Protein AF-A0A2E8A0Y4-F1 (afdb_monomer_lite)

Sequence (460 aa):
MDPSLEYAAYSRVREAVLSLKATDRPASEIVEPSDYWQEELANFEYMLEASPLLISKLRHHCYHVTGLKAYEYQKISQSRLSTFHARARELTREADSSLLVPESPILGGFGYEIEGKLYNVDTLKYFEVLAGLDRARVLDRKFRGANCRRLVWEVGGGWGGLAYQFKTLFPDVTYVITDFPELFLFSAVYLLTAFPGAKVHIAGETAPEECLQNWREADFVFLPQSRPELIRKVRPDLLLNTVSFQEMTTAQVDTYLKTATSVQCPFVYSYNRDCSLYNEQLTNVRERLGEYYQTVELPRLGADYTAAVKGSPVGPRDRRYLKILENSGGYRHVVGYLASNAEGPGIRCELENLPVPKVAAGNRPQRPRVALGMTVYNGESFIKQAITSVLTQTYEDFILVIVDDGSTDGSANVVRHVAEMDSRVVFHQNKRRTGMVAAWRRAFKLAQVESHKAEYFAWV

Foldseek 3Di:
DPQDLLVVLLVVLLLLLVLCVVDPDFDPQPDDFFPVVVVLLVVLPVLSVDDSVQSQQLVCVLCSVVVDHQVLQVPDPVVLVVVVVVQVVLLVVLFPCVLQDFFDPGNNTHAHQDPNTHDHLVSSVLSQLVRLCVLVCLCVVDAVPDPAEAEEEEECCQLQSNVLSCCVSRVRYEYEYEEASSSCSRNSSVVCVSCVPFAEAECSVDPLLCQCVVSSRGNYYYHYLSCLLSCLVDQHLEYEYEAVVQSGALSSLLVNLVSNLNSPRFKYKYFYFQHDLPGPRHDGNVVSLVVRFDKDWADGRDDASVVSSPPRDDDDDDVVVVLSVLVRDTTIIMMGGGPVRCPDPVNVVVVVVSPPPPPVPPPLLLAQQEEEFEEDAQCLSPLLVVVCVVCPDPDHRYAYEYEYQQHPDCNLVSLVVVVVNDVSYHYDYDNHHPDDVVRRVVRVVVSCVSNVRHNYYDYD

Radius of gyration: 24.69 Å; chains: 1; bounding box: 57×55×77 Å

Structure (mmCIF, N/CA/C/O backbone):
data_AF-A0A2E8A0Y4-F1
#
_entry.id   AF-A0A2E8A0Y4-F1
#
loop_
_atom_site.group_PDB
_atom_site.id
_atom_site.type_symbol
_atom_site.label_atom_id
_atom_site.label_alt_id
_atom_site.label_comp_id
_atom_site.label_asym_id
_atom_site.label_entity_id
_atom_site.label_seq_id
_atom_site.pdbx_PDB_ins_code
_atom_site.Cartn_x
_atom_site.Cartn_y
_atom_site.Cartn_z
_atom_site.occupancy
_atom_site.B_iso_or_equiv
_atom_site.auth_seq_id
_atom_site.auth_comp_id
_atom_site.auth_asym_id
_atom_site.auth_atom_id
_atom_site.pdbx_PDB_model_num
ATOM 1 N N . MET A 1 1 ? -16.506 17.530 28.614 1.00 46.34 1 MET A N 1
ATOM 2 C CA . MET A 1 1 ? -17.081 17.054 27.341 1.00 46.34 1 MET A CA 1
ATOM 3 C C . MET A 1 1 ? -16.536 15.665 27.120 1.00 46.34 1 MET A C 1
ATOM 5 O O . MET A 1 1 ? -15.332 15.500 27.260 1.00 46.34 1 MET A O 1
ATOM 9 N N . ASP A 1 2 ? -17.411 14.697 26.878 1.00 55.56 2 ASP A N 1
ATOM 10 C CA . ASP A 1 2 ? -17.002 13.350 26.479 1.00 55.56 2 ASP A CA 1
ATOM 11 C C . ASP A 1 2 ? -16.261 13.460 25.131 1.00 55.56 2 ASP A C 1
ATOM 13 O O . ASP A 1 2 ? -16.783 14.136 24.234 1.00 55.56 2 ASP A O 1
ATOM 17 N N . PRO A 1 3 ? -15.021 12.958 24.989 1.00 67.25 3 PRO A N 1
ATOM 18 C CA . PRO A 1 3 ? -14.315 13.014 23.714 1.00 67.25 3 PRO A CA 1
ATOM 19 C C . PRO A 1 3 ? -15.121 12.309 22.615 1.00 67.25 3 PRO A C 1
ATOM 21 O O . PRO A 1 3 ? -15.722 11.262 22.843 1.00 67.25 3 PRO A O 1
ATOM 24 N N . SER A 1 4 ? -15.126 12.872 21.401 1.00 86.50 4 SER A N 1
ATOM 25 C CA . SER A 1 4 ? -15.707 12.187 20.242 1.00 86.50 4 SER A CA 1
ATOM 26 C C . SER A 1 4 ? -15.017 10.832 20.028 1.00 86.50 4 SER A C 1
ATOM 28 O O . SER A 1 4 ? -13.838 10.675 20.353 1.00 86.50 4 SER A O 1
ATOM 30 N N . LEU A 1 5 ? -15.733 9.849 19.468 1.00 88.62 5 LEU A N 1
ATOM 31 C CA . LEU A 1 5 ? -15.204 8.493 19.229 1.00 88.62 5 LEU A CA 1
ATOM 32 C C . LEU A 1 5 ? -13.865 8.503 18.466 1.00 88.62 5 LEU A C 1
ATOM 34 O O . LEU A 1 5 ? -12.936 7.781 18.815 1.00 88.62 5 LEU A O 1
ATOM 38 N N . GLU A 1 6 ? -13.747 9.382 17.473 1.00 93.75 6 GLU A N 1
ATOM 39 C CA . GLU A 1 6 ? -12.519 9.651 16.715 1.00 93.75 6 GLU A CA 1
ATOM 40 C C . GLU A 1 6 ? -11.359 10.157 17.589 1.00 93.75 6 GLU A C 1
ATOM 42 O O . GLU A 1 6 ? -10.223 9.704 17.446 1.00 93.75 6 GLU A O 1
ATOM 47 N N . TYR A 1 7 ? -11.623 11.061 18.538 1.00 96.31 7 TYR A N 1
ATOM 48 C CA . TYR A 1 7 ? -10.588 11.591 19.422 1.00 96.31 7 TYR A CA 1
ATOM 49 C C . TYR A 1 7 ? -10.186 10.586 20.508 1.00 96.31 7 TYR A C 1
ATOM 51 O O . TYR A 1 7 ? -9.030 10.560 20.934 1.00 96.31 7 TYR A O 1
ATOM 59 N N . ALA A 1 8 ? -11.114 9.723 20.928 1.00 95.31 8 ALA A N 1
ATOM 60 C CA . ALA A 1 8 ? -10.810 8.586 21.789 1.00 95.31 8 ALA A CA 1
ATOM 61 C C . ALA A 1 8 ? -9.900 7.572 21.070 1.00 95.31 8 ALA A C 1
ATOM 63 O O . ALA A 1 8 ? -8.895 7.147 21.643 1.00 95.31 8 ALA A O 1
ATOM 64 N N . ALA A 1 9 ? -10.188 7.254 19.800 1.00 96.44 9 ALA A N 1
ATOM 65 C CA . ALA A 1 9 ? -9.318 6.424 18.965 1.00 96.44 9 ALA A CA 1
ATOM 66 C C . ALA A 1 9 ? -7.922 7.048 18.812 1.00 96.44 9 ALA A C 1
ATOM 68 O O . ALA A 1 9 ? -6.920 6.368 19.026 1.00 96.44 9 ALA A O 1
ATOM 69 N N . TYR A 1 10 ? -7.848 8.351 18.528 1.00 97.88 10 TYR A N 1
ATOM 70 C CA . TYR A 1 10 ? -6.583 9.085 18.486 1.00 97.88 10 TYR A CA 1
ATOM 71 C C . TYR A 1 10 ? -5.811 9.015 19.807 1.00 97.88 10 TYR A C 1
ATOM 73 O O . TYR A 1 10 ? -4.632 8.679 19.799 1.00 97.88 10 TYR A O 1
ATOM 81 N N . SER A 1 11 ? -6.466 9.284 20.938 1.00 97.44 11 SER A N 1
ATOM 82 C CA . SER A 1 11 ? -5.812 9.279 22.253 1.00 97.44 11 SER A CA 1
ATOM 83 C C . SER A 1 11 ? -5.215 7.908 22.569 1.00 97.44 11 SER A C 1
ATOM 85 O O . SER A 1 11 ? -4.061 7.824 22.977 1.00 97.44 11 SER A O 1
ATOM 87 N N . ARG A 1 12 ? -5.966 6.832 22.296 1.00 96.56 12 ARG A N 1
ATOM 88 C CA . ARG A 1 12 ? -5.502 5.445 22.426 1.00 96.56 12 ARG A CA 1
ATOM 89 C C . ARG A 1 12 ? -4.246 5.185 21.585 1.00 96.56 12 ARG A C 1
ATOM 91 O O . ARG A 1 12 ? -3.230 4.735 22.108 1.00 96.56 12 ARG A O 1
ATOM 98 N N . VAL A 1 13 ? -4.302 5.506 20.291 1.00 97.69 13 VAL A N 1
ATOM 99 C CA . VAL A 1 13 ? -3.180 5.290 19.364 1.00 97.69 13 VAL A CA 1
ATOM 100 C C . VAL A 1 13 ? -1.964 6.127 19.762 1.00 97.69 13 VAL A C 1
ATOM 102 O O . VAL A 1 13 ? -0.847 5.623 19.741 1.00 97.69 13 VAL A O 1
ATOM 105 N N . ARG A 1 14 ? -2.162 7.385 20.160 1.00 97.69 14 ARG A N 1
ATOM 106 C CA . ARG A 1 14 ? -1.088 8.292 20.576 1.00 97.69 14 ARG A CA 1
ATOM 107 C C . ARG A 1 14 ? -0.295 7.740 21.756 1.00 97.69 14 ARG A C 1
ATOM 109 O O . ARG A 1 14 ? 0.930 7.751 21.700 1.00 97.69 14 ARG A O 1
ATOM 116 N N . GLU A 1 15 ? -0.965 7.236 22.791 1.00 97.50 15 GLU A N 1
ATOM 117 C CA . GLU A 1 15 ? -0.282 6.624 23.939 1.00 97.50 15 GLU A CA 1
ATOM 118 C C . GLU A 1 15 ? 0.534 5.392 23.516 1.00 97.50 15 GLU A C 1
ATOM 120 O O . GLU A 1 15 ? 1.684 5.238 23.929 1.00 97.50 15 GLU A O 1
ATOM 125 N N . ALA A 1 16 ? -0.001 4.564 22.612 1.00 96.44 16 ALA A N 1
ATOM 126 C CA . ALA A 1 16 ? 0.741 3.438 22.050 1.00 96.44 16 ALA A CA 1
ATOM 127 C C . ALA A 1 16 ? 1.979 3.895 21.252 1.00 96.44 16 ALA A C 1
ATOM 129 O O . ALA A 1 16 ? 3.057 3.322 21.390 1.00 96.44 16 ALA A O 1
ATOM 130 N N . VAL A 1 17 ? 1.860 4.953 20.446 1.00 95.44 17 VAL A N 1
ATOM 131 C CA . VAL A 1 17 ? 2.987 5.516 19.685 1.00 95.44 17 VAL A CA 1
ATOM 132 C C . VAL A 1 17 ? 4.058 6.083 20.616 1.00 95.44 17 VAL A C 1
ATOM 134 O O . VAL A 1 17 ? 5.236 5.799 20.420 1.00 95.44 17 VAL A O 1
ATOM 137 N N . LEU A 1 18 ? 3.674 6.826 21.658 1.00 94.88 18 LEU A N 1
ATOM 138 C CA . LEU A 1 18 ? 4.611 7.341 22.664 1.00 94.88 18 LEU A CA 1
ATOM 139 C C . LEU A 1 18 ? 5.335 6.203 23.398 1.00 94.88 18 LEU A C 1
ATOM 141 O O . LEU A 1 18 ? 6.551 6.263 23.578 1.00 94.88 18 LEU A O 1
ATOM 145 N N . SER A 1 19 ? 4.605 5.146 23.759 1.00 94.19 19 SER A N 1
ATOM 146 C CA . SER A 1 19 ? 5.158 3.929 24.362 1.00 94.19 19 SER A CA 1
ATOM 147 C C . SER A 1 19 ? 6.179 3.248 23.442 1.00 94.19 19 SER A C 1
ATOM 149 O O . SER A 1 19 ? 7.296 2.956 23.875 1.00 94.19 19 SER A O 1
ATOM 151 N N . LEU A 1 20 ? 5.858 3.073 22.152 1.00 90.88 20 LEU A N 1
ATOM 152 C CA . LEU A 1 20 ? 6.790 2.530 21.157 1.00 90.88 20 LEU A CA 1
ATOM 153 C C . LEU A 1 20 ? 8.041 3.397 21.030 1.00 90.88 20 LEU A C 1
ATOM 155 O O . LEU A 1 20 ? 9.145 2.884 21.160 1.00 90.88 20 LEU A O 1
ATOM 159 N N . LYS A 1 21 ? 7.894 4.716 20.870 1.00 87.44 21 LYS A N 1
ATOM 160 C CA . LYS A 1 21 ? 9.043 5.630 20.759 1.00 87.44 21 LYS A CA 1
ATOM 161 C C . LYS A 1 21 ? 9.957 5.594 21.991 1.00 87.44 21 LYS A C 1
ATOM 163 O O . LYS A 1 21 ? 11.151 5.842 21.864 1.00 87.44 21 LYS A O 1
ATOM 168 N N . ALA A 1 22 ? 9.418 5.282 23.171 1.00 87.50 22 ALA A N 1
ATOM 169 C CA . ALA A 1 22 ? 10.190 5.181 24.408 1.00 87.50 22 ALA A CA 1
ATOM 170 C C . ALA A 1 22 ? 10.861 3.811 24.623 1.00 87.50 22 ALA A C 1
ATOM 172 O O . ALA A 1 22 ? 11.870 3.729 25.327 1.00 87.50 22 ALA A O 1
ATOM 173 N N . THR A 1 23 ? 10.291 2.730 24.082 1.00 81.44 23 THR A N 1
ATOM 174 C CA . THR A 1 23 ? 10.668 1.350 24.443 1.00 81.44 23 THR A CA 1
ATOM 175 C C . THR A 1 23 ? 11.238 0.532 23.295 1.00 81.44 23 THR A C 1
ATOM 177 O O . THR A 1 23 ? 11.934 -0.458 23.545 1.00 81.44 23 THR A O 1
ATOM 180 N N . ASP A 1 24 ? 10.969 0.928 22.054 1.00 71.94 24 ASP A N 1
ATOM 181 C CA . ASP A 1 24 ? 11.345 0.161 20.883 1.00 71.94 24 ASP A CA 1
ATOM 182 C C . ASP A 1 24 ? 12.865 0.152 20.707 1.00 71.94 24 ASP A C 1
ATOM 184 O O . ASP A 1 24 ? 13.533 1.183 20.611 1.00 71.94 24 ASP A O 1
ATOM 188 N N . ARG A 1 25 ? 13.422 -1.059 20.709 1.00 69.25 25 ARG A N 1
ATOM 189 C CA . ARG A 1 25 ? 14.837 -1.303 20.443 1.00 69.25 25 ARG A CA 1
ATOM 190 C C . ARG A 1 25 ? 14.923 -2.015 19.097 1.00 69.25 25 ARG A C 1
ATOM 192 O O . ARG A 1 25 ? 14.474 -3.171 19.037 1.00 69.25 25 ARG A O 1
ATOM 199 N N . PRO A 1 26 ? 15.476 -1.367 18.057 1.00 65.31 26 PRO A N 1
ATOM 200 C CA . PRO A 1 26 ? 15.495 -1.921 16.711 1.00 65.31 26 PRO A CA 1
ATOM 201 C C . PRO A 1 26 ? 16.275 -3.234 16.653 1.00 65.31 26 PRO A C 1
ATOM 203 O O . PRO A 1 26 ? 17.273 -3.419 17.359 1.00 65.31 26 PRO A O 1
ATOM 206 N N . ALA A 1 27 ? 15.818 -4.156 15.804 1.00 59.12 27 ALA A N 1
ATOM 207 C CA . ALA A 1 27 ? 16.611 -5.322 15.442 1.00 59.12 27 ALA A CA 1
ATOM 208 C C . ALA A 1 27 ? 17.837 -4.863 14.629 1.00 59.12 27 ALA A C 1
ATOM 210 O O . ALA A 1 27 ? 17.752 -3.929 13.833 1.00 59.12 27 ALA A O 1
ATOM 211 N N . SER A 1 28 ? 18.988 -5.509 14.831 1.00 52.22 28 SER A N 1
ATOM 212 C CA . SER A 1 28 ? 20.335 -5.027 14.468 1.00 52.22 28 SER A CA 1
ATOM 213 C C . SER A 1 28 ? 20.656 -4.855 12.968 1.00 52.22 28 SER A C 1
ATOM 215 O O . SER A 1 28 ? 21.826 -4.784 12.612 1.00 52.22 28 SER A O 1
ATOM 217 N N . GLU A 1 29 ? 19.663 -4.785 12.080 1.00 54.78 29 GLU A N 1
ATOM 218 C CA . GLU A 1 29 ? 19.839 -4.626 10.625 1.00 54.78 29 GLU A CA 1
ATOM 219 C C . GLU A 1 29 ? 18.870 -3.600 9.987 1.00 54.78 29 GLU A C 1
ATOM 221 O O . GLU A 1 29 ? 19.097 -3.183 8.853 1.00 54.78 29 GLU A O 1
ATOM 226 N N . ILE A 1 30 ? 17.843 -3.120 10.706 1.00 59.53 30 ILE A N 1
ATOM 227 C CA . ILE A 1 30 ? 16.948 -2.030 10.271 1.00 59.53 30 ILE A CA 1
ATOM 228 C C . ILE A 1 30 ? 16.932 -0.985 11.376 1.00 59.53 30 ILE A C 1
ATOM 230 O O . ILE A 1 30 ? 16.118 -1.050 12.295 1.00 59.53 30 ILE A O 1
ATOM 234 N N . VAL A 1 31 ? 17.886 -0.062 11.336 1.00 58.50 31 VAL A N 1
ATOM 235 C CA . VAL A 1 31 ? 18.029 0.907 12.429 1.00 58.50 31 VAL A CA 1
ATOM 236 C C . VAL A 1 31 ? 17.571 2.291 11.998 1.00 58.50 31 VAL A C 1
ATOM 238 O O . VAL A 1 31 ? 16.808 2.914 12.725 1.00 58.50 31 VAL A O 1
ATOM 241 N N . GLU A 1 32 ? 17.921 2.729 10.789 1.00 68.94 32 GLU A N 1
ATOM 242 C CA . GLU A 1 32 ? 17.665 4.106 10.370 1.00 68.94 32 GLU A CA 1
ATOM 243 C C . GLU A 1 32 ? 16.649 4.186 9.221 1.00 68.94 32 GLU A C 1
ATOM 245 O O . GLU A 1 32 ? 16.724 3.392 8.272 1.00 68.94 32 GLU A O 1
ATOM 250 N N . PRO A 1 33 ? 15.687 5.129 9.282 1.00 76.94 33 PRO A N 1
ATOM 251 C CA . PRO A 1 33 ? 14.918 5.523 8.109 1.00 76.94 33 PRO A CA 1
ATOM 252 C C . PRO A 1 33 ? 15.874 5.893 6.965 1.00 76.94 33 PRO A C 1
ATOM 254 O O . PRO A 1 33 ? 17.005 6.313 7.211 1.00 76.94 33 PRO A O 1
ATOM 257 N N . SER A 1 34 ? 15.430 5.757 5.714 1.00 74.19 34 SER A N 1
ATOM 258 C CA . SER A 1 34 ? 16.187 6.329 4.598 1.00 74.19 34 SER A CA 1
ATOM 259 C C . SER A 1 34 ? 16.275 7.846 4.759 1.00 74.19 34 SER A C 1
ATOM 261 O O . SER A 1 34 ? 15.427 8.445 5.427 1.00 74.19 34 SER A O 1
ATOM 263 N N . ASP A 1 35 ? 17.253 8.477 4.110 1.00 71.44 35 ASP A N 1
ATOM 264 C CA . ASP A 1 35 ? 17.473 9.927 4.219 1.00 71.44 35 ASP A CA 1
ATOM 265 C C . ASP A 1 35 ? 16.189 10.716 3.888 1.00 71.44 35 ASP A C 1
ATOM 267 O O . ASP A 1 35 ? 15.865 11.710 4.532 1.00 71.44 35 ASP A O 1
ATOM 271 N N . TYR A 1 36 ? 15.395 10.199 2.941 1.00 68.69 36 TYR A N 1
ATOM 272 C CA . TYR A 1 36 ? 14.072 10.715 2.587 1.00 68.69 36 TYR A CA 1
ATOM 273 C C . TYR A 1 36 ? 13.086 10.720 3.770 1.00 68.69 36 TYR A C 1
ATOM 275 O O . TYR A 1 36 ? 12.422 11.723 4.025 1.00 68.69 36 TYR A O 1
ATOM 283 N N . TRP A 1 37 ? 12.983 9.613 4.509 1.00 77.38 37 TRP A N 1
ATOM 284 C CA . TRP A 1 37 ? 12.032 9.486 5.616 1.00 77.38 37 TRP A CA 1
ATOM 285 C C . TRP A 1 37 ? 12.512 10.150 6.908 1.00 77.38 37 TRP A C 1
ATOM 287 O O . TRP A 1 37 ? 11.673 10.547 7.713 1.00 77.38 37 TRP A O 1
ATOM 297 N N . GLN A 1 38 ? 13.823 10.320 7.115 1.00 75.25 38 GLN A N 1
ATOM 298 C CA . GLN A 1 38 ? 14.329 11.046 8.287 1.00 75.25 38 GLN A CA 1
ATOM 299 C C . GLN A 1 38 ? 13.788 12.484 8.344 1.00 75.25 38 GLN A C 1
ATOM 301 O O . GLN A 1 38 ? 13.361 12.934 9.407 1.00 75.25 38 GLN A O 1
ATOM 306 N N . GLU A 1 39 ? 13.743 13.185 7.207 1.00 70.75 39 GLU A N 1
ATOM 307 C CA . GLU A 1 39 ? 13.186 14.542 7.132 1.00 70.75 39 GLU A CA 1
ATOM 308 C C . GLU A 1 39 ? 11.656 14.553 7.280 1.00 70.75 39 GLU A C 1
ATOM 310 O O . GLU A 1 39 ? 11.103 15.390 7.997 1.00 70.75 39 GLU A O 1
ATOM 315 N N . GLU A 1 40 ? 10.953 13.609 6.646 1.00 75.31 40 GLU A N 1
ATOM 316 C CA . GLU A 1 40 ? 9.486 13.564 6.683 1.00 75.31 40 GLU A CA 1
ATOM 317 C C . GLU A 1 40 ? 8.927 13.192 8.061 1.00 75.31 40 GLU A C 1
ATOM 319 O O . GLU A 1 40 ? 7.878 13.701 8.453 1.00 75.31 40 GLU A O 1
ATOM 324 N N . LEU A 1 41 ? 9.623 12.359 8.844 1.00 80.25 41 LEU A N 1
ATOM 325 C CA . LEU A 1 41 ? 9.152 11.970 10.177 1.00 80.25 41 LEU A CA 1
ATOM 326 C C . LEU A 1 41 ? 9.046 13.163 11.140 1.00 80.25 41 LEU A C 1
ATOM 328 O O . LEU A 1 41 ? 8.105 13.224 11.936 1.00 80.25 41 LEU A O 1
ATOM 332 N N . ALA A 1 42 ? 9.936 14.154 11.019 1.00 76.56 42 ALA A N 1
ATOM 333 C CA . ALA A 1 42 ? 9.858 15.391 11.798 1.00 76.56 42 ALA A CA 1
ATOM 334 C C . ALA A 1 42 ? 8.587 16.202 11.478 1.00 76.56 42 ALA A C 1
ATOM 336 O O . ALA A 1 42 ? 8.025 16.868 12.351 1.00 76.56 42 ALA A O 1
ATOM 337 N N . ASN A 1 43 ? 8.064 16.094 10.250 1.00 79.12 43 ASN A N 1
ATOM 338 C CA . ASN A 1 43 ? 6.836 16.779 9.844 1.00 79.12 43 ASN A CA 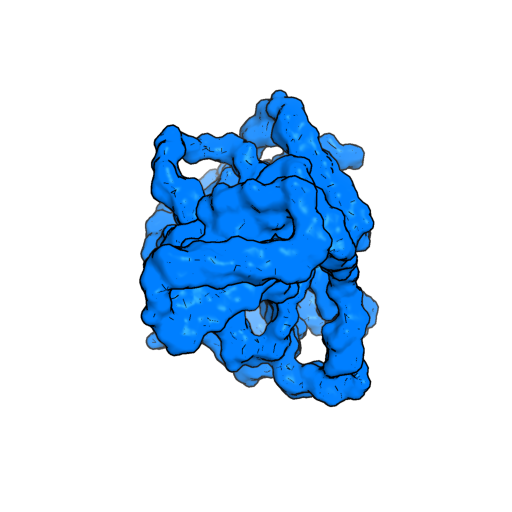1
ATOM 339 C C . ASN A 1 43 ? 5.580 16.215 10.528 1.00 79.12 43 ASN A C 1
ATOM 341 O O . ASN A 1 43 ? 4.526 16.842 10.440 1.00 79.12 43 ASN A O 1
ATOM 345 N N . PHE A 1 44 ? 5.657 15.068 11.214 1.00 85.44 44 PHE A N 1
ATOM 346 C CA . PHE A 1 44 ? 4.518 14.467 11.911 1.00 85.44 44 PHE A CA 1
ATOM 347 C C . PHE A 1 44 ? 4.464 14.775 13.406 1.00 85.44 44 PHE A C 1
ATOM 349 O O . PHE A 1 44 ? 3.469 14.433 14.039 1.00 85.44 44 PHE A O 1
ATOM 356 N N . GLU A 1 45 ? 5.465 15.438 13.993 1.00 84.75 45 GLU A N 1
ATOM 357 C CA . GLU A 1 45 ? 5.508 15.650 15.450 1.00 84.75 45 GLU A CA 1
ATOM 358 C C . GLU A 1 45 ? 4.283 16.396 15.989 1.00 84.75 45 GLU A C 1
ATOM 360 O O . GLU A 1 45 ? 3.769 16.050 17.052 1.00 84.75 45 GLU A O 1
ATOM 365 N N . TYR A 1 46 ? 3.734 17.344 15.220 1.00 89.50 46 TYR A N 1
ATOM 366 C CA . TYR A 1 46 ? 2.519 18.070 15.607 1.00 89.50 46 TYR A CA 1
ATOM 367 C C . TYR A 1 46 ? 1.308 17.147 15.829 1.00 89.50 46 TYR A C 1
ATOM 369 O O . TYR A 1 46 ? 0.375 17.511 16.547 1.00 89.50 46 TYR A O 1
ATOM 377 N N . MET A 1 47 ? 1.305 15.951 15.227 1.00 93.88 47 MET A N 1
ATOM 378 C CA . MET A 1 47 ? 0.246 14.964 15.414 1.00 93.88 47 MET A CA 1
ATOM 379 C C . MET A 1 47 ? 0.254 14.350 16.810 1.00 93.88 47 MET A C 1
ATOM 381 O O . MET A 1 47 ? -0.778 13.833 17.208 1.00 93.88 47 MET A O 1
ATOM 385 N N . LEU A 1 48 ? 1.356 14.412 17.567 1.00 93.44 48 LEU A N 1
ATOM 386 C CA . LEU A 1 48 ? 1.405 13.948 18.962 1.00 93.44 48 LEU A CA 1
ATOM 387 C C . LEU A 1 48 ? 0.663 14.888 19.923 1.00 93.44 48 LEU A C 1
ATOM 389 O O . LEU A 1 48 ? 0.346 14.501 21.045 1.00 93.44 48 LEU A O 1
ATOM 393 N N . GLU A 1 49 ? 0.354 16.106 19.482 1.00 93.56 49 GLU A N 1
ATOM 394 C CA . GLU A 1 49 ? -0.388 17.113 20.246 1.00 93.56 49 GLU A CA 1
ATOM 395 C C . GLU A 1 49 ? -1.655 17.568 19.501 1.00 93.56 49 GLU A C 1
ATOM 397 O O . GLU A 1 49 ? -2.207 18.641 19.756 1.00 93.56 49 GLU A O 1
ATOM 402 N N . ALA A 1 50 ? -2.148 16.749 18.566 1.00 95.06 50 ALA A N 1
ATOM 403 C CA . ALA A 1 50 ? -3.306 17.084 17.754 1.00 95.06 50 ALA A CA 1
ATOM 404 C C . ALA A 1 50 ? -4.565 17.332 18.603 1.00 95.06 50 ALA A C 1
ATOM 406 O O . ALA A 1 50 ? -4.924 16.550 19.483 1.00 95.06 50 ALA A O 1
ATOM 407 N N . SER A 1 51 ? -5.271 18.420 18.285 1.00 95.56 51 SER A N 1
ATOM 408 C CA . SER A 1 51 ? -6.554 18.775 18.902 1.00 95.56 51 SER A CA 1
ATOM 409 C C . SER A 1 51 ? -7.726 17.977 18.304 1.00 95.56 51 SER A C 1
ATOM 411 O O . SER A 1 51 ? -7.616 17.487 17.176 1.00 95.56 51 SER A O 1
ATOM 413 N N . PRO A 1 52 ? -8.898 17.913 18.970 1.00 95.62 52 PRO A N 1
ATOM 414 C CA . PRO A 1 52 ? -10.087 17.262 18.409 1.00 95.62 52 PRO A CA 1
ATOM 415 C C . PRO A 1 52 ? -10.485 17.777 17.022 1.00 95.62 52 PRO A C 1
ATOM 417 O O . PRO A 1 52 ? -10.858 16.994 16.153 1.00 95.62 52 PRO A O 1
ATOM 420 N N . LEU A 1 53 ? -10.342 19.084 16.774 1.00 93.00 53 LEU A N 1
ATOM 421 C CA . LEU A 1 53 ? -10.635 19.673 15.467 1.00 93.00 53 LEU A CA 1
ATOM 422 C C . LEU A 1 53 ? -9.684 19.156 14.380 1.00 93.00 53 LEU A C 1
ATOM 424 O O . LEU A 1 53 ? -10.118 18.907 13.256 1.00 93.00 53 LEU A O 1
ATOM 428 N N . LEU A 1 54 ? -8.404 18.986 14.713 1.00 94.69 54 LEU A N 1
ATOM 429 C CA . LEU A 1 54 ? -7.406 18.438 13.799 1.00 94.69 54 LEU A CA 1
ATOM 430 C C . LEU A 1 54 ? -7.755 16.988 13.444 1.00 94.69 54 LEU A C 1
ATOM 432 O O . LEU A 1 54 ? -7.836 16.649 12.265 1.00 94.69 54 LEU A O 1
ATOM 436 N N . ILE A 1 55 ? -8.072 16.169 14.452 1.00 96.88 55 ILE A N 1
ATOM 437 C CA . ILE A 1 55 ? -8.459 14.765 14.261 1.00 96.88 55 ILE A CA 1
ATOM 438 C C . ILE A 1 55 ? -9.744 14.633 13.440 1.00 96.88 55 ILE A C 1
ATOM 440 O O . ILE A 1 55 ? -9.776 13.837 12.506 1.00 96.88 55 ILE A O 1
ATOM 444 N N . SER A 1 56 ? -10.750 15.483 13.668 1.00 95.19 56 SER A N 1
ATOM 445 C CA . SER A 1 56 ? -11.974 15.500 12.846 1.00 95.19 56 SER A CA 1
ATOM 446 C C . SER A 1 56 ? -11.714 15.770 11.351 1.00 95.19 56 SER A C 1
ATOM 448 O O . SER A 1 56 ? -12.584 15.536 10.513 1.00 95.19 56 SER A O 1
ATOM 450 N N . LYS A 1 57 ? -10.512 16.253 10.998 1.00 95.19 57 LYS A N 1
ATOM 451 C CA . LYS A 1 57 ? -10.040 16.490 9.628 1.00 95.19 57 LYS A CA 1
ATOM 452 C C . LYS A 1 57 ? -8.749 15.731 9.304 1.00 95.19 57 LYS A C 1
ATOM 454 O O . LYS A 1 57 ? -8.012 16.163 8.419 1.00 95.19 57 LYS A O 1
ATOM 459 N N . LEU A 1 58 ? -8.461 14.612 9.977 1.00 96.19 58 LEU A N 1
ATOM 460 C CA . LEU A 1 58 ? -7.226 13.830 9.809 1.00 96.19 58 LEU A CA 1
ATOM 461 C C . LEU A 1 58 ? -6.862 13.569 8.338 1.00 96.19 58 LEU A C 1
ATOM 463 O O . LEU A 1 58 ? -5.696 13.668 7.956 1.00 96.19 58 LEU A O 1
ATOM 467 N N . ARG A 1 59 ? -7.848 13.299 7.473 1.00 95.88 59 ARG A N 1
ATOM 468 C CA . ARG A 1 59 ? -7.618 13.081 6.035 1.00 95.88 59 ARG A CA 1
ATOM 469 C C . ARG A 1 59 ? -7.004 14.289 5.337 1.00 95.88 59 ARG A C 1
ATOM 471 O O . ARG A 1 59 ? -6.160 14.113 4.464 1.00 95.88 59 ARG A O 1
ATOM 478 N N . HIS A 1 60 ? -7.335 15.509 5.756 1.00 92.88 60 HIS A N 1
ATOM 479 C CA . HIS A 1 60 ? -6.704 16.719 5.227 1.00 92.88 60 HIS A CA 1
ATOM 480 C C . HIS A 1 60 ? -5.227 16.820 5.614 1.00 92.88 60 HIS A C 1
ATOM 482 O O . HIS A 1 60 ? -4.479 17.469 4.893 1.00 92.88 60 HIS A O 1
ATOM 488 N N . HIS A 1 61 ? -4.814 16.188 6.716 1.00 91.12 61 HIS A N 1
ATOM 489 C CA . HIS A 1 61 ? -3.439 16.168 7.224 1.00 91.12 61 HIS A CA 1
ATOM 490 C C . HIS A 1 61 ? -2.586 15.046 6.613 1.00 91.12 61 HIS A C 1
ATOM 492 O O . HIS A 1 61 ? -1.361 15.093 6.673 1.00 91.12 61 HIS A O 1
ATOM 498 N N . CYS A 1 62 ? -3.208 14.089 5.920 1.00 90.00 62 CYS A N 1
ATOM 499 C CA . CYS A 1 62 ? -2.514 13.016 5.204 1.00 90.00 62 CYS A CA 1
ATOM 500 C C . CYS A 1 62 ? -1.810 13.487 3.915 1.00 90.00 62 CYS A C 1
ATOM 502 O O . CYS A 1 62 ? -1.270 12.661 3.176 1.00 90.00 62 CYS A O 1
ATOM 504 N N . TYR A 1 63 ? -1.815 14.787 3.593 1.00 81.69 63 TYR A N 1
ATOM 505 C CA . TYR A 1 63 ? -1.136 15.311 2.399 1.00 81.69 63 TYR A CA 1
ATOM 506 C C . TYR A 1 63 ? 0.380 15.104 2.449 1.00 81.69 63 TYR A C 1
ATOM 508 O O . TYR A 1 63 ? 1.001 14.997 1.399 1.00 81.69 63 TYR A O 1
ATOM 516 N N . HIS A 1 64 ? 0.968 15.032 3.643 1.00 74.81 64 HIS A N 1
ATOM 517 C CA . HIS A 1 64 ? 2.378 14.687 3.827 1.00 74.81 64 HIS A CA 1
ATOM 518 C C . HIS A 1 64 ? 2.682 13.257 3.358 1.00 74.81 64 HIS A C 1
ATOM 520 O O . HIS A 1 64 ? 3.746 12.994 2.824 1.00 74.81 64 HIS A O 1
ATOM 526 N N . VAL A 1 65 ? 1.708 12.350 3.490 1.00 81.00 65 VAL A N 1
ATOM 527 C CA . VAL A 1 65 ? 1.832 10.940 3.088 1.00 81.00 65 VAL A CA 1
ATOM 528 C C . VAL A 1 65 ? 1.450 10.732 1.616 1.00 81.00 65 VAL A C 1
ATOM 530 O O . VAL A 1 65 ? 2.008 9.886 0.928 1.00 81.00 65 VAL A O 1
ATOM 533 N N . THR A 1 66 ? 0.460 11.477 1.119 1.00 79.56 66 THR A N 1
ATOM 534 C CA . THR A 1 66 ? -0.186 11.208 -0.186 1.00 79.56 66 THR A CA 1
ATOM 535 C C . THR A 1 66 ? 0.126 12.244 -1.264 1.00 79.56 66 THR A C 1
ATOM 537 O O . THR A 1 66 ? -0.078 11.993 -2.451 1.00 79.56 66 THR A O 1
ATOM 540 N N . GLY A 1 67 ? 0.551 13.446 -0.871 1.00 79.12 67 GLY A N 1
ATOM 541 C CA . GLY A 1 67 ? 0.639 14.624 -1.737 1.00 79.12 67 GLY A CA 1
ATOM 542 C C . GLY A 1 67 ? -0.713 15.242 -2.129 1.00 79.12 67 GLY A C 1
ATOM 543 O O . GLY A 1 67 ? -0.732 16.279 -2.802 1.00 79.12 67 GLY A O 1
ATOM 544 N N . LEU A 1 68 ? -1.842 14.644 -1.725 1.00 81.56 68 LEU A N 1
ATOM 545 C CA . LEU A 1 68 ? -3.187 15.096 -2.083 1.00 81.56 68 LEU A CA 1
ATOM 546 C C . LEU A 1 68 ? -3.691 16.152 -1.102 1.00 81.56 68 LEU A C 1
ATOM 548 O O . LEU A 1 68 ? -3.691 15.944 0.110 1.00 81.56 68 LEU A O 1
ATOM 552 N N . LYS A 1 69 ? -4.177 17.282 -1.625 1.00 83.44 69 LYS A N 1
ATOM 553 C CA . LYS A 1 69 ? -4.698 18.378 -0.801 1.00 83.44 69 LYS A CA 1
ATOM 554 C C . LYS A 1 69 ? -6.204 18.511 -0.994 1.00 83.44 69 LYS A C 1
ATOM 556 O O . LYS A 1 69 ? -6.674 18.757 -2.102 1.00 83.44 69 LYS A O 1
ATOM 561 N N . ALA A 1 70 ? -6.967 18.422 0.096 1.00 86.75 70 ALA A N 1
ATOM 562 C CA . ALA A 1 70 ? -8.434 18.427 0.053 1.00 86.75 70 ALA A CA 1
ATOM 563 C C . ALA A 1 70 ? -9.033 19.632 -0.700 1.00 86.75 70 ALA A C 1
ATOM 565 O O . ALA A 1 70 ? -9.990 19.490 -1.460 1.00 86.75 70 ALA A O 1
ATOM 566 N N . TYR A 1 71 ? -8.433 20.821 -0.568 1.00 82.62 71 TYR A N 1
ATOM 567 C CA . TYR A 1 71 ? -8.913 22.027 -1.254 1.00 82.62 71 TYR A CA 1
ATOM 568 C C . TYR A 1 71 ? -8.793 21.958 -2.789 1.00 82.62 71 TYR A C 1
ATOM 570 O O . TYR A 1 71 ? -9.471 22.712 -3.489 1.00 82.62 71 TYR A O 1
ATOM 578 N N . GLU A 1 72 ? -7.953 21.077 -3.340 1.00 81.19 72 GLU A N 1
ATOM 579 C CA . GLU A 1 72 ? -7.829 20.887 -4.793 1.00 81.19 72 GLU A CA 1
ATOM 580 C C . GLU A 1 72 ? -9.048 20.197 -5.403 1.00 81.19 72 GLU A C 1
ATOM 582 O O . GLU A 1 72 ? -9.288 20.329 -6.602 1.00 81.19 72 GLU A O 1
ATOM 587 N N . TYR A 1 73 ? -9.835 19.511 -4.575 1.00 82.25 73 TYR A N 1
ATOM 588 C CA . TYR A 1 73 ? -11.107 18.903 -4.957 1.00 82.25 73 TYR A CA 1
ATOM 589 C C . TYR A 1 73 ? -12.282 19.877 -4.781 1.00 82.25 73 TYR A C 1
ATOM 591 O O . TYR A 1 73 ? -13.331 19.687 -5.386 1.00 82.25 73 TYR A O 1
ATOM 599 N N . GLN A 1 74 ? -12.091 20.963 -4.021 1.00 75.38 74 GLN A N 1
ATOM 600 C CA . GLN A 1 74 ? -13.087 22.027 -3.837 1.00 75.38 74 GLN A CA 1
ATOM 601 C C . GLN A 1 74 ? -13.044 23.073 -4.963 1.00 75.38 74 GLN A C 1
ATOM 603 O O . GLN A 1 74 ? -14.073 23.617 -5.359 1.00 75.38 74 GLN A O 1
ATOM 608 N N . LYS A 1 75 ? -11.852 23.373 -5.500 1.00 65.62 75 LYS A N 1
ATOM 609 C CA . LYS A 1 75 ? -11.687 24.280 -6.648 1.00 65.62 75 LYS A CA 1
ATOM 610 C C . LYS A 1 75 ? -11.853 23.492 -7.946 1.00 65.62 75 LYS A C 1
ATOM 612 O O . LYS A 1 75 ? -10.912 22.849 -8.405 1.00 65.62 75 LYS A O 1
ATOM 617 N N . ILE A 1 76 ? -13.041 23.552 -8.546 1.00 59.50 76 ILE A N 1
ATOM 618 C CA . ILE A 1 76 ? -13.363 22.820 -9.779 1.00 59.50 76 ILE A CA 1
ATOM 619 C C . ILE A 1 76 ? -12.514 23.351 -10.944 1.00 59.50 76 ILE A C 1
ATOM 621 O O . ILE A 1 76 ? -12.884 24.290 -11.644 1.00 59.50 76 ILE A O 1
ATOM 625 N N . SER A 1 77 ? -11.370 22.719 -11.192 1.00 64.94 77 SER A N 1
ATOM 626 C CA . SER A 1 77 ? -10.744 22.763 -12.509 1.00 64.94 77 SER A CA 1
ATOM 627 C C . SER A 1 77 ? -11.443 21.729 -13.384 1.00 64.94 77 SER A C 1
ATOM 629 O O . SER A 1 77 ? -11.255 20.528 -13.183 1.00 64.94 77 SER A O 1
ATOM 631 N N . GLN A 1 78 ? -12.238 22.185 -14.361 1.00 67.50 78 GLN A N 1
ATOM 632 C CA . GLN A 1 78 ? -12.935 21.300 -15.308 1.00 67.50 78 GLN A CA 1
ATOM 633 C C . GLN A 1 78 ? -11.979 20.291 -15.966 1.00 67.50 78 GLN A C 1
ATOM 635 O O . GLN A 1 78 ? -12.348 19.140 -16.165 1.00 67.50 78 GLN A O 1
ATOM 640 N N . SER A 1 79 ? -10.728 20.693 -16.221 1.00 67.75 79 SER A N 1
ATOM 641 C CA . SER A 1 79 ? -9.687 19.831 -16.792 1.00 67.75 79 SER A CA 1
ATOM 642 C C . SER A 1 79 ? -9.223 18.711 -15.846 1.00 67.75 79 SER A C 1
ATOM 644 O O . SER A 1 79 ? -8.982 17.585 -16.289 1.00 67.75 79 SER A O 1
ATOM 646 N N . ARG A 1 80 ? -9.110 18.974 -14.535 1.00 71.44 80 ARG A N 1
ATOM 647 C CA . ARG A 1 80 ? -8.744 17.929 -13.557 1.00 71.44 80 ARG A CA 1
ATOM 648 C C . ARG A 1 80 ? -9.881 16.934 -13.378 1.00 71.44 80 ARG A C 1
ATOM 650 O O . ARG A 1 80 ? -9.644 15.732 -13.425 1.00 71.44 80 ARG A O 1
ATOM 657 N N . LEU A 1 81 ? -11.110 17.438 -13.272 1.00 75.25 81 LEU A N 1
ATOM 658 C CA . LEU A 1 81 ? -12.308 16.610 -13.175 1.00 75.25 81 LEU A CA 1
ATOM 659 C C . LEU A 1 81 ? -12.481 15.723 -14.420 1.00 75.25 81 LEU A C 1
ATOM 661 O O . LEU A 1 81 ? -12.725 14.526 -14.296 1.00 75.25 81 LEU A O 1
ATOM 665 N N . SER A 1 82 ? -12.282 16.270 -15.626 1.00 76.06 82 SER A N 1
ATOM 666 C CA . SER A 1 82 ? -12.361 15.483 -16.863 1.00 76.06 82 SER A CA 1
ATOM 667 C C . SER A 1 82 ? -11.286 14.398 -16.931 1.00 76.06 82 SER A C 1
ATOM 669 O O . SER A 1 82 ? -11.575 13.279 -17.353 1.00 76.06 82 SER A O 1
ATOM 671 N N . THR A 1 83 ? -10.062 14.706 -16.488 1.00 76.94 83 THR A N 1
ATOM 672 C CA . THR A 1 83 ? -8.953 13.738 -16.425 1.00 76.94 83 THR A CA 1
ATOM 673 C C . THR A 1 83 ? -9.259 12.624 -15.426 1.00 76.94 83 THR A C 1
ATOM 675 O O . THR A 1 83 ? -9.087 11.446 -15.739 1.00 76.94 83 THR A O 1
ATOM 678 N N . PHE A 1 84 ? -9.782 12.983 -14.253 1.00 82.62 84 PHE A N 1
ATOM 679 C CA . PHE A 1 84 ? -10.207 12.030 -13.237 1.00 82.62 84 PHE A CA 1
ATOM 680 C C . PHE A 1 84 ? -11.301 11.089 -13.760 1.00 82.62 84 PHE A C 1
ATOM 682 O O . PHE A 1 84 ? -11.149 9.872 -13.687 1.00 82.62 84 PHE A O 1
ATOM 689 N N . HIS A 1 85 ? -12.366 11.627 -14.364 1.00 82.38 85 HIS A N 1
ATOM 690 C CA . HIS A 1 85 ? -13.437 10.814 -14.949 1.00 82.38 85 HIS A CA 1
ATOM 691 C C . HIS A 1 85 ? -12.968 9.941 -16.112 1.00 82.38 85 HIS A C 1
ATOM 693 O O . HIS A 1 85 ? -13.492 8.844 -16.299 1.00 82.38 85 HIS A O 1
ATOM 699 N N . ALA A 1 86 ? -12.025 10.413 -16.930 1.00 79.75 86 ALA A N 1
ATOM 700 C CA . ALA A 1 86 ? -11.437 9.592 -17.983 1.00 79.75 86 ALA A CA 1
ATOM 701 C C . ALA A 1 86 ? -10.732 8.369 -17.379 1.00 79.75 86 ALA A C 1
ATOM 703 O O . ALA A 1 86 ? -11.060 7.248 -17.760 1.00 79.75 86 ALA A O 1
ATOM 704 N N . ARG A 1 87 ? -9.880 8.576 -16.365 1.00 80.94 87 ARG A N 1
ATOM 705 C CA . ARG A 1 87 ? -9.192 7.488 -15.655 1.00 80.94 87 ARG A CA 1
ATOM 706 C C . ARG A 1 87 ? -10.170 6.537 -14.967 1.00 80.94 87 ARG A C 1
ATOM 708 O O . ARG A 1 87 ? -10.068 5.331 -15.144 1.00 80.94 87 ARG A O 1
ATOM 715 N N . ALA A 1 88 ? -11.133 7.061 -14.209 1.00 82.88 88 ALA A N 1
ATOM 716 C CA . ALA A 1 88 ? -12.117 6.238 -13.507 1.00 82.88 88 ALA A CA 1
ATOM 717 C C . ALA A 1 88 ? -12.897 5.333 -14.477 1.00 82.88 88 ALA A C 1
ATOM 719 O O . ALA A 1 88 ? -13.071 4.146 -14.207 1.00 82.88 88 ALA A O 1
ATOM 720 N N . ARG A 1 89 ? -13.312 5.867 -15.636 1.00 82.81 89 ARG A N 1
ATOM 721 C CA . ARG A 1 89 ? -13.997 5.090 -16.685 1.00 82.81 89 ARG A CA 1
ATOM 722 C C . ARG A 1 89 ? -13.100 4.037 -17.327 1.00 82.81 89 ARG A C 1
ATOM 724 O O . ARG A 1 89 ? -13.571 2.949 -17.629 1.00 82.81 89 ARG A O 1
ATOM 731 N N . GLU A 1 90 ? -11.830 4.351 -17.553 1.00 81.12 90 GLU A N 1
ATOM 732 C CA . GLU A 1 90 ? -10.874 3.401 -18.125 1.00 81.12 90 GLU A CA 1
ATOM 733 C C . GLU A 1 90 ? -10.624 2.227 -17.171 1.00 81.12 90 GLU A C 1
ATOM 735 O O . GLU A 1 90 ? -10.799 1.074 -17.563 1.00 81.12 90 GLU A O 1
ATOM 740 N N . LEU A 1 91 ? -10.335 2.515 -15.897 1.00 80.25 91 LEU A N 1
ATOM 741 C CA . LEU A 1 91 ? -10.108 1.493 -14.873 1.00 80.25 91 LEU A CA 1
ATOM 742 C C . LEU A 1 91 ? -11.337 0.597 -14.675 1.00 80.25 91 LEU A C 1
ATOM 744 O O . LEU A 1 91 ? -11.213 -0.622 -14.663 1.00 80.25 91 LEU A O 1
ATOM 748 N N . THR A 1 92 ? -12.532 1.182 -14.565 1.00 83.94 92 THR A N 1
ATOM 749 C CA . THR A 1 92 ? -13.779 0.416 -14.357 1.00 83.94 92 THR A CA 1
ATOM 750 C C . THR A 1 92 ? -14.221 -0.388 -15.581 1.00 83.94 92 THR A C 1
ATOM 752 O O . THR A 1 92 ? -15.006 -1.319 -15.440 1.00 83.94 92 THR A O 1
ATOM 755 N N . ARG A 1 93 ? -13.712 -0.075 -16.780 1.00 83.56 93 ARG A N 1
ATOM 756 C CA . ARG A 1 93 ? -13.912 -0.894 -17.988 1.00 83.56 93 ARG A CA 1
ATOM 757 C C . ARG A 1 93 ? -12.976 -2.105 -18.028 1.00 83.56 93 ARG A C 1
ATOM 759 O O . ARG A 1 93 ? -13.307 -3.112 -18.644 1.00 83.56 93 ARG A O 1
ATOM 766 N N . GLU A 1 94 ? -11.794 -1.985 -17.432 1.00 80.38 94 GLU A N 1
ATOM 767 C CA . GLU A 1 94 ? -10.713 -2.973 -17.531 1.00 80.38 94 GLU A CA 1
ATOM 768 C C . GLU A 1 94 ? -10.566 -3.882 -16.304 1.00 80.38 94 GLU A C 1
ATOM 770 O O . GLU A 1 94 ? -9.791 -4.846 -16.345 1.00 80.38 94 GLU A O 1
ATOM 775 N N . ALA A 1 95 ? -11.286 -3.577 -15.227 1.00 86.69 95 ALA A N 1
ATOM 776 C CA . ALA A 1 95 ? -11.274 -4.298 -13.965 1.00 86.69 95 ALA A CA 1
ATOM 777 C C . ALA A 1 95 ? -12.696 -4.497 -13.429 1.00 86.69 95 ALA A C 1
ATOM 779 O O . ALA A 1 95 ? -13.606 -3.739 -13.762 1.00 86.69 95 ALA A O 1
ATOM 780 N N . ASP A 1 96 ? -12.876 -5.502 -12.570 1.00 88.75 96 ASP A N 1
ATOM 781 C CA . ASP A 1 96 ? -14.146 -5.739 -11.886 1.00 88.75 96 ASP A CA 1
ATOM 782 C C . ASP A 1 96 ? -14.507 -4.541 -10.995 1.00 88.75 96 ASP A C 1
ATOM 784 O O . ASP A 1 96 ? -13.905 -4.317 -9.943 1.00 88.75 96 ASP A O 1
ATOM 788 N N . SER A 1 97 ? -15.521 -3.778 -11.409 1.00 90.00 97 SER A N 1
ATOM 789 C CA . SER A 1 97 ? -16.004 -2.600 -10.687 1.00 90.00 97 SER A CA 1
ATOM 790 C C . SER A 1 97 ? -16.497 -2.906 -9.270 1.00 90.00 97 SER A C 1
ATOM 792 O O . SER A 1 97 ? -16.615 -1.979 -8.474 1.00 90.00 97 SER A O 1
ATOM 794 N N . SER A 1 98 ? -16.767 -4.174 -8.927 1.00 92.81 98 SER A N 1
ATOM 795 C CA . SER A 1 98 ? -17.120 -4.569 -7.557 1.00 92.81 98 SER A CA 1
ATOM 796 C C . SER A 1 98 ? -15.980 -4.339 -6.554 1.00 92.81 98 SER A C 1
ATOM 798 O O . SER A 1 98 ? -16.239 -4.189 -5.362 1.00 92.81 98 SER A O 1
ATOM 800 N N . LEU A 1 99 ? -14.731 -4.241 -7.030 1.00 95.12 99 LEU A N 1
ATOM 801 C CA . LEU A 1 99 ? -13.554 -3.940 -6.209 1.00 95.12 99 LEU A CA 1
ATOM 802 C C . LEU A 1 99 ? -13.369 -2.434 -5.944 1.00 95.12 99 LEU A C 1
ATOM 804 O O . LEU A 1 99 ? -12.478 -2.054 -5.186 1.00 95.12 99 LEU A O 1
ATOM 808 N N . LEU A 1 100 ? -14.166 -1.558 -6.568 1.00 95.00 100 LEU A N 1
ATOM 809 C CA . LEU A 1 100 ? -14.055 -0.113 -6.377 1.00 95.00 100 LEU A CA 1
ATOM 810 C C . LEU A 1 100 ? -14.743 0.315 -5.074 1.00 95.00 100 LEU A C 1
ATOM 812 O O . LEU A 1 100 ? -15.971 0.400 -4.992 1.00 95.00 100 LEU A O 1
ATOM 816 N N . VAL A 1 101 ? -13.940 0.663 -4.070 1.00 97.00 101 VAL A N 1
ATOM 817 C CA . VAL A 1 101 ? -14.423 1.178 -2.783 1.00 97.00 101 VAL A CA 1
ATOM 818 C C . VAL A 1 101 ? -14.345 2.714 -2.768 1.00 97.00 101 VAL A C 1
ATOM 820 O O . VAL A 1 101 ? -13.283 3.270 -3.061 1.00 97.00 101 VAL A O 1
ATOM 823 N N . PRO A 1 102 ? -15.441 3.428 -2.443 1.00 96.94 102 PRO A N 1
ATOM 824 C CA . PRO A 1 102 ? -15.432 4.888 -2.349 1.00 96.94 102 PRO A CA 1
ATOM 825 C C . PRO A 1 102 ? -14.648 5.387 -1.126 1.00 96.94 102 PRO A C 1
ATOM 827 O O . PRO A 1 102 ? -14.495 4.676 -0.129 1.00 96.94 102 PRO A O 1
ATOM 830 N N . GLU A 1 103 ? -14.205 6.642 -1.177 1.00 96.75 103 GLU A N 1
ATOM 831 C CA . GLU A 1 103 ? -13.635 7.344 -0.024 1.00 96.75 103 GLU A CA 1
ATOM 832 C C . GLU A 1 103 ? -14.708 7.490 1.066 1.00 96.75 103 GLU A C 1
ATOM 834 O O . GLU A 1 103 ? -15.838 7.910 0.798 1.00 96.75 103 GLU A O 1
ATOM 839 N N . SER A 1 104 ? -14.348 7.174 2.310 1.00 96.12 104 SER A N 1
ATOM 840 C CA . SER A 1 104 ? -15.214 7.438 3.461 1.00 96.12 104 SER A CA 1
ATOM 841 C C . SER A 1 104 ? -15.188 8.926 3.826 1.00 96.12 104 SER A C 1
ATOM 843 O O . SER A 1 104 ? -14.095 9.478 3.932 1.00 96.12 104 SER A O 1
ATOM 845 N N . PRO A 1 105 ? -16.334 9.584 4.094 1.00 95.31 105 PRO A N 1
ATOM 846 C CA . PRO A 1 105 ? -16.370 10.995 4.494 1.00 95.31 105 PRO A CA 1
ATOM 847 C C . PRO A 1 105 ? -15.847 11.245 5.920 1.00 95.31 105 PRO A C 1
ATOM 849 O O . PRO A 1 105 ? -15.678 12.400 6.316 1.00 95.31 105 PRO A O 1
ATOM 852 N N . ILE A 1 106 ? -15.606 10.190 6.709 1.00 95.69 106 ILE A N 1
ATOM 853 C CA . ILE A 1 106 ? -15.109 10.307 8.085 1.00 95.69 106 ILE A CA 1
ATOM 854 C C . ILE A 1 106 ? -13.783 11.067 8.131 1.00 95.69 106 ILE A C 1
ATOM 856 O O . ILE A 1 106 ? -12.985 11.011 7.193 1.00 95.69 106 ILE A O 1
ATOM 860 N N . LEU A 1 107 ? -13.529 11.744 9.251 1.00 96.50 107 LEU A N 1
ATOM 861 C CA . LEU A 1 107 ? -12.259 12.424 9.512 1.00 96.50 107 LEU A CA 1
ATOM 862 C C . LEU A 1 107 ? -11.845 13.408 8.397 1.00 96.50 107 LEU A C 1
ATOM 864 O O . LEU A 1 107 ? -10.657 13.590 8.118 1.00 96.50 107 LEU A O 1
ATOM 868 N N . GLY A 1 108 ? -12.825 14.027 7.730 1.00 95.06 108 GLY A N 1
ATOM 869 C CA . GLY A 1 108 ? -12.602 14.970 6.634 1.00 95.06 108 GLY A CA 1
ATOM 870 C C . GLY A 1 108 ? -12.274 14.305 5.298 1.00 95.06 108 GLY A C 1
ATOM 871 O O . GLY A 1 108 ? -11.499 14.860 4.523 1.00 95.06 108 GLY A O 1
ATOM 872 N N . GLY A 1 109 ? -12.812 13.116 5.022 1.00 95.94 109 GLY A N 1
ATOM 873 C CA . GLY A 1 109 ? -12.694 12.494 3.704 1.00 95.94 109 GLY A CA 1
ATOM 874 C C . GLY A 1 109 ? -13.140 13.432 2.582 1.00 95.94 109 GLY A C 1
ATOM 875 O O . GLY A 1 109 ? -14.102 14.191 2.720 1.00 95.94 109 GLY A O 1
ATOM 876 N N . PHE A 1 110 ? -12.416 13.404 1.466 1.00 94.62 110 PHE A N 1
ATOM 877 C CA . PHE A 1 110 ? -12.604 14.341 0.363 1.00 94.62 110 PHE A CA 1
ATOM 878 C C . PHE A 1 110 ? -12.441 13.654 -0.990 1.00 94.62 110 PHE A C 1
ATOM 880 O O . PHE A 1 110 ? -11.725 12.662 -1.133 1.00 94.62 110 PHE A O 1
ATOM 887 N N . GLY A 1 111 ? -13.069 14.225 -2.011 1.00 92.81 111 GLY A N 1
ATOM 888 C CA . GLY A 1 111 ? -12.984 13.739 -3.378 1.00 92.81 111 GLY A CA 1
ATOM 889 C C . GLY A 1 111 ? -13.960 14.464 -4.291 1.00 92.81 111 GLY A C 1
ATOM 890 O O . GLY A 1 111 ? -14.654 15.390 -3.875 1.00 92.81 111 GLY A O 1
ATOM 891 N N . TYR A 1 112 ? -14.008 14.027 -5.541 1.00 90.31 112 TYR A N 1
ATOM 892 C CA . TYR A 1 112 ? -15.092 14.345 -6.453 1.00 90.31 112 TYR A CA 1
ATOM 893 C C . TYR A 1 112 ? -16.316 13.513 -6.084 1.00 90.31 112 TYR A C 1
ATOM 895 O O . TYR A 1 112 ? -16.212 12.301 -5.886 1.00 90.31 112 TYR A O 1
ATOM 903 N N . GLU A 1 113 ? -17.467 14.168 -5.996 1.00 88.62 113 GLU A N 1
ATOM 904 C CA . GLU A 1 113 ? -18.734 13.493 -5.756 1.00 88.62 113 GLU A CA 1
ATOM 905 C C . GLU A 1 113 ? -19.271 12.916 -7.068 1.00 88.62 113 GLU A C 1
ATOM 907 O O . GLU A 1 113 ? -19.476 13.637 -8.047 1.00 88.62 113 GLU A O 1
ATOM 912 N N . ILE A 1 114 ? -19.470 11.601 -7.096 1.00 85.31 114 ILE A N 1
ATOM 913 C CA . ILE A 1 114 ? -19.998 10.856 -8.237 1.00 85.31 114 ILE A CA 1
ATOM 914 C C . ILE A 1 114 ? -21.060 9.911 -7.688 1.00 85.31 114 ILE A C 1
ATOM 916 O O . ILE A 1 114 ? -20.758 9.070 -6.845 1.00 85.31 114 ILE A O 1
ATOM 920 N N . GLU A 1 115 ? -22.307 10.075 -8.134 1.00 86.75 115 GLU A N 1
ATOM 921 C CA . GLU A 1 115 ? -23.445 9.251 -7.687 1.00 86.75 115 GLU A CA 1
ATOM 922 C C . GLU A 1 115 ? -23.589 9.195 -6.148 1.00 86.75 115 GLU A C 1
ATOM 924 O O . GLU A 1 115 ? -23.864 8.149 -5.564 1.00 86.75 115 GLU A O 1
ATOM 929 N N . GLY A 1 116 ? -23.366 10.331 -5.473 1.00 88.44 116 GLY A N 1
ATOM 930 C CA . GLY A 1 116 ? -23.473 10.454 -4.012 1.00 88.44 116 GLY A CA 1
ATOM 931 C C . GLY A 1 116 ? -22.330 9.803 -3.223 1.00 88.44 116 GLY A C 1
ATOM 932 O O . GLY A 1 116 ? -22.419 9.682 -2.002 1.00 88.44 116 GLY A O 1
ATOM 933 N N . LYS A 1 117 ? -21.258 9.371 -3.896 1.00 93.75 117 LYS A N 1
ATOM 934 C CA . LYS A 1 117 ? -20.053 8.798 -3.285 1.00 93.75 117 LYS A CA 1
ATOM 935 C C . LYS A 1 117 ? -18.832 9.655 -3.598 1.00 93.75 117 LYS A C 1
ATOM 937 O O . LYS A 1 117 ? -18.748 10.273 -4.657 1.00 93.75 117 LYS A O 1
ATOM 942 N N . LEU A 1 118 ? -17.874 9.678 -2.675 1.00 94.19 118 LEU A N 1
ATOM 943 C CA . LEU A 1 118 ? -16.630 10.423 -2.838 1.00 94.19 118 LEU A CA 1
ATOM 944 C C . LEU A 1 118 ? -15.560 9.547 -3.486 1.00 94.19 118 LEU A C 1
ATOM 946 O O . LEU A 1 118 ? -15.329 8.415 -3.063 1.00 94.19 118 LEU A O 1
ATOM 950 N N . TYR A 1 119 ? -14.871 10.101 -4.479 1.00 93.31 119 TYR A N 1
ATOM 951 C CA . TYR A 1 119 ? -13.722 9.463 -5.111 1.00 93.31 119 TYR A CA 1
ATOM 952 C C . TYR A 1 119 ? -12.587 10.461 -5.298 1.00 93.31 119 TYR A C 1
ATOM 954 O O . TYR A 1 119 ? -12.775 11.572 -5.791 1.00 93.31 119 TYR A O 1
ATOM 962 N N . ASN A 1 120 ? -11.380 10.062 -4.930 1.00 91.62 120 ASN A N 1
ATOM 963 C CA . ASN A 1 120 ? -10.164 10.845 -5.120 1.00 91.62 120 ASN A CA 1
ATOM 964 C C . ASN A 1 120 ? -9.085 9.989 -5.802 1.00 91.62 120 ASN A C 1
ATOM 966 O O . ASN A 1 120 ? -9.302 8.823 -6.141 1.00 91.62 120 ASN A O 1
ATOM 970 N N . VAL A 1 121 ? -7.914 10.566 -6.046 1.00 87.88 121 VAL A N 1
ATOM 971 C CA . VAL A 1 121 ? -6.820 9.844 -6.711 1.00 87.88 121 VAL A CA 1
ATOM 972 C C . VAL A 1 121 ? -6.363 8.604 -5.922 1.00 87.88 121 VAL A C 1
ATOM 974 O O . VAL A 1 121 ? -6.091 7.581 -6.551 1.00 87.88 121 VAL A O 1
ATOM 977 N N . ASP A 1 122 ? -6.370 8.639 -4.584 1.00 91.06 122 ASP A N 1
ATOM 978 C CA . ASP A 1 122 ? -6.071 7.461 -3.754 1.00 91.06 122 ASP A CA 1
ATOM 979 C C . ASP A 1 122 ? -7.095 6.343 -3.994 1.00 91.06 122 ASP A C 1
ATOM 981 O O . ASP A 1 122 ? -6.707 5.190 -4.180 1.00 91.06 122 ASP A O 1
ATOM 985 N N . THR A 1 123 ? -8.394 6.666 -4.085 1.00 93.44 123 THR A N 1
ATOM 986 C CA . THR A 1 123 ? -9.425 5.641 -4.335 1.00 93.44 123 THR A CA 1
ATOM 987 C C . THR A 1 123 ? -9.190 4.878 -5.635 1.00 93.44 123 THR A C 1
ATOM 989 O O . THR A 1 123 ? -9.337 3.658 -5.659 1.00 93.44 123 THR A O 1
ATOM 992 N N . LEU A 1 124 ? -8.761 5.572 -6.696 1.00 90.31 124 LEU A N 1
ATOM 993 C CA . LEU A 1 124 ? -8.440 4.940 -7.975 1.00 90.31 124 LEU A CA 1
ATOM 994 C C . LEU A 1 124 ? -7.128 4.151 -7.915 1.00 90.31 124 LEU A C 1
ATOM 996 O O . LEU A 1 124 ? -7.051 3.081 -8.509 1.00 90.31 124 LEU A O 1
ATOM 1000 N N . LYS A 1 125 ? -6.118 4.642 -7.184 1.00 89.69 125 LYS A N 1
ATOM 1001 C CA . LYS A 1 125 ? -4.848 3.930 -6.964 1.00 89.69 125 LYS A CA 1
ATOM 1002 C C . LYS A 1 125 ? -5.070 2.597 -6.256 1.00 89.69 125 LYS A C 1
ATOM 1004 O O . LYS A 1 125 ? -4.531 1.577 -6.671 1.00 89.69 125 LYS A O 1
ATOM 1009 N N . TYR A 1 126 ? -5.852 2.591 -5.182 1.00 94.62 126 TYR A N 1
ATOM 1010 C CA . TYR A 1 126 ? -6.125 1.368 -4.430 1.00 94.62 126 TYR A CA 1
ATOM 1011 C C . TYR A 1 126 ? -7.017 0.405 -5.217 1.00 94.62 126 TYR A C 1
ATOM 1013 O O . TYR A 1 126 ? -6.744 -0.795 -5.227 1.00 94.62 126 TYR A O 1
ATOM 1021 N N . PHE A 1 127 ? -7.987 0.921 -5.977 1.00 93.88 127 PHE A N 1
ATOM 1022 C CA . PHE A 1 127 ? -8.743 0.112 -6.931 1.00 93.88 127 PHE A CA 1
ATOM 1023 C C . PHE A 1 127 ? -7.832 -0.553 -7.977 1.00 93.88 127 PHE A C 1
ATOM 1025 O O . PHE A 1 127 ? -7.962 -1.745 -8.234 1.00 93.88 127 PHE A O 1
ATOM 1032 N N . GLU A 1 128 ? -6.856 0.175 -8.525 1.00 91.25 128 GLU A N 1
ATOM 1033 C CA . GLU A 1 128 ? -5.852 -0.352 -9.461 1.00 91.25 128 GLU A CA 1
ATOM 1034 C C . GLU A 1 128 ? -4.993 -1.461 -8.827 1.00 91.25 128 GLU A C 1
ATOM 1036 O O . GLU A 1 128 ? -4.712 -2.484 -9.455 1.00 91.25 128 GLU A O 1
ATOM 1041 N N . VAL A 1 129 ? -4.620 -1.304 -7.553 1.00 94.62 129 VAL A N 1
ATOM 1042 C CA . VAL A 1 129 ? -3.902 -2.330 -6.782 1.00 94.62 129 VAL A CA 1
ATOM 1043 C C . VAL A 1 129 ? -4.747 -3.595 -6.617 1.00 94.62 129 VAL A C 1
ATOM 1045 O O . VAL A 1 129 ? -4.254 -4.689 -6.899 1.00 94.62 129 VAL A O 1
ATOM 1048 N N . LEU A 1 130 ? -6.014 -3.460 -6.217 1.00 96.06 130 LEU A N 1
ATOM 1049 C CA . LEU A 1 130 ? -6.946 -4.580 -6.048 1.00 96.06 130 LEU A CA 1
ATOM 1050 C C . LEU A 1 130 ? -7.241 -5.276 -7.382 1.00 96.06 130 LEU A C 1
ATOM 1052 O O . LEU A 1 130 ? -7.255 -6.502 -7.446 1.00 96.06 130 LEU A O 1
ATOM 1056 N N . ALA A 1 131 ? -7.385 -4.514 -8.463 1.00 92.56 131 ALA A N 1
ATOM 1057 C CA . ALA A 1 131 ? -7.545 -5.043 -9.809 1.00 92.56 131 ALA A CA 1
ATOM 1058 C C . ALA A 1 131 ? -6.305 -5.817 -10.289 1.00 92.56 131 ALA A C 1
ATOM 1060 O O . ALA A 1 131 ? -6.431 -6.847 -10.949 1.00 92.56 131 ALA A O 1
ATOM 1061 N N . GLY A 1 132 ? -5.095 -5.372 -9.942 1.00 91.69 132 GLY A N 1
ATOM 1062 C CA . GLY A 1 132 ? -3.882 -6.141 -10.225 1.00 91.69 132 GLY A CA 1
ATOM 1063 C C . GLY A 1 132 ? -3.808 -7.444 -9.417 1.00 91.69 132 GLY A C 1
ATOM 1064 O O . GLY A 1 132 ? -3.466 -8.487 -9.974 1.00 91.69 132 GLY A O 1
ATOM 1065 N N . LEU A 1 133 ? -4.204 -7.430 -8.140 1.00 93.94 133 LEU A N 1
ATOM 1066 C CA . LEU A 1 133 ? -4.332 -8.652 -7.329 1.00 93.94 133 LEU A CA 1
ATOM 1067 C C . LEU A 1 133 ? -5.367 -9.629 -7.911 1.00 93.94 133 LEU A C 1
ATOM 1069 O O . LEU A 1 133 ? -5.150 -10.845 -7.892 1.00 93.94 133 LEU A O 1
ATOM 1073 N N . ASP A 1 134 ? -6.472 -9.105 -8.439 1.00 91.38 134 ASP A N 1
ATOM 1074 C CA . ASP A 1 134 ? -7.517 -9.872 -9.116 1.00 91.38 134 ASP A CA 1
ATOM 1075 C C . ASP A 1 134 ? -7.003 -10.524 -10.405 1.00 91.38 134 ASP A C 1
ATOM 1077 O O . ASP A 1 134 ? -7.121 -11.736 -10.583 1.00 91.38 134 ASP A O 1
ATOM 1081 N N . ARG A 1 135 ? -6.316 -9.753 -11.258 1.00 87.50 135 ARG A N 1
ATOM 1082 C CA . ARG A 1 135 ? -5.683 -10.250 -12.494 1.00 87.50 135 ARG A CA 1
ATOM 1083 C C . ARG A 1 135 ? -4.626 -11.317 -12.232 1.00 87.50 135 ARG A C 1
ATOM 1085 O O . ARG A 1 135 ? -4.520 -12.274 -12.993 1.00 87.50 135 ARG A O 1
ATOM 1092 N N . ALA A 1 136 ? -3.879 -11.189 -11.138 1.00 86.62 136 ALA A N 1
ATOM 1093 C CA . ALA A 1 136 ? -2.943 -12.213 -10.676 1.00 86.62 136 ALA A CA 1
ATOM 1094 C C . ALA A 1 136 ? -3.633 -13.431 -10.028 1.00 86.62 136 ALA A C 1
ATOM 1096 O O . ALA A 1 136 ? -2.962 -14.362 -9.578 1.00 86.62 136 ALA A O 1
ATOM 1097 N N . ARG A 1 137 ? -4.970 -13.434 -9.946 1.00 85.06 137 ARG A N 1
ATOM 1098 C CA . ARG A 1 137 ? -5.807 -14.451 -9.293 1.00 85.06 137 ARG A CA 1
ATOM 1099 C C . ARG A 1 137 ? -5.486 -14.659 -7.813 1.00 85.06 137 ARG A C 1
ATOM 1101 O O . ARG A 1 137 ? -5.850 -15.683 -7.236 1.00 85.06 137 ARG A O 1
ATOM 1108 N N . VAL A 1 138 ? -4.819 -13.697 -7.174 1.00 90.69 138 VAL A N 1
ATOM 1109 C CA . VAL A 1 138 ? -4.490 -13.758 -5.743 1.00 90.69 138 VAL A CA 1
ATOM 1110 C C . VAL A 1 138 ? -5.774 -13.679 -4.919 1.00 90.69 138 VAL A C 1
ATOM 1112 O O . VAL A 1 138 ? -5.944 -14.456 -3.978 1.00 90.69 138 VAL A O 1
ATOM 1115 N N . LEU A 1 139 ? -6.707 -12.803 -5.316 1.00 91.94 139 LEU A N 1
ATOM 1116 C CA . LEU A 1 139 ? -8.003 -12.650 -4.646 1.00 91.94 139 LEU A CA 1
ATOM 1117 C C . LEU A 1 139 ? -8.822 -13.946 -4.690 1.00 91.94 139 LEU A C 1
ATOM 1119 O O . LEU A 1 139 ? -9.237 -14.423 -3.636 1.00 91.94 139 LEU A O 1
ATOM 1123 N N . ASP A 1 140 ? -8.973 -14.564 -5.864 1.00 83.56 140 ASP A N 1
ATOM 1124 C CA . ASP A 1 140 ? -9.669 -15.852 -6.030 1.00 83.56 140 ASP A CA 1
ATOM 1125 C C . ASP A 1 140 ? -9.021 -16.986 -5.229 1.00 83.56 140 ASP A C 1
ATOM 1127 O O . ASP A 1 140 ? -9.700 -17.777 -4.582 1.00 83.56 140 ASP A O 1
ATOM 1131 N N . ARG A 1 141 ? -7.688 -17.089 -5.273 1.00 83.19 141 ARG A N 1
ATOM 1132 C CA . ARG A 1 141 ? -6.964 -18.221 -4.674 1.00 83.19 141 ARG A CA 1
ATOM 1133 C C . ARG A 1 141 ? -6.927 -18.174 -3.150 1.00 83.19 141 ARG A C 1
ATOM 1135 O O . ARG A 1 141 ? -6.711 -19.214 -2.522 1.00 83.19 141 ARG A O 1
ATOM 1142 N N . LYS A 1 142 ? -7.045 -16.989 -2.547 1.00 86.88 142 LYS A N 1
ATOM 1143 C CA . LYS A 1 142 ? -6.847 -16.814 -1.101 1.00 86.88 142 LYS A CA 1
ATOM 1144 C C . LYS A 1 142 ? -8.026 -16.205 -0.370 1.00 86.88 142 LYS A C 1
ATOM 1146 O O . LYS A 1 142 ? -8.277 -16.641 0.751 1.00 86.88 142 LYS A O 1
ATOM 1151 N N . PHE A 1 143 ? -8.723 -15.242 -0.962 1.00 92.06 143 PHE A N 1
ATOM 1152 C CA . PHE A 1 143 ? -9.619 -14.352 -0.225 1.00 92.06 143 PHE A CA 1
ATOM 1153 C C . PHE A 1 143 ? -11.098 -14.564 -0.569 1.00 92.06 143 PHE A C 1
ATOM 1155 O O . PHE A 1 143 ? -11.913 -14.697 0.343 1.00 92.06 143 PHE A O 1
ATOM 1162 N N . ARG A 1 144 ? -11.470 -14.659 -1.852 1.00 90.50 144 ARG A N 1
ATOM 1163 C CA . ARG A 1 144 ? -12.863 -14.921 -2.250 1.00 90.50 144 ARG A CA 1
ATOM 1164 C C . ARG A 1 144 ? -13.274 -16.340 -1.845 1.00 90.50 144 ARG A C 1
ATOM 1166 O O . ARG A 1 144 ? -12.612 -17.310 -2.196 1.00 90.50 144 ARG A O 1
ATOM 1173 N N . GLY A 1 145 ? -14.372 -16.457 -1.095 1.00 85.06 145 GLY A N 1
ATOM 1174 C CA . GLY A 1 145 ? -14.893 -17.751 -0.633 1.00 85.06 145 GLY A CA 1
ATOM 1175 C C . GLY A 1 145 ? -13.986 -18.482 0.365 1.00 85.06 145 GLY A C 1
ATOM 1176 O O . GLY A 1 145 ? -14.069 -19.702 0.490 1.00 85.06 145 GLY A O 1
ATOM 1177 N N . ALA A 1 146 ? -13.085 -17.771 1.052 1.00 86.25 146 ALA A N 1
ATOM 1178 C CA . ALA A 1 146 ? -12.214 -18.379 2.047 1.00 86.25 146 ALA A CA 1
ATOM 1179 C C . ALA A 1 146 ? -13.014 -18.896 3.257 1.00 86.25 146 ALA A C 1
ATOM 1181 O O . ALA A 1 146 ? -13.718 -18.142 3.918 1.00 86.25 146 ALA A O 1
ATOM 1182 N N . ASN A 1 147 ? -12.832 -20.174 3.603 1.00 85.88 147 ASN A N 1
ATOM 1183 C CA . ASN A 1 147 ? -13.477 -20.798 4.770 1.00 85.88 147 ASN A CA 1
ATOM 1184 C C . ASN A 1 147 ? -12.710 -20.575 6.087 1.00 85.88 147 ASN A C 1
ATOM 1186 O O . ASN A 1 147 ? -13.046 -21.156 7.117 1.00 85.88 147 ASN A O 1
ATOM 1190 N N . CYS A 1 148 ? -11.625 -19.803 6.055 1.00 87.69 148 CYS A N 1
ATOM 1191 C CA . CYS A 1 148 ? -10.840 -19.467 7.233 1.00 87.69 148 CYS A CA 1
ATOM 1192 C C . CYS A 1 148 ? -10.253 -18.063 7.100 1.00 87.69 148 CYS A C 1
ATOM 1194 O O . CYS A 1 148 ? -9.948 -17.612 5.994 1.00 87.69 148 CYS A O 1
ATOM 1196 N N . ARG A 1 149 ? -10.057 -17.396 8.244 1.00 93.88 149 ARG A N 1
ATOM 1197 C CA . ARG A 1 149 ? -9.474 -16.054 8.282 1.00 93.88 149 ARG A CA 1
ATOM 1198 C C . ARG A 1 149 ? -8.066 -16.054 7.683 1.00 93.88 149 ARG A C 1
ATOM 1200 O O . ARG A 1 149 ? -7.226 -16.877 8.075 1.00 93.88 149 ARG A O 1
ATOM 1207 N N . ARG A 1 150 ? -7.841 -15.124 6.752 1.00 96.06 150 ARG A N 1
ATOM 1208 C CA . ARG A 1 150 ? -6.571 -14.901 6.042 1.00 96.06 150 ARG A CA 1
ATOM 1209 C C . ARG A 1 150 ? -5.775 -13.770 6.667 1.00 96.06 150 ARG A C 1
ATOM 1211 O O . ARG A 1 150 ? -6.361 -12.902 7.308 1.00 96.06 150 ARG A O 1
ATOM 1218 N N . LEU A 1 151 ? -4.461 -13.771 6.460 1.00 97.88 151 LEU A N 1
ATOM 1219 C CA . LEU A 1 151 ? -3.586 -12.694 6.926 1.00 97.88 151 LEU A CA 1
ATOM 1220 C C . LEU A 1 151 ? -2.969 -11.942 5.746 1.00 97.88 151 LEU A C 1
ATOM 1222 O O . LEU A 1 151 ? -2.266 -12.538 4.929 1.00 97.88 151 LEU A O 1
ATOM 1226 N N . VAL A 1 152 ? -3.202 -10.633 5.690 1.00 98.56 152 VAL A N 1
ATOM 1227 C CA . VAL A 1 152 ? -2.509 -9.712 4.781 1.00 98.56 152 VAL A CA 1
ATOM 1228 C C . VAL A 1 152 ? -1.457 -8.969 5.585 1.00 98.56 152 VAL A C 1
ATOM 1230 O O . VAL A 1 152 ? -1.747 -8.491 6.677 1.00 98.56 152 VAL A O 1
ATOM 1233 N N . TRP A 1 153 ? -0.244 -8.881 5.055 1.00 98.56 153 TRP A N 1
ATOM 1234 C CA . TRP A 1 153 ? 0.828 -8.084 5.628 1.00 98.56 153 TRP A CA 1
ATOM 1235 C C . TRP A 1 153 ? 1.180 -6.953 4.669 1.00 98.56 153 TRP A C 1
ATOM 1237 O O . TRP A 1 153 ? 1.748 -7.203 3.612 1.00 98.56 153 TRP A O 1
ATOM 1247 N N . GLU A 1 154 ? 0.825 -5.721 5.019 1.00 98.56 154 GLU A N 1
ATOM 1248 C CA . GLU A 1 154 ? 1.195 -4.518 4.282 1.00 98.56 154 GLU A CA 1
ATOM 1249 C C . GLU A 1 154 ? 2.417 -3.853 4.920 1.00 98.56 154 GLU A C 1
ATOM 1251 O O . GLU A 1 154 ? 2.431 -3.565 6.117 1.00 98.56 154 GLU A O 1
ATOM 1256 N N . VAL A 1 155 ? 3.439 -3.593 4.108 1.00 97.62 155 VAL A N 1
ATOM 1257 C CA . VAL A 1 155 ? 4.613 -2.805 4.501 1.00 97.62 155 VAL A CA 1
ATOM 1258 C C . VAL A 1 155 ? 4.444 -1.390 3.963 1.00 97.62 155 VAL A C 1
ATOM 1260 O O . VAL A 1 155 ? 4.319 -1.224 2.749 1.00 97.62 155 VAL A O 1
ATOM 1263 N N . GLY A 1 156 ? 4.476 -0.394 4.851 1.00 94.81 156 GLY A N 1
ATOM 1264 C CA . GLY A 1 156 ? 4.264 1.012 4.510 1.00 94.81 156 GLY A CA 1
ATOM 1265 C C . GLY A 1 156 ? 2.800 1.323 4.187 1.00 94.81 156 GLY A C 1
ATOM 1266 O O . GLY A 1 156 ? 2.470 1.725 3.074 1.00 94.81 156 GLY A O 1
ATOM 1267 N N . GLY A 1 157 ? 1.903 1.105 5.152 1.00 94.38 157 GLY A N 1
ATOM 1268 C CA . GLY A 1 157 ? 0.462 1.324 4.974 1.00 94.38 157 GLY A CA 1
ATOM 1269 C C . GLY A 1 157 ? 0.062 2.802 4.873 1.00 94.38 157 GLY A C 1
ATOM 1270 O O . GLY A 1 157 ? -1.081 3.117 4.517 1.00 94.38 157 GLY A O 1
ATOM 1271 N N . GLY A 1 158 ? 0.978 3.724 5.189 1.00 93.94 158 GLY A N 1
ATOM 1272 C CA . GLY A 1 158 ? 0.756 5.161 5.097 1.00 93.94 158 GLY A CA 1
ATOM 1273 C C . GLY A 1 158 ? -0.397 5.598 5.998 1.00 93.94 158 GLY A C 1
ATOM 1274 O O . GLY A 1 158 ? -0.355 5.428 7.213 1.00 93.94 158 GLY A O 1
ATOM 1275 N N . TRP A 1 159 ? -1.465 6.144 5.409 1.00 95.75 159 TRP A N 1
ATOM 1276 C CA . TRP A 1 159 ? -2.655 6.555 6.163 1.00 95.75 159 TRP A CA 1
ATOM 1277 C C . TRP A 1 159 ? -3.715 5.450 6.322 1.00 95.75 159 TRP A C 1
ATOM 1279 O O . TRP A 1 159 ? -4.763 5.705 6.903 1.00 95.75 159 TRP A O 1
ATOM 1289 N N . GLY A 1 160 ? -3.472 4.227 5.833 1.00 97.81 160 GLY A N 1
ATOM 1290 C CA . GLY A 1 160 ? -4.382 3.083 5.998 1.00 97.81 160 GLY A CA 1
ATOM 1291 C C . GLY A 1 160 ? -5.491 2.969 4.945 1.00 97.81 160 GLY A C 1
ATOM 1292 O O . GLY A 1 160 ? -6.405 2.160 5.100 1.00 97.81 160 GLY A O 1
ATOM 1293 N N . GLY A 1 161 ? -5.424 3.748 3.862 1.00 97.56 161 GLY A N 1
ATOM 1294 C CA . GLY A 1 161 ? -6.456 3.760 2.821 1.00 97.56 161 GLY A CA 1
ATOM 1295 C C . GLY A 1 161 ? -6.634 2.421 2.099 1.00 97.56 161 GLY A C 1
ATOM 1296 O O . GLY A 1 161 ? -7.767 1.985 1.894 1.00 97.56 161 GLY A O 1
ATOM 1297 N N . LEU A 1 162 ? -5.540 1.723 1.771 1.00 98.19 162 LEU A N 1
ATOM 1298 C CA . LEU A 1 162 ? -5.628 0.402 1.141 1.00 98.19 162 LEU A CA 1
ATOM 1299 C C . LEU A 1 162 ? -6.190 -0.647 2.103 1.00 98.19 162 LEU A C 1
ATOM 1301 O O . LEU A 1 162 ? -7.075 -1.409 1.720 1.00 98.19 162 LEU A O 1
ATOM 1305 N N . ALA A 1 163 ? -5.737 -0.640 3.357 1.00 98.56 163 ALA A N 1
ATOM 1306 C CA . ALA A 1 163 ? -6.264 -1.503 4.408 1.00 98.56 163 ALA A CA 1
ATOM 1307 C C . ALA A 1 163 ? -7.775 -1.316 4.610 1.00 98.56 163 ALA A C 1
ATOM 1309 O O . ALA A 1 163 ? -8.499 -2.302 4.745 1.00 98.56 163 ALA A O 1
ATOM 1310 N N . TYR A 1 164 ? -8.267 -0.073 4.561 1.00 98.56 164 TYR A N 1
ATOM 1311 C CA . TYR A 1 164 ? -9.699 0.223 4.588 1.00 98.56 164 TYR A CA 1
ATOM 1312 C C . TYR A 1 164 ? -10.428 -0.438 3.417 1.00 98.56 164 TYR A C 1
ATOM 1314 O O . TYR A 1 164 ? -11.345 -1.222 3.650 1.00 98.56 164 TYR A O 1
ATOM 1322 N N . GLN A 1 165 ? -9.983 -0.209 2.176 1.00 98.31 165 GLN A N 1
ATOM 1323 C CA . GLN A 1 165 ? -10.643 -0.801 1.007 1.00 98.31 165 GLN A CA 1
ATOM 1324 C C . GLN A 1 165 ? -10.603 -2.332 1.028 1.00 98.31 165 GLN A C 1
ATOM 1326 O O . GLN A 1 165 ? -11.617 -2.986 0.784 1.00 98.31 165 GLN A O 1
ATOM 1331 N N . PHE A 1 166 ? -9.449 -2.912 1.365 1.00 98.31 166 PHE A N 1
ATOM 1332 C CA . PHE A 1 166 ? -9.284 -4.358 1.433 1.00 98.31 166 PHE A CA 1
ATOM 1333 C C . PHE A 1 166 ? -10.207 -4.963 2.495 1.00 98.31 166 PHE A C 1
ATOM 1335 O O . PHE A 1 166 ? -10.900 -5.936 2.212 1.00 98.31 166 PHE A O 1
ATOM 1342 N N . LYS A 1 167 ? -10.272 -4.370 3.695 1.00 97.31 167 LYS A N 1
ATOM 1343 C CA . LYS A 1 167 ? -11.144 -4.839 4.781 1.00 97.31 167 LYS A CA 1
ATOM 1344 C C . LYS A 1 167 ? -12.629 -4.682 4.449 1.00 97.31 167 LYS A C 1
ATOM 1346 O O . LYS A 1 167 ? -13.416 -5.548 4.821 1.00 97.31 167 LYS A O 1
ATOM 1351 N N . THR A 1 168 ? -13.014 -3.623 3.733 1.00 97.44 168 THR A N 1
ATOM 1352 C CA . THR A 1 168 ? -14.392 -3.428 3.256 1.00 97.44 168 THR A CA 1
ATOM 1353 C C . THR A 1 168 ? -14.828 -4.542 2.302 1.00 97.44 168 THR A C 1
ATOM 1355 O O . THR A 1 168 ? -15.967 -4.996 2.386 1.00 97.44 168 THR A O 1
ATOM 1358 N N . LEU A 1 169 ? -13.939 -5.001 1.416 1.00 97.25 169 LEU A N 1
ATOM 1359 C CA . LEU A 1 169 ? -14.236 -6.071 0.455 1.00 97.25 169 LEU A CA 1
ATOM 1360 C C . LEU A 1 169 ? -14.099 -7.474 1.060 1.00 97.25 169 LEU A C 1
ATOM 1362 O O . LEU A 1 169 ? -14.858 -8.379 0.720 1.00 97.25 169 LEU A O 1
ATOM 1366 N N . PHE A 1 170 ? -13.128 -7.656 1.954 1.00 96.56 170 PHE A N 1
ATOM 1367 C CA . PHE A 1 170 ? -12.773 -8.935 2.561 1.00 96.56 170 PHE A CA 1
ATOM 1368 C C . PHE A 1 170 ? -12.800 -8.803 4.092 1.00 96.56 170 PHE A C 1
ATOM 1370 O O . PHE A 1 170 ? -11.749 -8.666 4.720 1.00 96.56 170 PHE A O 1
ATOM 1377 N N . PRO A 1 171 ? -13.985 -8.841 4.729 1.00 93.56 171 PRO A N 1
ATOM 1378 C CA . PRO A 1 171 ? -14.111 -8.611 6.168 1.00 93.56 171 PRO A CA 1
ATOM 1379 C C . PRO A 1 171 ? -13.438 -9.702 7.013 1.00 93.56 171 PRO A C 1
ATOM 1381 O O . PRO A 1 171 ? -12.953 -9.417 8.106 1.00 93.56 171 PRO A O 1
ATOM 1384 N N . ASP A 1 172 ? -13.312 -10.929 6.503 1.00 92.19 172 ASP A N 1
ATOM 1385 C CA . ASP A 1 172 ? -12.697 -12.060 7.212 1.00 92.19 172 ASP A CA 1
ATOM 1386 C C . ASP A 1 172 ? -11.176 -12.154 7.010 1.00 92.19 172 ASP A C 1
ATOM 1388 O O . ASP A 1 172 ? -10.611 -13.220 6.743 1.00 92.19 172 ASP A O 1
ATOM 1392 N N . VAL A 1 173 ? -10.489 -11.023 7.176 1.00 96.50 173 VAL A N 1
ATOM 1393 C CA . VAL A 1 173 ? -9.022 -10.940 7.166 1.00 96.50 173 VAL A CA 1
ATOM 1394 C C . VAL A 1 173 ? -8.480 -10.275 8.422 1.00 96.50 173 VAL A C 1
ATOM 1396 O O . VAL A 1 173 ? -9.096 -9.368 8.981 1.00 96.50 173 VAL A O 1
ATOM 1399 N N . THR A 1 174 ? -7.292 -10.703 8.824 1.00 98.38 174 THR A N 1
ATOM 1400 C CA . THR A 1 174 ? -6.419 -9.942 9.714 1.00 98.38 174 THR A CA 1
ATOM 1401 C C . THR A 1 174 ? -5.466 -9.142 8.850 1.00 98.38 174 THR A C 1
ATOM 1403 O O . THR A 1 174 ? -4.706 -9.716 8.067 1.00 98.38 174 THR A O 1
ATOM 1406 N N . TYR A 1 175 ? -5.518 -7.824 8.979 1.00 98.62 175 TYR A N 1
ATOM 1407 C CA . TYR A 1 175 ? -4.705 -6.918 8.188 1.00 98.62 175 TYR A CA 1
ATOM 1408 C C . TYR A 1 175 ? -3.583 -6.343 9.055 1.00 98.62 175 TYR A C 1
ATOM 1410 O O . TYR A 1 175 ? -3.821 -5.563 9.977 1.00 98.62 175 TYR A O 1
ATOM 1418 N N . VAL A 1 176 ? -2.354 -6.774 8.794 1.00 98.44 176 VAL A N 1
ATOM 1419 C CA . VAL A 1 176 ? -1.161 -6.341 9.521 1.00 98.44 176 VAL A CA 1
ATOM 1420 C C . VAL A 1 176 ? -0.517 -5.191 8.761 1.00 98.44 176 VAL A C 1
ATOM 1422 O O . VAL A 1 176 ? -0.166 -5.366 7.599 1.00 98.44 176 VAL A O 1
ATOM 1425 N N . ILE A 1 177 ? -0.331 -4.046 9.412 1.00 98.25 177 ILE A N 1
ATOM 1426 C CA . ILE A 1 177 ? 0.426 -2.911 8.879 1.00 98.25 177 ILE A CA 1
ATOM 1427 C C . ILE A 1 177 ? 1.758 -2.839 9.618 1.00 98.25 177 I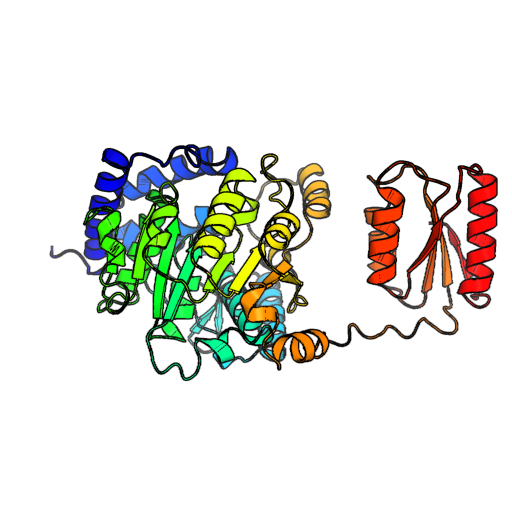LE A C 1
ATOM 1429 O O . ILE A 1 177 ? 1.798 -2.772 10.849 1.00 98.25 177 ILE A O 1
ATOM 1433 N N . THR A 1 178 ? 2.846 -2.835 8.854 1.00 96.25 178 THR A N 1
ATOM 1434 C CA . THR A 1 178 ? 4.180 -2.521 9.357 1.00 96.25 178 THR A CA 1
ATOM 1435 C C . THR A 1 178 ? 4.620 -1.165 8.837 1.00 96.25 178 THR A C 1
ATOM 1437 O O . THR A 1 178 ? 4.724 -0.976 7.627 1.00 96.25 178 THR A O 1
ATOM 1440 N N . ASP A 1 179 ? 4.854 -0.223 9.748 1.00 94.81 179 ASP A N 1
ATOM 1441 C CA . ASP A 1 179 ? 5.200 1.160 9.410 1.00 94.81 179 ASP A CA 1
ATOM 1442 C C . ASP A 1 179 ? 5.983 1.832 10.551 1.00 94.81 179 ASP A C 1
ATOM 1444 O O . ASP A 1 179 ? 6.200 1.236 11.614 1.00 94.81 179 ASP A O 1
ATOM 1448 N N . PHE A 1 180 ? 6.421 3.070 10.335 1.00 92.75 180 PHE A N 1
ATOM 1449 C CA . PHE A 1 180 ? 6.951 3.905 11.409 1.00 92.75 180 PHE A CA 1
ATOM 1450 C C . PHE A 1 180 ? 5.848 4.204 12.443 1.00 92.75 180 PHE A C 1
ATOM 1452 O O . PHE A 1 180 ? 4.704 4.454 12.050 1.00 92.75 180 PHE A O 1
ATOM 1459 N N . PRO A 1 181 ? 6.153 4.218 13.756 1.00 93.19 181 PRO A N 1
ATOM 1460 C CA . PRO A 1 181 ? 5.155 4.484 14.794 1.00 93.19 181 PRO A CA 1
ATOM 1461 C C . PRO A 1 181 ? 4.353 5.773 14.569 1.00 93.19 181 PRO A C 1
ATOM 1463 O O . PRO A 1 181 ? 3.143 5.794 14.777 1.00 93.19 181 PRO A O 1
ATOM 1466 N N . GLU A 1 182 ? 4.991 6.837 14.084 1.00 93.44 182 GLU A N 1
ATOM 1467 C CA . GLU A 1 182 ? 4.356 8.116 13.753 1.00 93.44 182 GLU A CA 1
ATOM 1468 C C . GLU A 1 182 ? 3.213 7.958 12.742 1.00 93.44 182 GLU A C 1
ATOM 1470 O O . GLU A 1 182 ? 2.180 8.620 12.857 1.00 93.44 182 GLU A O 1
ATOM 1475 N N . LEU A 1 183 ? 3.349 7.040 11.781 1.00 95.38 183 LEU A N 1
ATOM 1476 C CA . LEU A 1 183 ? 2.354 6.810 10.735 1.00 95.38 183 LEU A CA 1
ATOM 1477 C C . LEU A 1 183 ? 1.110 6.083 11.273 1.00 95.38 183 LEU A C 1
ATOM 1479 O O . LEU A 1 183 ? 0.036 6.152 10.663 1.00 95.38 183 LEU A O 1
ATOM 1483 N N . PHE A 1 184 ? 1.184 5.465 12.458 1.00 97.31 184 PHE A N 1
ATOM 1484 C CA . PHE A 1 184 ? 0.006 4.906 13.128 1.00 97.31 184 PHE A CA 1
ATOM 1485 C C . PHE A 1 184 ? -0.972 5.994 13.579 1.00 97.31 184 PHE A C 1
ATOM 1487 O O . PHE A 1 184 ? -2.179 5.746 13.576 1.00 97.31 184 PHE A O 1
ATOM 1494 N N . LEU A 1 185 ? -0.500 7.218 13.859 1.00 97.50 185 LEU A N 1
ATOM 1495 C CA . LEU A 1 185 ? -1.367 8.370 14.164 1.00 97.50 185 LEU A CA 1
ATOM 1496 C C . LEU A 1 185 ? -2.310 8.719 13.001 1.00 97.50 185 LEU A C 1
ATOM 1498 O O . LEU A 1 185 ? -3.335 9.364 13.212 1.00 97.50 185 LEU A O 1
ATOM 1502 N N . PHE A 1 186 ? -1.987 8.268 11.786 1.00 97.81 186 PHE A N 1
ATOM 1503 C CA . PHE A 1 186 ? -2.864 8.357 10.625 1.00 97.81 186 PHE A CA 1
ATOM 1504 C C . PHE A 1 186 ? -3.629 7.049 10.417 1.00 97.81 186 PHE A C 1
ATOM 1506 O O . PHE A 1 186 ? -4.857 7.034 10.499 1.00 97.81 186 PHE A O 1
ATOM 1513 N N . SER A 1 187 ? -2.912 5.947 10.180 1.00 98.31 187 SER A N 1
ATOM 1514 C CA . SER A 1 187 ? -3.516 4.671 9.775 1.00 98.31 187 SER A CA 1
ATOM 1515 C C . SER A 1 187 ? -4.379 4.024 10.849 1.00 98.31 187 SER A C 1
ATOM 1517 O O . SER A 1 187 ? -5.531 3.683 10.577 1.00 98.31 187 SER A O 1
ATOM 1519 N N . ALA A 1 188 ? -3.879 3.887 12.077 1.00 98.19 188 ALA A N 1
ATOM 1520 C CA . ALA A 1 188 ? -4.647 3.268 13.150 1.00 98.19 188 ALA A CA 1
ATOM 1521 C C . ALA A 1 188 ? -5.846 4.137 13.536 1.00 98.19 188 ALA A C 1
ATOM 1523 O O . ALA A 1 188 ? -6.960 3.628 13.613 1.00 98.19 188 ALA A O 1
ATOM 1524 N N . VAL A 1 189 ? -5.667 5.454 13.682 1.00 98.25 189 VAL A N 1
ATOM 1525 C CA . VAL A 1 189 ? -6.777 6.371 14.006 1.00 98.25 189 VAL A CA 1
ATOM 1526 C C . VAL A 1 189 ? -7.873 6.314 12.943 1.00 98.25 189 VAL A C 1
ATOM 1528 O O . VAL A 1 189 ? -9.056 6.204 13.283 1.00 98.25 189 VAL A O 1
ATOM 1531 N N . TYR A 1 190 ? -7.489 6.326 11.662 1.00 98.44 190 TYR A N 1
ATOM 1532 C CA . TYR A 1 190 ? -8.435 6.201 10.559 1.00 98.44 190 TYR A CA 1
ATOM 1533 C C . TYR A 1 190 ? -9.197 4.874 10.612 1.00 98.44 190 TYR A C 1
ATOM 1535 O O . TYR A 1 190 ? -10.426 4.876 10.576 1.00 98.44 190 TYR A O 1
ATOM 1543 N N . LEU A 1 191 ? -8.494 3.748 10.758 1.00 98.50 191 LEU A N 1
ATOM 1544 C CA . LEU A 1 191 ? -9.101 2.415 10.732 1.00 98.50 191 LEU A CA 1
ATOM 1545 C C . LEU A 1 191 ? -9.963 2.123 11.969 1.00 98.50 191 LEU A C 1
ATOM 1547 O O . LEU A 1 191 ? -11.047 1.563 11.818 1.00 98.50 191 LEU A O 1
ATOM 1551 N N . LEU A 1 192 ? -9.557 2.553 13.169 1.00 97.50 192 LEU A N 1
ATOM 1552 C CA . LEU A 1 192 ? -10.394 2.454 14.375 1.00 97.50 192 LEU A CA 1
ATOM 1553 C C . LEU A 1 192 ? -11.682 3.278 14.238 1.00 97.50 192 LEU A C 1
ATOM 1555 O O . LEU A 1 192 ? -12.735 2.856 14.710 1.00 97.50 192 LEU A O 1
ATOM 1559 N N . THR A 1 193 ? -11.612 4.442 13.586 1.00 97.06 193 THR A N 1
ATOM 1560 C CA . THR A 1 193 ? -12.796 5.284 13.358 1.00 97.06 193 THR A CA 1
ATOM 1561 C C . THR A 1 193 ? -13.690 4.706 12.258 1.00 97.06 193 THR A C 1
ATOM 1563 O O . THR A 1 193 ? -14.912 4.717 12.387 1.00 97.06 193 THR A O 1
ATOM 1566 N N . ALA A 1 194 ? -13.096 4.174 11.184 1.00 96.94 194 ALA A N 1
ATOM 1567 C CA . ALA A 1 194 ? -13.817 3.546 10.078 1.00 96.94 194 ALA A CA 1
ATOM 1568 C C . ALA A 1 194 ? -14.510 2.240 10.491 1.00 96.94 194 ALA A C 1
ATOM 1570 O O . ALA A 1 194 ? -15.573 1.913 9.963 1.00 96.94 194 ALA A O 1
ATOM 1571 N N . PHE A 1 195 ? -13.927 1.513 11.449 1.00 97.31 195 PHE A N 1
ATOM 1572 C CA . PHE A 1 195 ? -14.436 0.240 11.950 1.00 97.31 195 PHE A CA 1
ATOM 1573 C C . PHE A 1 195 ? -14.524 0.243 13.490 1.00 97.31 195 PHE A C 1
ATOM 1575 O O . PHE A 1 195 ? -13.723 -0.423 14.147 1.00 97.31 195 PHE A O 1
ATOM 1582 N N . PRO A 1 196 ? -15.520 0.919 14.100 1.00 93.50 196 PRO A N 1
ATOM 1583 C CA . PRO A 1 196 ? -15.602 1.084 15.560 1.00 93.50 196 PRO A CA 1
ATOM 1584 C C . PRO A 1 196 ? -15.689 -0.221 16.371 1.00 93.50 196 PRO A C 1
ATOM 1586 O O . PRO A 1 196 ? -15.413 -0.223 17.566 1.00 93.50 196 PRO A O 1
ATOM 1589 N N . GLY A 1 197 ? -16.093 -1.328 15.737 1.00 94.00 197 GLY A N 1
ATOM 1590 C CA . GLY A 1 197 ? -16.163 -2.659 16.352 1.00 94.00 197 GLY A CA 1
ATOM 1591 C C . GLY A 1 197 ? -14.960 -3.563 16.068 1.00 94.00 197 GLY A C 1
ATOM 1592 O O . GLY A 1 197 ? -14.977 -4.721 16.482 1.00 94.00 197 GLY A O 1
ATOM 1593 N N . ALA A 1 198 ? -13.948 -3.082 15.340 1.00 96.44 198 ALA A N 1
ATOM 1594 C CA . ALA A 1 198 ? -12.795 -3.891 14.971 1.00 96.44 198 ALA A CA 1
ATOM 1595 C C . ALA A 1 198 ? -11.923 -4.226 16.190 1.00 96.44 198 ALA A C 1
ATOM 1597 O O . ALA A 1 198 ? -11.592 -3.366 17.009 1.00 96.44 198 ALA A O 1
ATOM 1598 N N . LYS A 1 199 ? -11.479 -5.481 16.275 1.00 96.81 199 LYS A N 1
ATOM 1599 C CA . LYS A 1 199 ? -10.439 -5.911 17.211 1.00 96.81 199 LYS A CA 1
ATOM 1600 C C . LYS A 1 199 ? -9.081 -5.463 16.675 1.00 96.81 199 LYS A C 1
ATOM 1602 O O . LYS A 1 199 ? -8.622 -5.960 15.647 1.00 96.81 199 LYS A O 1
ATOM 1607 N N . VAL A 1 200 ? -8.436 -4.527 17.370 1.00 96.44 200 VAL A N 1
ATOM 1608 C CA . VAL A 1 200 ? -7.158 -3.938 16.943 1.00 96.44 200 VAL A CA 1
ATOM 1609 C C . VAL A 1 200 ? -6.076 -4.159 17.986 1.00 96.44 200 VAL A C 1
ATOM 1611 O O . VAL A 1 200 ? -6.291 -3.830 19.154 1.00 96.44 200 VAL A O 1
ATOM 1614 N N . HIS A 1 201 ? -4.917 -4.656 17.550 1.00 96.19 201 HIS A N 1
ATOM 1615 C CA . HIS A 1 201 ? -3.708 -4.767 18.367 1.00 96.19 201 HIS A CA 1
ATOM 1616 C C . HIS A 1 201 ? -2.646 -3.773 17.885 1.00 96.19 201 HIS A C 1
ATOM 1618 O O . HIS A 1 201 ? -2.337 -3.724 16.694 1.00 96.19 201 HIS A O 1
ATOM 1624 N N . ILE A 1 202 ? -2.062 -3.007 18.806 1.00 95.62 202 ILE A N 1
ATOM 1625 C CA . ILE A 1 202 ? -0.994 -2.044 18.518 1.00 95.62 202 ILE A CA 1
ATOM 1626 C C . ILE A 1 202 ? 0.181 -2.363 19.441 1.00 95.62 202 ILE A C 1
ATOM 1628 O O . ILE A 1 202 ? 0.012 -2.412 20.657 1.00 95.62 202 ILE A O 1
ATOM 1632 N N . ALA A 1 203 ? 1.376 -2.545 18.880 1.00 91.88 203 ALA A N 1
ATOM 1633 C CA . ALA A 1 203 ? 2.586 -2.950 19.609 1.00 91.88 203 ALA A CA 1
ATOM 1634 C C . ALA A 1 203 ? 3.056 -2.005 20.736 1.00 91.88 203 ALA A C 1
ATOM 1636 O O . ALA A 1 203 ? 3.991 -2.335 21.454 1.00 91.88 203 ALA A O 1
ATOM 1637 N N . GLY A 1 204 ? 2.435 -0.836 20.900 1.00 88.81 204 GLY A N 1
ATOM 1638 C CA . GLY A 1 204 ? 2.683 0.059 22.033 1.00 88.81 204 GLY A CA 1
ATOM 1639 C C . GLY A 1 204 ? 1.750 -0.134 23.228 1.00 88.81 204 GLY A C 1
ATOM 1640 O O . GLY A 1 204 ? 2.047 0.367 24.309 1.00 88.81 204 GLY A O 1
ATOM 1641 N N . GLU A 1 205 ? 0.630 -0.839 23.041 1.00 91.94 205 GLU A N 1
ATOM 1642 C CA . GLU A 1 205 ? -0.345 -1.152 24.100 1.00 91.94 205 GLU A CA 1
ATOM 1643 C C . GLU A 1 205 ? -0.004 -2.452 24.830 1.00 91.94 205 GLU A C 1
ATOM 1645 O O . GLU A 1 205 ? -0.284 -2.611 26.016 1.00 91.94 205 GLU A O 1
ATOM 1650 N N . THR A 1 206 ? 0.600 -3.386 24.102 1.00 83.88 206 THR A N 1
ATOM 1651 C CA . THR A 1 206 ? 1.068 -4.697 24.562 1.00 83.88 206 THR A CA 1
ATOM 1652 C C . THR A 1 206 ? 2.464 -4.925 24.011 1.00 83.88 206 THR A C 1
ATOM 1654 O O . THR A 1 206 ? 2.797 -4.330 22.990 1.00 83.88 206 THR A O 1
ATOM 1657 N N . ALA A 1 207 ? 3.253 -5.826 24.599 1.00 83.25 207 ALA A N 1
ATOM 1658 C CA . ALA A 1 207 ? 4.567 -6.147 24.044 1.00 83.25 207 ALA A CA 1
ATOM 1659 C C . ALA A 1 207 ? 4.451 -6.531 22.545 1.00 83.25 207 ALA A C 1
ATOM 1661 O O . ALA A 1 207 ? 3.550 -7.303 22.193 1.00 83.25 207 ALA A O 1
ATOM 1662 N N . PRO A 1 208 ? 5.326 -6.031 21.647 1.00 83.00 208 PRO A N 1
ATOM 1663 C CA . PRO A 1 208 ? 5.243 -6.313 20.208 1.00 83.00 208 PRO A CA 1
ATOM 1664 C C . PRO A 1 208 ? 5.175 -7.815 19.876 1.00 83.00 208 PRO A C 1
ATOM 1666 O O . PRO A 1 208 ? 4.516 -8.246 18.929 1.00 83.00 208 PRO A O 1
ATOM 1669 N N . GLU A 1 209 ? 5.821 -8.638 20.701 1.00 84.50 209 GLU A N 1
ATOM 1670 C CA . GLU A 1 209 ? 5.839 -10.094 20.636 1.00 84.50 209 GLU A CA 1
ATOM 1671 C C . GLU A 1 209 ? 4.462 -10.747 20.852 1.00 84.50 209 GLU A C 1
ATOM 1673 O O . GLU A 1 209 ? 4.275 -11.904 20.454 1.00 84.50 209 GLU A O 1
ATOM 1678 N N . GLU A 1 210 ? 3.523 -10.047 21.479 1.00 88.38 210 GLU A N 1
ATOM 1679 C CA . GLU A 1 210 ? 2.193 -10.539 21.841 1.00 88.38 210 GLU A CA 1
ATOM 1680 C C . GLU A 1 210 ? 1.128 -10.187 20.795 1.00 88.38 210 GLU A C 1
ATOM 1682 O O . GLU A 1 210 ? 0.163 -10.935 20.636 1.00 88.38 210 GLU A O 1
ATOM 1687 N N . CYS A 1 211 ? 1.330 -9.128 19.998 1.00 89.19 211 CYS A N 1
ATOM 1688 C CA . CYS A 1 211 ? 0.328 -8.613 19.054 1.00 89.19 211 CYS A CA 1
ATOM 1689 C C . CYS A 1 211 ? -0.181 -9.644 18.035 1.00 89.19 211 CYS A C 1
ATOM 1691 O O . CYS A 1 211 ? -1.322 -9.556 17.575 1.00 89.19 211 CYS A O 1
ATOM 1693 N N . LEU A 1 212 ? 0.649 -10.634 17.694 1.00 91.94 212 LEU A N 1
ATOM 1694 C CA . LEU A 1 212 ? 0.319 -11.689 16.733 1.00 91.94 212 LEU A CA 1
ATOM 1695 C C . LEU A 1 212 ? -0.115 -13.021 17.368 1.00 91.94 212 LEU A C 1
ATOM 1697 O O . LEU A 1 212 ? -0.497 -13.923 16.625 1.00 91.94 212 LEU A O 1
ATOM 1701 N N . GLN A 1 213 ? -0.099 -13.177 18.698 1.00 88.12 213 GLN A N 1
ATOM 1702 C CA . GLN A 1 213 ? -0.445 -14.456 19.345 1.00 88.12 213 GLN A CA 1
ATOM 1703 C C . GLN A 1 213 ? -1.869 -14.918 18.998 1.00 88.12 213 GLN A C 1
ATOM 1705 O O . GLN A 1 213 ? -2.071 -16.075 18.639 1.00 88.12 213 GLN A O 1
ATOM 1710 N N . ASN A 1 214 ? -2.831 -13.991 19.000 1.00 87.62 214 ASN A N 1
ATOM 1711 C CA . ASN A 1 214 ? -4.234 -14.241 18.649 1.00 87.62 214 ASN A CA 1
ATOM 1712 C C . ASN A 1 214 ? -4.633 -13.524 17.356 1.00 87.62 214 ASN A C 1
ATOM 1714 O O . ASN A 1 214 ? -5.736 -12.988 17.243 1.00 87.62 214 ASN A O 1
ATOM 1718 N N . TRP A 1 215 ? -3.737 -13.497 16.363 1.00 93.88 215 TRP A N 1
ATOM 1719 C CA . TRP A 1 215 ? -3.973 -12.771 15.111 1.00 93.88 215 TRP A CA 1
ATOM 1720 C C . TRP A 1 215 ? -5.305 -13.156 14.453 1.00 93.88 215 TRP A C 1
ATOM 1722 O O . TRP A 1 215 ? -5.994 -12.287 13.942 1.00 93.88 215 TRP A O 1
ATOM 1732 N N . ARG A 1 216 ? -5.733 -14.425 14.553 1.00 94.50 216 ARG A N 1
ATOM 1733 C CA . ARG A 1 216 ? -7.008 -14.917 14.001 1.00 94.50 216 ARG A CA 1
ATOM 1734 C C . ARG A 1 216 ? -8.249 -14.271 14.606 1.00 94.50 216 ARG A C 1
ATOM 1736 O O . ARG A 1 216 ? -9.325 -14.426 14.044 1.00 94.50 216 ARG A O 1
ATOM 1743 N N . GLU A 1 217 ? -8.138 -13.556 15.712 1.00 94.31 217 GLU A N 1
ATOM 1744 C CA . GLU A 1 217 ? -9.241 -12.776 16.267 1.00 94.31 217 GLU A CA 1
ATOM 1745 C C . GLU A 1 217 ? -9.155 -11.297 15.902 1.00 94.31 217 GLU A C 1
ATOM 1747 O O . GLU A 1 217 ? -10.189 -10.639 15.858 1.00 94.31 217 GLU A O 1
ATOM 1752 N N . ALA A 1 218 ? -7.965 -10.800 15.572 1.00 96.38 218 ALA A N 1
ATOM 1753 C CA . ALA A 1 218 ? -7.742 -9.410 15.216 1.00 96.38 218 ALA A CA 1
ATOM 1754 C C . ALA A 1 218 ? -8.213 -9.094 13.791 1.00 96.38 218 ALA A C 1
ATOM 1756 O O . ALA A 1 218 ? -8.051 -9.889 12.860 1.00 96.38 218 ALA A O 1
ATOM 1757 N N . ASP A 1 219 ? -8.749 -7.891 13.630 1.00 98.19 219 ASP A N 1
ATOM 1758 C CA . ASP A 1 219 ? -9.063 -7.274 12.348 1.00 98.19 219 ASP A CA 1
ATOM 1759 C C . ASP A 1 219 ? -7.866 -6.481 11.823 1.00 98.19 219 ASP A C 1
ATOM 1761 O O . ASP A 1 219 ? -7.527 -6.604 10.646 1.00 98.19 219 ASP A O 1
ATOM 1765 N N . PHE A 1 220 ? -7.192 -5.739 12.710 1.00 98.44 220 PHE A N 1
ATOM 1766 C CA . PHE A 1 220 ? -5.991 -4.967 12.394 1.00 98.44 220 PHE A CA 1
ATOM 1767 C C . PHE A 1 220 ? -4.882 -5.207 13.417 1.00 98.44 220 PHE A C 1
ATOM 1769 O O . PHE A 1 220 ? -5.137 -5.298 14.620 1.00 98.44 220 PHE A O 1
ATOM 1776 N N . VAL A 1 221 ? -3.641 -5.274 12.941 1.00 98.00 221 VAL A N 1
ATOM 1777 C CA . VAL A 1 221 ? -2.448 -5.357 13.792 1.00 98.00 221 VAL A CA 1
ATOM 1778 C C . VAL A 1 221 ? -1.414 -4.349 13.304 1.00 98.00 221 VAL A C 1
ATOM 1780 O O . VAL A 1 221 ? -1.100 -4.328 12.119 1.00 98.00 221 VAL A O 1
ATOM 1783 N N . PHE A 1 222 ? -0.866 -3.543 14.208 1.00 97.50 222 PHE A N 1
ATOM 1784 C CA . PHE A 1 222 ? 0.146 -2.531 13.897 1.00 97.50 222 PHE A CA 1
ATOM 1785 C C . PHE A 1 222 ? 1.477 -2.905 14.545 1.00 97.50 222 PHE A C 1
ATOM 1787 O O . PHE A 1 222 ? 1.566 -3.014 15.772 1.00 97.50 222 PHE A O 1
ATOM 1794 N N . LEU A 1 223 ? 2.500 -3.114 13.715 1.00 95.19 223 LEU A N 1
ATOM 1795 C CA . LEU A 1 223 ? 3.845 -3.519 14.132 1.00 95.19 223 LEU A CA 1
ATOM 1796 C C . LEU A 1 223 ? 4.875 -2.477 13.683 1.00 95.19 223 LEU A C 1
ATOM 1798 O O . LEU A 1 223 ? 4.808 -2.045 12.533 1.00 95.19 223 LEU A O 1
ATOM 1802 N N . PRO A 1 224 ? 5.841 -2.082 14.527 1.00 93.25 224 PRO A N 1
ATOM 1803 C CA . PRO A 1 224 ? 6.832 -1.089 14.139 1.00 93.25 224 PRO A CA 1
ATOM 1804 C C . PRO A 1 224 ? 7.781 -1.650 13.068 1.00 93.25 224 PRO A C 1
ATOM 1806 O O . PRO A 1 224 ? 8.157 -2.825 13.096 1.00 93.25 224 PRO A O 1
ATOM 1809 N N . GLN A 1 225 ? 8.192 -0.800 12.125 1.00 90.69 225 GLN A N 1
ATOM 1810 C CA . GLN A 1 225 ? 9.083 -1.171 11.013 1.00 90.69 225 GLN A CA 1
ATOM 1811 C C . GLN A 1 225 ? 10.471 -1.661 11.448 1.00 90.69 225 GLN A C 1
ATOM 1813 O O . GLN A 1 225 ? 11.129 -2.393 10.719 1.00 90.69 225 GLN A O 1
ATOM 1818 N N . SER A 1 226 ? 10.892 -1.288 12.652 1.00 88.25 226 SER A N 1
ATOM 1819 C CA . SER A 1 226 ? 12.137 -1.694 13.313 1.00 88.25 226 SER A CA 1
ATOM 1820 C C . SER A 1 226 ? 12.181 -3.178 13.703 1.00 88.25 226 SER A C 1
ATOM 1822 O O . SER A 1 226 ? 13.250 -3.685 14.057 1.00 88.25 226 SER A O 1
ATOM 1824 N N . ARG A 1 227 ? 11.025 -3.865 13.678 1.00 88.38 227 ARG A N 1
ATOM 1825 C CA . ARG A 1 227 ? 10.858 -5.251 14.138 1.00 88.38 227 ARG A CA 1
ATOM 1826 C C . ARG A 1 227 ? 10.069 -6.139 13.167 1.00 88.38 227 ARG A C 1
ATOM 1828 O O . ARG A 1 227 ? 9.075 -6.769 13.554 1.00 88.38 227 ARG A O 1
ATOM 1835 N N . PRO A 1 228 ? 10.468 -6.243 11.886 1.00 85.88 228 PRO A N 1
ATOM 1836 C CA . PRO A 1 228 ? 9.750 -7.083 10.931 1.00 85.88 228 PRO A CA 1
ATOM 1837 C C . PRO A 1 228 ? 9.826 -8.574 11.282 1.00 85.88 228 PRO A C 1
ATOM 1839 O O . PRO A 1 228 ? 8.971 -9.345 10.854 1.00 85.88 228 PRO A O 1
ATOM 1842 N N . GLU A 1 229 ? 10.804 -9.011 12.082 1.00 88.00 229 GLU A N 1
ATOM 1843 C CA . GLU A 1 229 ? 10.934 -10.395 12.538 1.00 88.00 229 GLU A CA 1
ATOM 1844 C C . GLU A 1 229 ? 9.746 -10.878 13.373 1.00 88.00 229 GLU A C 1
ATOM 1846 O O . GLU A 1 229 ? 9.534 -12.088 13.463 1.00 88.00 229 GLU A O 1
ATOM 1851 N N . LEU A 1 230 ? 8.938 -9.974 13.938 1.00 91.06 230 LEU A N 1
ATOM 1852 C CA . LEU A 1 230 ? 7.727 -10.331 14.680 1.00 91.06 230 LEU A CA 1
ATOM 1853 C C . LEU A 1 230 ? 6.739 -11.120 13.818 1.00 91.06 230 LEU A C 1
ATOM 1855 O O . LEU A 1 230 ? 6.086 -12.040 14.318 1.00 91.06 230 LEU A O 1
ATOM 1859 N N . ILE A 1 231 ? 6.695 -10.843 12.509 1.00 93.00 231 ILE A N 1
ATOM 1860 C CA . ILE A 1 231 ? 5.848 -11.581 11.569 1.00 93.00 231 ILE A CA 1
ATOM 1861 C C . ILE A 1 231 ? 6.219 -13.070 11.502 1.00 93.00 231 ILE A C 1
ATOM 1863 O O . ILE A 1 231 ? 5.380 -13.874 11.114 1.00 93.00 231 ILE A O 1
ATOM 1867 N N . ARG A 1 232 ? 7.429 -13.477 11.934 1.00 90.62 232 ARG A N 1
ATOM 1868 C CA . ARG A 1 232 ? 7.885 -14.884 11.921 1.00 90.62 232 ARG A CA 1
ATOM 1869 C C . ARG A 1 232 ? 7.036 -15.826 12.763 1.00 90.62 232 ARG A C 1
ATOM 1871 O O . ARG A 1 232 ? 7.113 -17.038 12.589 1.00 90.62 232 ARG A O 1
ATOM 1878 N N . LYS A 1 233 ? 6.207 -15.279 13.651 1.00 88.81 233 LYS A N 1
ATOM 1879 C CA . LYS A 1 233 ? 5.254 -16.041 14.467 1.00 88.81 233 LYS A CA 1
ATOM 1880 C C . LYS A 1 233 ? 4.023 -16.500 13.689 1.00 88.81 233 LYS A C 1
ATOM 1882 O O . LYS A 1 233 ? 3.271 -17.339 14.178 1.00 88.81 233 LYS A O 1
ATOM 1887 N N . VAL A 1 234 ? 3.796 -15.945 12.502 1.00 93.38 234 VAL A N 1
ATOM 1888 C CA . VAL A 1 234 ? 2.637 -16.231 11.660 1.00 93.38 234 VAL A CA 1
ATOM 1889 C C . VAL A 1 234 ? 3.079 -16.457 10.220 1.00 93.38 234 VAL A C 1
ATOM 1891 O O . VAL A 1 234 ? 4.210 -16.178 9.833 1.00 93.38 234 VAL A O 1
ATOM 1894 N N . ARG A 1 235 ? 2.166 -16.973 9.401 1.00 94.12 235 ARG A N 1
ATOM 1895 C CA . ARG A 1 235 ? 2.369 -17.104 7.961 1.00 94.12 235 ARG A CA 1
ATOM 1896 C C . ARG A 1 235 ? 1.378 -16.193 7.240 1.00 94.12 235 ARG A C 1
ATOM 1898 O O . ARG A 1 235 ? 0.206 -16.565 7.162 1.00 94.12 235 ARG A O 1
ATOM 1905 N N . PRO A 1 236 ? 1.813 -15.033 6.723 1.00 96.75 236 PRO A N 1
ATOM 1906 C CA . PRO A 1 236 ? 0.982 -14.214 5.852 1.00 96.75 236 PRO A CA 1
ATOM 1907 C C . PRO A 1 236 ? 0.546 -14.990 4.607 1.00 96.75 236 PRO A C 1
ATOM 1909 O O . PRO A 1 236 ? 1.309 -15.785 4.055 1.00 96.75 236 PRO A O 1
ATOM 1912 N N . ASP A 1 237 ? -0.687 -14.753 4.162 1.00 96.50 237 ASP A N 1
ATOM 1913 C CA . ASP A 1 237 ? -1.197 -15.244 2.881 1.00 96.50 237 ASP A CA 1
ATOM 1914 C C . ASP A 1 237 ? -0.815 -14.305 1.725 1.00 96.50 237 ASP A C 1
ATOM 1916 O O . ASP A 1 237 ? -0.821 -14.734 0.573 1.00 96.50 237 ASP A O 1
ATOM 1920 N N . LEU A 1 238 ? -0.487 -13.045 2.023 1.00 98.19 238 LEU A N 1
ATOM 1921 C CA . LEU A 1 238 ? -0.061 -12.031 1.062 1.00 98.19 238 LEU A CA 1
ATOM 1922 C C . LEU A 1 238 ? 0.844 -11.005 1.754 1.00 98.19 238 LEU A C 1
ATOM 1924 O O . LEU A 1 238 ? 0.429 -10.405 2.744 1.00 98.19 2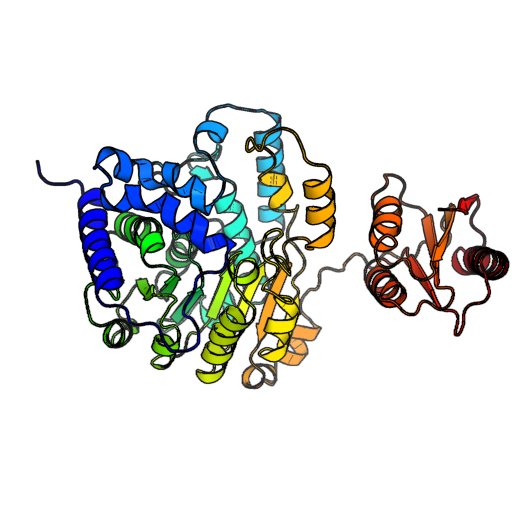38 LEU A O 1
ATOM 1928 N N . LEU A 1 239 ? 2.042 -10.781 1.210 1.00 98.56 239 LEU A N 1
ATOM 1929 C CA . LEU A 1 239 ? 2.824 -9.568 1.458 1.00 98.56 239 LEU A CA 1
ATOM 1930 C C . LEU A 1 239 ? 2.431 -8.516 0.417 1.00 98.56 239 LEU A C 1
ATOM 1932 O O . LEU A 1 239 ? 2.470 -8.784 -0.783 1.00 98.56 239 LEU A O 1
ATOM 1936 N N . LEU A 1 240 ? 2.084 -7.321 0.865 1.00 98.12 240 LEU A N 1
ATOM 1937 C CA . LEU A 1 240 ? 1.662 -6.211 0.029 1.00 98.12 240 LEU A CA 1
ATOM 1938 C C . LEU A 1 240 ? 2.584 -5.016 0.276 1.00 98.12 240 LEU A C 1
ATOM 1940 O O . LEU A 1 240 ? 2.859 -4.653 1.417 1.00 98.12 240 LEU A O 1
ATOM 1944 N N . ASN A 1 241 ? 3.055 -4.386 -0.795 1.00 97.25 241 ASN A N 1
ATOM 1945 C CA . ASN A 1 241 ? 3.699 -3.085 -0.709 1.00 97.25 241 ASN A CA 1
ATOM 1946 C C . ASN A 1 241 ? 3.232 -2.168 -1.845 1.00 97.25 241 ASN A C 1
ATOM 1948 O O . ASN A 1 241 ? 3.198 -2.565 -3.013 1.00 97.25 241 ASN A O 1
ATOM 1952 N N . THR A 1 242 ? 2.900 -0.922 -1.507 1.00 92.81 242 THR A N 1
ATOM 1953 C CA . THR A 1 242 ? 2.636 0.124 -2.499 1.00 92.81 242 THR A CA 1
ATOM 1954 C C . THR A 1 242 ? 3.484 1.340 -2.183 1.00 92.81 242 THR A C 1
ATOM 1956 O O . THR A 1 242 ? 3.406 1.868 -1.083 1.00 92.81 242 THR A O 1
ATOM 1959 N N . VAL A 1 243 ? 4.260 1.809 -3.158 1.00 87.50 243 VAL A N 1
ATOM 1960 C CA . VAL A 1 243 ? 5.128 2.997 -3.076 1.00 87.50 243 VAL A CA 1
ATOM 1961 C C . VAL A 1 243 ? 6.308 2.878 -2.096 1.00 87.50 243 VAL A C 1
ATOM 1963 O O . VAL A 1 243 ? 7.405 3.278 -2.461 1.00 87.50 243 VAL A O 1
ATOM 1966 N N . SER A 1 244 ? 6.157 2.306 -0.900 1.00 90.31 244 SER A N 1
ATOM 1967 C CA . SER A 1 244 ? 7.189 2.432 0.138 1.00 90.31 244 SER A CA 1
ATOM 1968 C C . SER A 1 244 ? 8.484 1.674 -0.156 1.00 90.31 244 SER A C 1
ATOM 1970 O O . SER A 1 244 ? 9.544 2.152 0.234 1.00 90.31 244 SER A O 1
ATOM 1972 N N . PHE A 1 245 ? 8.469 0.541 -0.875 1.00 94.06 245 PHE A N 1
ATOM 1973 C CA . PHE A 1 245 ? 9.726 -0.147 -1.217 1.00 94.06 245 PHE A CA 1
ATOM 1974 C C . PHE A 1 245 ? 10.649 0.732 -2.054 1.00 94.06 245 PHE A C 1
ATOM 1976 O O . PHE A 1 245 ? 11.859 0.659 -1.879 1.00 94.06 245 PHE A O 1
ATOM 1983 N N . GLN A 1 246 ? 10.103 1.595 -2.914 1.00 88.56 246 GLN A N 1
ATOM 1984 C CA . GLN A 1 246 ? 10.915 2.484 -3.745 1.00 88.56 246 GLN A CA 1
ATOM 1985 C C . GLN A 1 246 ? 11.621 3.588 -2.914 1.00 88.56 246 GLN A C 1
ATOM 1987 O O . GLN A 1 246 ? 12.576 4.207 -3.384 1.00 88.56 246 GLN A O 1
ATOM 1992 N N . GLU A 1 247 ? 11.162 3.838 -1.683 1.00 85.50 247 GLU A N 1
ATOM 1993 C CA . GLU A 1 247 ? 11.660 4.854 -0.738 1.00 85.50 247 GLU A CA 1
ATOM 1994 C C . GLU A 1 247 ? 12.553 4.267 0.367 1.00 85.50 247 GLU A C 1
ATOM 1996 O O . GLU A 1 247 ? 13.103 5.013 1.176 1.00 85.50 247 GLU A O 1
ATOM 2001 N N . MET A 1 248 ? 12.709 2.943 0.399 1.00 89.94 248 MET A N 1
ATOM 2002 C CA . MET A 1 248 ? 13.513 2.213 1.378 1.00 89.94 248 MET A CA 1
ATOM 2003 C C . MET A 1 248 ? 14.907 1.893 0.841 1.00 89.94 248 MET A C 1
ATOM 2005 O O . MET A 1 248 ? 15.121 1.817 -0.364 1.00 89.94 248 MET A O 1
ATOM 2009 N N . THR A 1 249 ? 15.862 1.643 1.729 1.00 89.81 249 THR A N 1
ATOM 2010 C CA . THR A 1 249 ? 17.178 1.112 1.353 1.00 89.81 249 THR A CA 1
ATOM 2011 C C . THR A 1 249 ? 17.077 -0.332 0.842 1.00 89.81 249 THR A C 1
ATOM 2013 O O . THR A 1 249 ? 16.135 -1.063 1.164 1.00 89.81 249 THR A O 1
ATOM 2016 N N . THR A 1 250 ? 18.089 -0.796 0.101 1.00 89.88 250 THR A N 1
ATOM 2017 C CA . THR A 1 250 ? 18.161 -2.205 -0.343 1.00 89.88 250 THR A CA 1
ATOM 2018 C C . THR A 1 250 ? 18.080 -3.184 0.837 1.00 89.88 250 THR A C 1
ATOM 2020 O O . THR A 1 250 ? 17.345 -4.166 0.770 1.00 89.88 250 THR A O 1
ATOM 2023 N N . ALA A 1 251 ? 18.766 -2.887 1.946 1.00 89.38 251 ALA A N 1
ATOM 2024 C CA . ALA A 1 251 ? 18.775 -3.735 3.140 1.00 89.38 251 ALA A CA 1
ATOM 2025 C C . ALA A 1 251 ? 17.389 -3.848 3.802 1.00 89.38 251 ALA A C 1
ATOM 2027 O O . ALA A 1 251 ? 16.998 -4.928 4.251 1.00 89.38 251 ALA A O 1
ATOM 2028 N N . GLN A 1 252 ? 16.618 -2.756 3.827 1.00 91.19 252 GLN A N 1
ATOM 2029 C CA . GLN A 1 252 ? 15.244 -2.767 4.335 1.00 91.19 252 GLN A CA 1
ATOM 2030 C C . GLN A 1 252 ? 14.342 -3.646 3.465 1.00 91.19 252 GLN A C 1
ATOM 2032 O O . GLN A 1 252 ? 13.695 -4.556 3.987 1.00 91.19 252 GLN A O 1
ATOM 2037 N N . VAL A 1 253 ? 14.343 -3.427 2.144 1.00 93.56 253 VAL A N 1
ATOM 2038 C CA . VAL A 1 253 ? 13.547 -4.231 1.198 1.00 93.56 253 VAL A CA 1
ATOM 2039 C C . VAL A 1 253 ? 13.899 -5.717 1.325 1.00 93.56 253 VAL A C 1
ATOM 2041 O O . VAL A 1 253 ? 13.009 -6.559 1.466 1.00 93.56 253 VAL A O 1
ATOM 2044 N N . ASP A 1 254 ? 15.190 -6.042 1.380 1.00 93.44 254 ASP A N 1
ATOM 2045 C CA . ASP A 1 254 ? 15.675 -7.412 1.556 1.00 93.44 254 ASP A CA 1
ATOM 2046 C C . ASP A 1 254 ? 15.221 -8.042 2.858 1.00 93.44 254 ASP A C 1
ATOM 2048 O O . ASP A 1 254 ? 14.851 -9.214 2.882 1.00 93.44 254 ASP A O 1
ATOM 2052 N N . THR A 1 255 ? 15.212 -7.283 3.949 1.00 92.94 255 THR A N 1
ATOM 2053 C CA . THR A 1 255 ? 14.792 -7.813 5.244 1.00 92.94 255 THR A CA 1
ATOM 2054 C C . THR A 1 255 ? 13.319 -8.214 5.225 1.00 92.94 255 THR A C 1
ATOM 2056 O O . THR A 1 255 ? 12.976 -9.297 5.716 1.00 92.94 255 THR A O 1
ATOM 2059 N N . TYR A 1 256 ? 12.451 -7.408 4.606 1.00 96.00 256 TYR A N 1
ATOM 2060 C CA . TYR A 1 256 ? 11.040 -7.751 4.427 1.00 96.00 256 TYR A CA 1
ATOM 2061 C C . TYR A 1 256 ? 10.864 -8.991 3.545 1.00 96.00 256 TYR A C 1
ATOM 2063 O O . TYR A 1 256 ? 10.174 -9.935 3.941 1.00 96.00 256 TYR A O 1
ATOM 2071 N N . LEU A 1 257 ? 11.530 -9.041 2.388 1.00 95.75 257 LEU A N 1
ATOM 2072 C CA . LEU A 1 257 ? 11.410 -10.158 1.444 1.00 95.75 257 LEU A CA 1
ATOM 2073 C C . LEU A 1 257 ? 12.002 -11.463 1.997 1.00 95.75 257 LEU A C 1
ATOM 2075 O O . LEU A 1 257 ? 11.363 -12.517 1.921 1.00 95.75 257 LEU A O 1
ATOM 2079 N N . LYS A 1 258 ? 13.172 -11.401 2.639 1.00 93.38 258 LYS A N 1
ATOM 2080 C CA . LYS A 1 258 ? 13.804 -12.525 3.347 1.00 93.38 258 LYS A CA 1
ATOM 2081 C C . LYS A 1 258 ? 12.928 -13.029 4.487 1.00 93.38 258 LYS A C 1
ATOM 2083 O O . LYS A 1 258 ? 12.796 -14.232 4.695 1.00 93.38 258 LYS A O 1
ATOM 2088 N N . THR A 1 259 ? 12.295 -12.124 5.228 1.00 93.81 259 THR A N 1
ATOM 2089 C CA . THR A 1 259 ? 11.398 -12.516 6.314 1.00 93.81 259 THR A CA 1
ATOM 2090 C C . THR A 1 259 ? 10.137 -13.180 5.762 1.00 93.81 259 THR A C 1
ATOM 2092 O O . THR A 1 259 ? 9.800 -14.278 6.202 1.00 93.81 259 THR A O 1
ATOM 2095 N N . ALA A 1 260 ? 9.503 -12.604 4.739 1.00 95.50 260 ALA A N 1
ATOM 2096 C CA . ALA A 1 260 ? 8.335 -13.186 4.080 1.00 95.50 260 ALA A CA 1
ATOM 2097 C C . ALA A 1 260 ? 8.614 -14.586 3.501 1.00 95.50 260 ALA A C 1
ATOM 2099 O O . ALA A 1 260 ? 7.822 -15.510 3.690 1.00 95.50 260 ALA A O 1
ATOM 2100 N N . THR A 1 261 ? 9.761 -14.774 2.846 1.00 93.00 261 THR A N 1
ATOM 2101 C CA . THR A 1 261 ? 10.164 -16.088 2.318 1.00 93.00 261 THR A CA 1
ATOM 2102 C C . THR A 1 261 ? 10.475 -17.091 3.429 1.00 93.00 261 THR A C 1
ATOM 2104 O O . THR A 1 261 ? 10.051 -18.243 3.330 1.00 93.00 261 THR A O 1
ATOM 2107 N N . SER A 1 262 ? 11.114 -16.665 4.528 1.00 91.94 262 SER A N 1
ATOM 2108 C CA . SER A 1 262 ? 11.412 -17.533 5.682 1.00 91.94 262 SER A CA 1
ATOM 2109 C C . SER A 1 262 ? 10.165 -18.131 6.345 1.00 91.94 262 SER A C 1
ATOM 2111 O O . SER A 1 262 ? 10.220 -19.246 6.860 1.00 91.94 262 SER A O 1
ATOM 2113 N N . VAL A 1 263 ? 9.027 -17.431 6.279 1.00 92.12 263 VAL A N 1
ATOM 2114 C CA . VAL A 1 263 ? 7.727 -17.898 6.800 1.00 92.12 263 VAL A CA 1
ATOM 2115 C C . VAL A 1 263 ? 6.853 -18.553 5.733 1.00 92.12 263 VAL A C 1
ATOM 2117 O O . VAL A 1 263 ? 5.684 -18.851 5.974 1.00 92.12 263 VAL A O 1
ATOM 2120 N N . GLN A 1 264 ? 7.401 -18.776 4.537 1.00 91.06 264 GLN A N 1
ATOM 2121 C CA . GLN A 1 264 ? 6.696 -19.331 3.385 1.00 91.06 264 GLN A CA 1
ATOM 2122 C C . GLN A 1 264 ? 5.457 -18.518 2.967 1.00 91.06 264 GLN A C 1
ATOM 2124 O O . GLN A 1 264 ? 4.426 -19.099 2.587 1.00 91.06 264 GLN A O 1
ATOM 2129 N N . CYS A 1 265 ? 5.536 -17.184 3.035 1.00 94.56 265 CYS A N 1
ATOM 2130 C CA . CYS A 1 265 ? 4.518 -16.306 2.461 1.00 94.56 265 CYS A CA 1
ATOM 2131 C C . CYS A 1 265 ? 4.372 -16.635 0.963 1.00 94.56 265 CYS A C 1
ATOM 2133 O O . CYS A 1 265 ? 5.365 -16.623 0.235 1.00 94.56 265 CYS A O 1
ATOM 2135 N N . PRO A 1 266 ? 3.176 -17.017 0.487 1.00 91.00 266 PRO A N 1
ATOM 2136 C CA . PRO A 1 266 ? 3.026 -17.586 -0.846 1.00 91.00 266 PRO A CA 1
ATOM 2137 C C . PRO A 1 266 ? 3.091 -16.537 -1.960 1.00 91.00 266 PRO A C 1
ATOM 2139 O O . PRO A 1 266 ? 3.498 -16.878 -3.072 1.00 91.00 266 PRO A O 1
ATOM 2142 N N . PHE A 1 267 ? 2.687 -15.300 -1.662 1.00 95.81 267 PHE A N 1
ATOM 2143 C CA . PHE A 1 267 ? 2.569 -14.215 -2.627 1.00 95.81 267 PHE A CA 1
ATOM 2144 C C . PHE A 1 267 ? 3.171 -12.927 -2.074 1.00 95.81 267 PHE A C 1
ATOM 2146 O O . PHE A 1 267 ? 2.931 -12.568 -0.919 1.00 95.81 267 PHE A O 1
ATOM 2153 N N . VAL A 1 268 ? 3.874 -12.200 -2.936 1.00 97.50 268 VAL A N 1
ATOM 2154 C CA . VAL A 1 268 ? 4.192 -10.784 -2.742 1.00 97.50 268 VAL A CA 1
ATOM 2155 C C . VAL A 1 268 ? 3.554 -9.978 -3.865 1.00 97.50 268 VAL A C 1
ATOM 2157 O O . VAL A 1 268 ? 3.571 -10.400 -5.018 1.00 97.50 268 VAL A O 1
ATOM 2160 N N . TYR A 1 269 ? 2.990 -8.822 -3.546 1.00 97.50 269 TYR A N 1
ATOM 2161 C CA . TYR A 1 269 ? 2.494 -7.873 -4.528 1.00 97.50 269 TYR A CA 1
ATOM 2162 C C . TYR A 1 269 ? 3.129 -6.507 -4.300 1.00 97.50 269 TYR A C 1
ATOM 2164 O O . TYR A 1 269 ? 3.113 -5.984 -3.187 1.00 97.50 269 TYR A O 1
ATOM 2172 N N . SER A 1 270 ? 3.670 -5.934 -5.368 1.00 96.44 270 SER A N 1
ATOM 2173 C CA . SER A 1 270 ? 4.372 -4.658 -5.367 1.00 96.44 270 SER A CA 1
ATOM 2174 C C . SER A 1 270 ? 3.753 -3.720 -6.400 1.00 96.44 270 SER A C 1
ATOM 2176 O O . SER A 1 270 ? 3.643 -4.074 -7.575 1.00 96.44 270 SER A O 1
ATOM 2178 N N . TYR A 1 271 ? 3.367 -2.521 -5.961 1.00 93.38 271 TYR A N 1
ATOM 2179 C CA . TYR A 1 271 ? 3.024 -1.398 -6.835 1.00 93.38 271 TYR A CA 1
ATOM 2180 C C . TYR A 1 271 ? 3.988 -0.238 -6.590 1.00 93.38 271 TYR A C 1
ATOM 2182 O O . TYR A 1 271 ? 3.755 0.621 -5.737 1.00 93.38 271 TYR A O 1
ATOM 2190 N N . ASN A 1 272 ? 5.105 -0.250 -7.312 1.00 90.69 272 ASN A N 1
ATOM 2191 C CA . ASN A 1 272 ? 6.248 0.631 -7.081 1.00 90.69 272 ASN A CA 1
ATOM 2192 C C . ASN A 1 272 ? 6.890 1.052 -8.405 1.00 90.69 272 ASN A C 1
ATOM 2194 O O . ASN A 1 272 ? 6.712 0.404 -9.438 1.00 90.69 272 ASN A O 1
ATOM 2198 N N . ARG A 1 273 ? 7.662 2.134 -8.368 1.00 85.50 273 ARG A N 1
ATOM 2199 C CA . ARG A 1 273 ? 8.756 2.360 -9.316 1.00 85.50 273 ARG A CA 1
ATOM 2200 C C . ARG A 1 273 ? 9.948 1.499 -8.910 1.00 85.50 273 ARG A C 1
ATOM 2202 O O . ARG A 1 273 ? 10.014 1.011 -7.785 1.00 85.50 273 ARG A O 1
ATOM 2209 N N . ASP A 1 274 ? 10.908 1.344 -9.811 1.00 84.38 274 ASP A N 1
ATOM 2210 C CA . ASP A 1 274 ? 12.111 0.573 -9.495 1.00 84.38 274 ASP A CA 1
ATOM 2211 C C . ASP A 1 274 ? 12.959 1.264 -8.420 1.00 84.38 274 ASP A C 1
ATOM 2213 O O . ASP A 1 274 ? 13.485 0.575 -7.553 1.00 84.38 274 ASP A O 1
ATOM 2217 N N . CYS A 1 275 ? 13.017 2.600 -8.437 1.00 77.88 275 CYS A N 1
ATOM 2218 C CA . CYS A 1 275 ? 13.590 3.434 -7.377 1.00 77.88 275 CYS A CA 1
ATOM 2219 C C . CYS A 1 275 ? 12.818 4.758 -7.250 1.00 77.88 275 CYS A C 1
ATOM 2221 O O . CYS A 1 275 ? 12.297 5.282 -8.245 1.00 77.88 275 CYS A O 1
ATOM 2223 N N . SER A 1 276 ? 12.764 5.332 -6.041 1.00 70.00 276 SER A N 1
ATOM 2224 C CA . SER A 1 276 ? 12.350 6.729 -5.849 1.00 70.00 276 SER A CA 1
ATOM 2225 C C . SER A 1 276 ? 13.378 7.685 -6.456 1.00 70.00 276 SER A C 1
ATOM 2227 O O . SER A 1 276 ? 14.566 7.390 -6.535 1.00 70.00 276 SER A O 1
ATOM 2229 N N . LEU A 1 277 ? 12.917 8.876 -6.837 1.00 59.53 277 LEU A N 1
ATOM 2230 C CA . LEU A 1 277 ? 13.765 9.963 -7.340 1.00 59.53 277 LEU A CA 1
ATOM 2231 C C . LEU A 1 277 ? 14.730 10.513 -6.283 1.00 59.53 277 LEU A C 1
ATOM 2233 O O . LEU A 1 277 ? 15.721 11.142 -6.638 1.00 59.53 277 LEU A O 1
ATOM 2237 N N . TYR A 1 278 ? 14.385 10.324 -5.012 1.00 61.06 278 TYR A N 1
ATOM 2238 C CA . TYR A 1 278 ? 15.065 10.901 -3.852 1.00 61.06 278 TYR A CA 1
ATOM 2239 C C . TYR A 1 278 ? 15.786 9.841 -3.017 1.00 61.06 278 TYR A C 1
ATOM 2241 O O . TYR A 1 278 ? 16.179 10.110 -1.890 1.00 61.06 278 TYR A O 1
ATOM 2249 N N . ASN A 1 279 ? 15.914 8.624 -3.549 1.00 67.38 279 ASN A N 1
ATOM 2250 C CA . ASN A 1 279 ? 16.490 7.496 -2.838 1.00 67.38 279 ASN A CA 1
ATOM 2251 C C . ASN A 1 279 ? 17.596 6.858 -3.680 1.00 67.38 279 ASN A C 1
ATOM 2253 O O . ASN A 1 279 ? 17.327 6.074 -4.589 1.00 67.38 279 ASN A O 1
ATOM 2257 N N . GLU A 1 280 ? 18.841 7.188 -3.351 1.00 71.81 280 GLU A N 1
ATOM 2258 C CA . GLU A 1 280 ? 20.033 6.579 -3.954 1.00 71.81 280 GLU A CA 1
ATOM 2259 C C . GLU A 1 280 ? 20.482 5.310 -3.200 1.00 71.81 280 GLU A C 1
ATOM 2261 O O . GLU A 1 280 ? 21.415 4.628 -3.616 1.00 71.81 280 GLU A O 1
ATOM 2266 N N . GLN A 1 281 ? 19.809 4.967 -2.094 1.00 80.25 281 GLN A N 1
ATOM 2267 C CA . GLN A 1 281 ? 20.154 3.849 -1.206 1.00 80.25 281 GLN A CA 1
ATOM 2268 C C . GLN A 1 281 ? 19.470 2.526 -1.626 1.00 80.25 281 GLN A C 1
ATOM 2270 O O . GLN A 1 281 ? 19.670 1.473 -1.002 1.00 80.25 281 GLN A O 1
ATOM 2275 N N . LEU A 1 282 ? 18.667 2.560 -2.696 1.00 82.25 282 LEU A N 1
ATOM 2276 C CA . LEU A 1 282 ? 18.008 1.407 -3.305 1.00 82.25 282 LEU A CA 1
ATOM 2277 C C . LEU A 1 282 ? 18.595 1.089 -4.675 1.00 82.25 282 LEU A C 1
ATOM 2279 O O . LEU A 1 282 ? 18.733 1.961 -5.526 1.00 82.25 282 LEU A O 1
ATOM 2283 N N . THR A 1 283 ? 18.868 -0.191 -4.898 1.00 82.31 283 THR A N 1
ATOM 2284 C CA . THR A 1 283 ? 19.325 -0.704 -6.193 1.00 82.31 283 THR A CA 1
ATOM 2285 C C . THR A 1 283 ? 18.190 -0.758 -7.214 1.00 82.31 283 THR A C 1
ATOM 2287 O O . THR A 1 283 ? 18.223 -0.018 -8.193 1.00 82.31 283 THR A O 1
ATOM 2290 N N . ASN A 1 284 ? 17.197 -1.630 -6.999 1.00 87.69 284 ASN A N 1
ATOM 2291 C CA . ASN A 1 284 ? 16.024 -1.780 -7.863 1.00 87.69 284 ASN A CA 1
ATOM 2292 C C . ASN A 1 284 ? 14.960 -2.686 -7.207 1.00 87.69 284 ASN A C 1
ATOM 2294 O O . ASN A 1 284 ? 15.241 -3.849 -6.916 1.00 87.69 284 ASN A O 1
ATOM 2298 N N . VAL A 1 285 ? 13.719 -2.214 -7.030 1.00 89.69 285 VAL A N 1
ATOM 2299 C CA . VAL A 1 285 ? 12.631 -3.008 -6.414 1.00 89.69 285 VAL A CA 1
ATOM 2300 C C . VAL A 1 285 ? 12.387 -4.340 -7.138 1.00 89.69 285 VAL A C 1
ATOM 2302 O O . VAL A 1 285 ? 12.215 -5.366 -6.480 1.00 89.69 285 VAL A O 1
ATOM 2305 N N . ARG A 1 286 ? 12.354 -4.361 -8.477 1.00 88.81 286 ARG A N 1
ATOM 2306 C CA . ARG A 1 286 ? 12.066 -5.582 -9.254 1.00 88.81 286 ARG A CA 1
ATOM 2307 C C . ARG A 1 286 ? 13.170 -6.615 -9.147 1.00 88.81 286 ARG A C 1
ATOM 2309 O O . ARG A 1 286 ? 12.861 -7.794 -8.991 1.00 88.81 286 ARG A O 1
ATOM 2316 N N . GLU A 1 287 ? 14.424 -6.179 -9.209 1.00 87.50 287 GLU A N 1
ATOM 2317 C CA . GLU A 1 287 ? 15.564 -7.076 -9.021 1.00 87.50 287 GLU A CA 1
ATOM 2318 C C . GLU A 1 287 ? 15.511 -7.694 -7.627 1.00 87.50 287 GLU A C 1
ATOM 2320 O O . GLU A 1 287 ? 15.550 -8.916 -7.513 1.00 87.50 287 GLU A O 1
ATOM 2325 N N . ARG A 1 288 ? 15.284 -6.881 -6.579 1.00 92.69 288 ARG A N 1
ATOM 2326 C CA . ARG A 1 288 ? 15.139 -7.407 -5.213 1.00 92.69 288 ARG A CA 1
ATOM 2327 C C . ARG A 1 288 ? 13.996 -8.414 -5.118 1.00 92.69 288 ARG A C 1
ATOM 2329 O O . ARG A 1 288 ? 14.196 -9.488 -4.575 1.00 92.69 288 ARG A O 1
ATOM 2336 N N . LEU A 1 289 ? 12.821 -8.136 -5.689 1.00 91.50 289 LEU A N 1
ATOM 2337 C CA . LEU A 1 289 ? 11.710 -9.101 -5.705 1.00 91.50 289 LEU A CA 1
ATOM 2338 C C . LEU A 1 289 ? 12.091 -10.429 -6.381 1.00 91.50 289 LEU A C 1
ATOM 2340 O O . LEU A 1 289 ? 11.727 -11.487 -5.866 1.00 91.50 289 LEU A O 1
ATOM 2344 N N . GLY A 1 290 ? 12.820 -10.373 -7.501 1.00 88.50 290 GLY A N 1
ATOM 2345 C CA . GLY A 1 290 ? 13.256 -11.541 -8.274 1.00 88.50 290 GLY A CA 1
ATOM 2346 C C . GLY A 1 290 ? 14.264 -12.445 -7.556 1.00 88.50 290 GLY A C 1
ATOM 2347 O O . GLY A 1 290 ? 14.286 -13.644 -7.816 1.00 88.50 290 GLY A O 1
ATOM 2348 N N . GLU A 1 291 ? 15.043 -11.905 -6.614 1.00 90.38 291 GLU A N 1
ATOM 2349 C CA . GLU A 1 291 ? 15.961 -12.694 -5.773 1.00 90.38 291 GLU A CA 1
ATOM 2350 C C . GLU A 1 291 ? 15.219 -13.631 -4.801 1.00 90.38 291 GLU A C 1
ATOM 2352 O O . GLU A 1 291 ? 15.750 -14.662 -4.389 1.00 90.38 291 GLU A O 1
ATOM 2357 N N . TYR A 1 292 ? 13.981 -13.289 -4.424 1.00 90.56 292 TYR A N 1
ATOM 2358 C CA . TYR A 1 292 ? 13.218 -14.003 -3.391 1.00 90.56 292 TYR A CA 1
ATOM 2359 C C . TYR A 1 292 ? 11.975 -14.728 -3.926 1.00 90.56 292 TYR A C 1
ATOM 2361 O O . TYR A 1 292 ? 11.522 -15.705 -3.325 1.00 90.56 292 TYR A O 1
ATOM 2369 N N . TYR A 1 293 ? 11.404 -14.260 -5.036 1.00 89.19 293 TYR A N 1
ATOM 2370 C CA . TYR A 1 293 ? 10.170 -14.780 -5.620 1.00 89.19 293 TYR A CA 1
ATOM 2371 C C . TYR A 1 293 ? 10.304 -14.942 -7.134 1.00 89.19 293 TYR A C 1
ATOM 2373 O O . TYR A 1 293 ? 10.974 -14.161 -7.801 1.00 89.19 293 TYR A O 1
ATOM 2381 N N . GLN A 1 294 ? 9.572 -15.899 -7.706 1.00 86.75 294 GLN A N 1
ATOM 2382 C CA . GLN A 1 294 ? 9.350 -15.918 -9.148 1.00 86.75 294 GLN A CA 1
ATOM 2383 C C . GLN A 1 294 ? 8.367 -14.799 -9.500 1.00 86.75 294 GLN A C 1
ATOM 2385 O O . GLN A 1 294 ? 7.201 -14.860 -9.109 1.00 86.75 294 GLN A O 1
ATOM 2390 N N . THR A 1 295 ? 8.824 -13.772 -10.210 1.00 86.81 295 THR A N 1
ATOM 2391 C CA . THR A 1 295 ? 8.034 -12.564 -10.462 1.00 86.81 295 THR A CA 1
ATOM 2392 C C . THR A 1 295 ? 7.361 -12.555 -11.831 1.00 86.81 295 THR A C 1
ATOM 2394 O O . THR A 1 295 ? 7.867 -13.099 -12.811 1.00 86.81 295 THR A O 1
ATOM 2397 N N . VAL A 1 296 ? 6.201 -11.904 -11.891 1.00 85.25 296 VAL A N 1
ATOM 2398 C CA . VAL A 1 296 ? 5.475 -11.554 -13.112 1.00 85.25 296 VAL A CA 1
ATOM 2399 C C . VAL A 1 296 ? 5.101 -10.079 -13.026 1.00 85.25 296 VAL A C 1
ATOM 2401 O O . VAL A 1 296 ? 4.490 -9.640 -12.050 1.00 85.25 296 VAL A O 1
ATOM 2404 N N . GLU A 1 297 ? 5.465 -9.307 -14.047 1.00 86.31 297 GLU A N 1
ATOM 2405 C CA . GLU A 1 297 ? 4.998 -7.930 -14.197 1.00 86.31 297 GLU A CA 1
ATOM 2406 C C . GLU A 1 297 ? 3.616 -7.943 -14.858 1.00 86.31 297 GLU A C 1
ATOM 2408 O O . GLU A 1 297 ? 3.435 -8.509 -15.937 1.00 86.31 297 GLU A O 1
ATOM 2413 N N . LEU A 1 298 ? 2.626 -7.341 -14.200 1.00 81.12 298 LEU A N 1
ATOM 2414 C CA . LEU A 1 298 ? 1.284 -7.217 -14.748 1.00 81.12 298 LEU A CA 1
ATOM 2415 C C . LEU A 1 298 ? 1.200 -5.956 -15.620 1.00 81.12 298 LEU A C 1
ATOM 2417 O O . LEU A 1 298 ? 1.759 -4.913 -15.262 1.00 81.12 298 LEU A O 1
ATOM 2421 N N . PRO A 1 299 ? 0.460 -6.010 -16.738 1.00 74.31 299 PRO A N 1
ATOM 2422 C CA . PRO A 1 299 ? 0.210 -4.836 -17.555 1.00 74.31 299 PRO A CA 1
ATOM 2423 C C . PRO A 1 299 ? -0.471 -3.746 -16.735 1.00 74.31 299 PRO A C 1
ATOM 2425 O O . PRO A 1 299 ? -1.395 -4.019 -15.962 1.00 74.31 299 PRO A O 1
ATOM 2428 N N . ARG A 1 300 ? -0.043 -2.502 -16.959 1.00 67.38 300 ARG A N 1
ATOM 2429 C CA . ARG A 1 300 ? -0.686 -1.343 -16.344 1.00 67.38 300 ARG A CA 1
ATOM 2430 C C . ARG A 1 300 ? -2.134 -1.259 -16.801 1.00 67.38 300 ARG A C 1
ATOM 2432 O O . ARG A 1 300 ? -2.433 -1.381 -17.987 1.00 67.38 300 ARG A O 1
ATOM 2439 N N . LEU A 1 301 ? -3.005 -1.042 -15.832 1.00 64.69 301 LEU A N 1
ATOM 2440 C CA . LEU A 1 301 ? -4.345 -0.532 -16.060 1.00 64.69 301 LEU A CA 1
ATOM 2441 C C . LEU A 1 301 ? -4.233 0.960 -16.421 1.00 64.69 301 LEU A C 1
ATOM 2443 O O . LEU A 1 301 ? -3.293 1.622 -15.987 1.00 64.69 301 LEU A O 1
ATOM 2447 N N . GLY A 1 302 ? -5.142 1.462 -17.255 1.00 54.00 302 GLY A N 1
ATOM 2448 C CA . GLY A 1 302 ? -5.148 2.817 -17.827 1.00 54.00 302 GLY A CA 1
ATOM 2449 C C . GLY A 1 302 ? -4.460 3.976 -17.072 1.00 54.00 302 GLY A C 1
ATOM 2450 O O . GLY A 1 302 ? -4.704 4.203 -15.888 1.00 54.00 302 GLY A O 1
ATOM 2451 N N . ALA A 1 303 ? -3.678 4.765 -17.828 1.00 51.44 303 ALA A N 1
ATOM 2452 C CA . ALA A 1 303 ? -2.929 5.992 -17.485 1.00 51.44 303 ALA A CA 1
ATOM 2453 C C . ALA A 1 303 ? -1.996 5.961 -16.245 1.00 51.44 303 ALA A C 1
ATOM 2455 O O . ALA A 1 303 ? -2.278 5.408 -15.190 1.00 51.44 303 ALA A O 1
ATOM 2456 N N . ASP A 1 304 ? -0.868 6.677 -16.304 1.00 55.16 304 ASP A N 1
ATOM 2457 C CA . ASP A 1 304 ? 0.090 6.777 -15.185 1.00 55.16 304 ASP A CA 1
ATOM 2458 C C . ASP A 1 304 ? -0.532 7.486 -13.963 1.00 55.16 304 ASP A C 1
ATOM 2460 O O . ASP A 1 304 ? -1.070 8.588 -14.104 1.00 55.16 304 ASP A O 1
ATOM 2464 N N . TYR A 1 305 ? -0.445 6.887 -12.767 1.00 54.41 305 TYR A N 1
ATOM 2465 C CA . TYR A 1 305 ? -0.836 7.503 -11.486 1.00 54.41 305 TYR A CA 1
ATOM 2466 C C . TYR A 1 305 ? -0.271 8.928 -11.341 1.00 54.41 305 TYR A C 1
ATOM 2468 O O . TYR A 1 305 ? -0.971 9.869 -10.961 1.00 54.41 305 TYR A O 1
ATOM 2476 N N . THR A 1 306 ? 0.975 9.124 -11.775 1.00 53.16 306 THR A N 1
ATOM 2477 C CA . THR A 1 306 ? 1.678 10.413 -11.751 1.00 53.16 306 THR A CA 1
ATOM 2478 C C . THR A 1 306 ? 0.998 11.463 -12.636 1.00 53.16 306 THR A C 1
ATOM 2480 O O . THR A 1 306 ? 1.060 12.656 -12.344 1.00 53.16 306 THR A O 1
ATOM 2483 N N . ALA A 1 307 ? 0.328 11.055 -13.719 1.00 51.22 307 ALA A N 1
ATOM 2484 C CA . ALA A 1 307 ? -0.400 11.966 -14.599 1.00 51.22 307 ALA A CA 1
ATOM 2485 C C . ALA A 1 307 ? -1.703 12.480 -13.963 1.00 51.22 307 ALA A C 1
ATOM 2487 O O . ALA A 1 307 ? -2.095 13.610 -14.245 1.00 51.22 307 ALA A O 1
ATOM 2488 N N . ALA A 1 308 ? -2.330 11.703 -13.071 1.00 45.84 308 ALA A N 1
ATOM 2489 C CA . ALA A 1 308 ? -3.544 12.098 -12.350 1.00 45.84 308 ALA A CA 1
ATOM 2490 C C . ALA A 1 308 ? -3.266 13.048 -11.166 1.00 45.84 308 ALA A C 1
ATOM 2492 O O . ALA A 1 308 ? -4.115 13.866 -10.822 1.00 45.84 308 ALA A O 1
ATOM 2493 N N . VAL A 1 309 ? -2.059 12.992 -10.585 1.00 48.50 309 VAL A N 1
ATOM 2494 C CA . VAL A 1 309 ? -1.597 13.889 -9.502 1.00 48.50 309 VAL A CA 1
ATOM 2495 C C . VAL A 1 309 ? -1.083 15.242 -10.034 1.00 48.50 309 VAL A C 1
ATOM 2497 O O . VAL A 1 309 ? -0.853 16.167 -9.251 1.00 48.50 309 VAL A O 1
ATOM 2500 N N . LYS A 1 310 ? -0.925 15.416 -11.363 1.00 47.59 310 LYS A N 1
ATOM 2501 C CA . LYS A 1 310 ? -0.484 16.683 -11.988 1.00 47.59 310 LYS A CA 1
ATOM 2502 C C . LYS A 1 310 ? -1.500 17.805 -11.743 1.00 47.59 310 LYS A C 1
ATOM 2504 O O . LYS A 1 310 ? -2.382 18.098 -12.544 1.00 47.59 310 LYS A O 1
ATOM 2509 N N . GLY A 1 311 ? -1.315 18.454 -10.603 1.00 39.25 311 GLY A N 1
ATOM 2510 C CA . GLY A 1 311 ? -2.138 19.523 -10.073 1.00 39.25 311 GLY A CA 1
ATOM 2511 C C . GLY A 1 311 ? -1.600 20.118 -8.767 1.00 39.25 311 GLY A C 1
ATOM 2512 O O . GLY A 1 311 ? -1.812 21.308 -8.532 1.00 39.25 311 GLY A O 1
ATOM 2513 N N . SER A 1 312 ? -0.839 19.352 -7.982 1.00 29.14 312 SER A N 1
ATOM 2514 C CA . SER A 1 312 ? -0.254 19.853 -6.733 1.00 29.14 312 SER A CA 1
ATOM 2515 C C . SER A 1 312 ? 0.823 20.927 -7.005 1.00 29.14 312 SER A C 1
ATOM 2517 O O . SER A 1 312 ? 1.616 20.777 -7.944 1.00 29.14 312 SER A O 1
ATOM 2519 N N . PRO A 1 313 ? 0.869 22.037 -6.237 1.00 29.38 313 PRO A N 1
ATOM 2520 C CA . PRO A 1 313 ? 1.786 23.143 -6.474 1.00 29.38 313 PRO A CA 1
ATOM 2521 C C . PRO A 1 313 ? 3.182 22.757 -5.984 1.00 29.38 313 PRO A C 1
ATOM 2523 O O . PRO A 1 313 ? 3.544 23.022 -4.841 1.00 29.38 313 PRO A O 1
ATOM 2526 N N . VAL A 1 314 ? 3.974 22.137 -6.850 1.00 31.62 314 VAL A N 1
ATOM 2527 C CA . VAL A 1 314 ? 5.431 22.225 -6.743 1.00 31.62 314 VAL A CA 1
ATOM 2528 C C . VAL A 1 314 ? 5.833 23.437 -7.579 1.00 31.62 314 VAL A C 1
ATOM 2530 O O . VAL A 1 314 ? 5.402 23.567 -8.728 1.00 31.62 314 VAL A O 1
ATOM 2533 N N . GLY A 1 315 ? 6.564 24.368 -6.963 1.00 27.39 315 GLY A N 1
ATOM 2534 C CA . GLY A 1 315 ? 7.024 25.623 -7.565 1.00 27.39 315 GLY A CA 1
ATOM 2535 C C . GLY A 1 315 ? 7.828 25.436 -8.864 1.00 27.39 315 GLY A C 1
ATOM 2536 O O . GLY A 1 315 ? 7.995 24.316 -9.346 1.00 27.39 315 GLY A O 1
ATOM 2537 N N . PRO A 1 316 ? 8.299 26.532 -9.486 1.00 29.48 316 PRO A N 1
ATOM 2538 C CA . PRO A 1 316 ? 8.759 26.554 -10.874 1.00 29.48 316 PRO A CA 1
ATOM 2539 C C . PRO A 1 316 ? 9.874 25.534 -11.171 1.00 29.48 316 PRO A C 1
ATOM 2541 O O . PRO A 1 316 ? 11.051 25.780 -10.953 1.00 29.48 316 PRO A O 1
ATOM 2544 N N . ARG A 1 317 ? 9.434 24.387 -11.704 1.00 41.09 317 ARG A N 1
ATOM 2545 C CA . ARG A 1 317 ? 10.061 23.450 -12.652 1.00 41.09 317 ARG A CA 1
ATOM 2546 C C . ARG A 1 317 ? 11.588 23.532 -12.769 1.00 41.09 317 ARG A C 1
ATOM 2548 O O . ARG A 1 317 ? 12.112 24.162 -13.688 1.00 41.09 317 ARG A O 1
ATOM 2555 N N . ASP A 1 318 ? 12.283 22.755 -11.944 1.00 36.88 318 ASP A N 1
ATOM 2556 C CA . ASP A 1 318 ? 13.657 22.357 -12.240 1.00 36.88 318 ASP A CA 1
ATOM 2557 C C . ASP A 1 318 ? 13.653 21.347 -13.407 1.00 36.88 318 ASP A C 1
ATOM 2559 O O . ASP A 1 318 ? 12.998 20.302 -13.354 1.00 36.88 318 ASP A O 1
ATOM 2563 N N . ARG A 1 319 ? 14.386 21.643 -14.489 1.00 36.28 319 ARG A N 1
ATOM 2564 C CA . ARG A 1 319 ? 14.579 20.729 -15.633 1.00 36.28 319 ARG A CA 1
ATOM 2565 C C . ARG A 1 319 ? 15.217 19.397 -15.210 1.00 36.28 319 ARG A C 1
ATOM 2567 O O . ARG A 1 319 ? 15.056 18.412 -15.928 1.00 36.28 319 ARG A O 1
ATOM 2574 N N . ARG A 1 320 ? 15.882 19.334 -14.047 1.00 34.72 320 ARG A N 1
ATOM 2575 C CA . ARG A 1 320 ? 16.347 18.074 -13.439 1.00 34.72 320 ARG A CA 1
ATOM 2576 C C . ARG A 1 320 ? 15.189 17.158 -13.046 1.00 34.72 320 ARG A C 1
ATOM 2578 O O . ARG A 1 320 ? 15.253 15.972 -13.332 1.00 34.72 320 ARG A O 1
ATOM 2585 N N . TYR A 1 321 ? 14.103 17.694 -12.491 1.00 34.09 321 TYR A N 1
ATOM 2586 C CA . TYR A 1 321 ? 12.953 16.915 -12.013 1.00 34.09 321 TYR A CA 1
ATOM 2587 C C . TYR A 1 321 ? 12.232 16.156 -13.144 1.00 34.09 321 TYR A C 1
ATOM 2589 O O . TYR A 1 321 ? 11.851 14.999 -12.982 1.00 34.09 321 TYR A O 1
ATOM 2597 N N . LEU A 1 322 ? 12.113 16.771 -14.329 1.00 38.66 322 LEU A N 1
ATOM 2598 C CA . LEU A 1 322 ? 11.557 16.116 -15.524 1.00 38.66 322 LEU A CA 1
ATOM 2599 C C . LEU A 1 322 ? 12.492 15.025 -16.076 1.00 38.66 322 LEU A C 1
ATOM 2601 O O . LEU A 1 322 ? 12.029 13.939 -16.406 1.00 38.66 322 LEU A O 1
ATOM 2605 N N . LYS A 1 323 ? 13.807 15.281 -16.090 1.00 37.66 323 LYS A N 1
ATOM 2606 C CA . LYS A 1 323 ? 14.848 14.327 -16.512 1.00 37.66 323 LYS A CA 1
ATOM 2607 C C . LYS A 1 323 ? 14.946 13.102 -15.586 1.00 37.66 323 LYS A C 1
ATOM 2609 O O . LYS A 1 323 ? 15.286 12.013 -16.029 1.00 37.66 323 LYS A O 1
ATOM 2614 N N . ILE A 1 324 ? 14.645 13.277 -14.299 1.00 35.38 324 ILE A N 1
ATOM 2615 C CA . ILE A 1 324 ? 14.713 12.227 -13.274 1.00 35.38 324 ILE A CA 1
ATOM 2616 C C . ILE A 1 324 ? 13.419 11.381 -13.266 1.00 35.38 324 ILE A C 1
ATOM 2618 O O . ILE A 1 324 ? 13.499 10.155 -13.170 1.00 35.38 324 ILE A O 1
ATOM 2622 N N . LEU A 1 325 ? 12.238 11.982 -13.495 1.00 37.88 325 LEU A N 1
ATOM 2623 C CA . LEU A 1 325 ? 10.981 11.242 -13.729 1.00 37.88 325 LEU A CA 1
ATOM 2624 C C . LEU A 1 325 ? 11.077 10.281 -14.931 1.00 37.88 325 LEU A C 1
ATOM 2626 O O . LEU A 1 325 ? 10.549 9.173 -14.870 1.00 37.88 325 LEU A O 1
ATOM 2630 N N . GLU A 1 326 ? 11.794 10.670 -15.990 1.00 43.34 326 GLU A N 1
ATOM 2631 C CA . GLU A 1 326 ? 12.069 9.826 -17.167 1.00 43.34 326 GLU A CA 1
ATOM 2632 C C . GLU A 1 326 ? 12.985 8.616 -16.850 1.00 43.34 326 GLU A C 1
ATOM 2634 O O . GLU A 1 326 ? 12.886 7.569 -17.505 1.00 43.34 326 GLU A O 1
ATOM 2639 N N . ASN A 1 327 ? 13.821 8.716 -15.805 1.00 38.38 327 ASN A N 1
ATOM 2640 C CA . ASN A 1 327 ? 14.803 7.695 -15.417 1.00 38.38 327 ASN A CA 1
ATOM 2641 C C . ASN A 1 327 ? 14.274 6.654 -14.411 1.00 38.38 327 ASN A C 1
ATOM 2643 O O . ASN A 1 327 ? 14.638 5.489 -14.531 1.00 38.38 327 ASN A O 1
ATOM 2647 N N . SER A 1 328 ? 13.381 7.021 -13.479 1.00 41.31 328 SER A N 1
ATOM 2648 C CA . SER A 1 328 ? 12.871 6.108 -12.421 1.00 41.31 328 SER A CA 1
ATOM 2649 C C . SER A 1 328 ? 12.018 4.919 -12.896 1.00 41.31 328 SER A C 1
ATOM 2651 O O . SER A 1 328 ? 11.733 4.003 -12.124 1.00 41.31 328 SER A O 1
ATOM 2653 N N . GLY A 1 329 ? 11.587 4.927 -14.163 1.00 58.25 329 GLY A N 1
ATOM 2654 C CA . GLY A 1 329 ? 10.523 4.044 -14.636 1.00 58.25 329 GLY A CA 1
ATOM 2655 C C . GLY A 1 329 ? 9.158 4.452 -14.065 1.00 58.25 329 GLY A C 1
ATOM 2656 O O . GLY A 1 329 ? 9.051 5.028 -12.986 1.00 58.25 329 GLY A O 1
ATOM 2657 N N . GLY A 1 330 ? 8.084 4.205 -14.818 1.00 70.94 330 GLY A N 1
ATOM 2658 C CA . GLY A 1 330 ? 6.730 4.404 -14.288 1.00 70.94 330 GLY A CA 1
ATOM 2659 C C . GLY A 1 330 ? 6.425 3.414 -13.162 1.00 70.94 330 GLY A C 1
ATOM 2660 O O 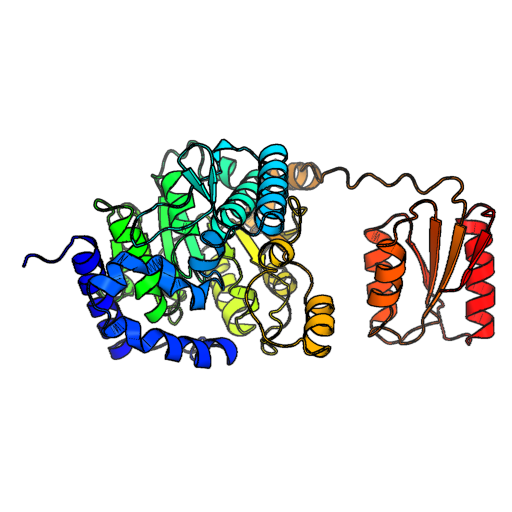. GLY A 1 330 ? 7.163 2.448 -12.974 1.00 70.94 330 GLY A O 1
ATOM 2661 N N . TYR A 1 331 ? 5.318 3.623 -12.451 1.00 79.88 331 TYR A N 1
ATOM 2662 C CA . TYR A 1 331 ? 4.806 2.612 -11.526 1.00 79.88 331 TYR A CA 1
ATOM 2663 C C . TYR A 1 331 ? 4.531 1.296 -12.263 1.00 79.88 331 TYR A C 1
ATOM 2665 O O . TYR A 1 331 ? 4.029 1.296 -13.395 1.00 79.88 331 TYR A O 1
ATOM 2673 N N . ARG A 1 332 ? 4.881 0.183 -11.621 1.00 85.56 332 ARG A N 1
ATOM 2674 C CA . ARG A 1 332 ? 4.729 -1.174 -12.143 1.00 85.56 332 ARG A CA 1
ATOM 2675 C C . ARG A 1 332 ? 3.998 -2.033 -11.132 1.00 85.56 332 ARG A C 1
ATOM 2677 O O . ARG A 1 332 ? 4.219 -1.912 -9.931 1.00 85.56 332 ARG A O 1
ATOM 2684 N N . HIS A 1 333 ? 3.169 -2.925 -11.651 1.00 89.81 333 HIS A N 1
ATOM 2685 C CA . HIS A 1 333 ? 2.542 -3.984 -10.881 1.00 89.81 333 HIS A CA 1
ATOM 2686 C C . HIS A 1 333 ? 3.402 -5.230 -10.998 1.00 89.81 333 HIS A C 1
ATOM 2688 O O . HIS A 1 333 ? 3.592 -5.742 -12.098 1.00 89.81 333 HIS A O 1
ATOM 2694 N N . VAL A 1 334 ? 3.920 -5.725 -9.885 1.00 91.69 334 VAL A N 1
ATOM 2695 C CA . VAL A 1 334 ? 4.763 -6.919 -9.868 1.00 91.69 334 VAL A CA 1
ATOM 2696 C C . VAL A 1 334 ? 4.206 -7.866 -8.829 1.00 91.69 334 VAL A C 1
ATOM 2698 O O . VAL A 1 334 ? 4.106 -7.520 -7.654 1.00 91.69 334 VAL A O 1
ATOM 2701 N N . VAL A 1 335 ? 3.841 -9.066 -9.265 1.00 94.00 335 VAL A N 1
ATOM 2702 C CA . VAL A 1 335 ? 3.432 -10.151 -8.377 1.00 94.00 335 VAL A CA 1
ATOM 2703 C C . VAL A 1 335 ? 4.542 -11.192 -8.325 1.00 94.00 335 VAL A C 1
ATOM 2705 O O . VAL A 1 335 ? 5.062 -11.607 -9.355 1.00 94.00 335 VAL A O 1
ATOM 2708 N N . GLY A 1 336 ? 4.933 -11.595 -7.123 1.00 91.75 336 GLY A N 1
ATOM 2709 C CA . GLY A 1 336 ? 5.896 -12.657 -6.878 1.00 91.75 336 GLY A CA 1
ATOM 2710 C C . GLY A 1 336 ? 5.223 -13.894 -6.298 1.00 91.75 336 GLY A C 1
ATOM 2711 O O . GLY A 1 336 ? 4.374 -13.796 -5.411 1.00 91.75 336 GLY A O 1
ATOM 2712 N N . TYR A 1 337 ? 5.637 -15.058 -6.784 1.00 88.38 337 TYR A N 1
ATOM 2713 C CA . TYR A 1 337 ? 5.176 -16.378 -6.368 1.00 88.38 337 TYR A CA 1
ATOM 2714 C C . TYR A 1 337 ? 6.328 -17.139 -5.720 1.00 88.38 337 TYR A C 1
ATOM 2716 O O . TYR A 1 337 ? 7.415 -17.243 -6.291 1.00 88.38 337 TYR A O 1
ATOM 2724 N N . LEU A 1 338 ? 6.114 -17.673 -4.517 1.00 85.75 338 LEU A N 1
ATOM 2725 C CA . LEU A 1 338 ? 7.136 -18.491 -3.866 1.00 85.75 338 LEU A CA 1
ATOM 2726 C C . LEU A 1 338 ? 7.306 -19.810 -4.637 1.00 85.75 338 LEU A C 1
ATOM 2728 O O . LEU A 1 338 ? 6.308 -20.463 -4.944 1.00 85.75 338 LEU A O 1
ATOM 2732 N N . ALA A 1 339 ? 8.546 -20.230 -4.909 1.00 67.56 339 ALA A N 1
ATOM 2733 C CA . ALA A 1 339 ? 8.855 -21.373 -5.780 1.00 67.56 339 ALA A CA 1
ATOM 2734 C C . ALA A 1 339 ? 8.137 -22.685 -5.394 1.00 67.56 339 ALA A C 1
ATOM 2736 O O . ALA A 1 339 ? 7.656 -23.402 -6.267 1.00 67.56 339 ALA A O 1
ATOM 2737 N N . SER A 1 340 ? 7.963 -22.970 -4.098 1.00 59.34 340 SER A N 1
ATOM 2738 C CA . SER A 1 340 ? 7.215 -24.147 -3.617 1.00 59.34 340 SER A CA 1
ATOM 2739 C C . SER A 1 340 ? 5.721 -24.132 -3.974 1.00 59.34 340 SER A C 1
ATOM 2741 O O . SER A 1 340 ? 5.081 -25.179 -3.978 1.00 59.34 340 SER A O 1
ATOM 2743 N N . ASN A 1 341 ? 5.169 -22.966 -4.313 1.00 52.22 341 ASN A N 1
ATOM 2744 C CA . ASN A 1 341 ? 3.821 -22.808 -4.853 1.00 52.22 341 ASN A CA 1
ATOM 2745 C C . ASN A 1 341 ? 3.815 -22.595 -6.375 1.00 52.22 341 ASN A C 1
ATOM 2747 O O . ASN A 1 341 ? 2.739 -22.548 -6.957 1.00 52.22 341 ASN A O 1
ATOM 2751 N N . ALA A 1 342 ? 4.967 -22.465 -7.036 1.00 47.22 342 ALA A N 1
ATOM 2752 C CA . ALA A 1 342 ? 5.039 -22.308 -8.490 1.00 47.22 342 ALA A CA 1
ATOM 2753 C C . ALA A 1 342 ? 4.844 -23.641 -9.246 1.00 47.22 342 ALA A C 1
ATOM 2755 O O . ALA A 1 342 ? 4.462 -23.635 -10.416 1.00 47.22 342 ALA A O 1
ATOM 2756 N N . GLU A 1 343 ? 5.054 -24.782 -8.574 1.00 38.31 343 GLU A N 1
ATOM 2757 C CA . GLU A 1 343 ? 5.014 -26.138 -9.158 1.00 38.31 343 GLU A CA 1
ATOM 2758 C C . GLU A 1 343 ? 3.735 -26.944 -8.852 1.00 38.31 343 GLU A C 1
ATOM 2760 O O . GLU A 1 343 ? 3.691 -28.158 -9.046 1.00 38.31 343 GLU A O 1
ATOM 2765 N N . GLY A 1 344 ? 2.648 -26.299 -8.415 1.00 38.09 344 GLY A N 1
ATOM 2766 C CA . GLY A 1 344 ? 1.332 -26.947 -8.468 1.00 38.09 344 GLY A CA 1
ATOM 2767 C C . GLY A 1 344 ? 0.938 -27.206 -9.934 1.00 38.09 344 GLY A C 1
ATOM 2768 O O . GLY A 1 344 ? 1.162 -26.316 -10.758 1.00 38.09 344 GLY A O 1
ATOM 2769 N N . PRO A 1 345 ? 0.321 -28.353 -10.292 1.00 33.25 345 PRO A N 1
ATOM 2770 C CA . PRO A 1 345 ? 0.068 -28.748 -11.689 1.00 33.25 345 PRO A CA 1
ATOM 2771 C C . PRO A 1 345 ? -0.785 -27.761 -12.517 1.00 33.25 345 PRO A C 1
ATOM 2773 O O . PRO A 1 345 ? -0.884 -27.920 -13.729 1.00 33.25 345 PRO A O 1
ATOM 2776 N N . GLY A 1 346 ? -1.359 -26.721 -11.900 1.00 41.56 346 GLY A N 1
ATOM 2777 C CA . GLY A 1 346 ? -2.039 -25.616 -12.583 1.00 41.56 346 GLY A CA 1
ATOM 2778 C C . GLY A 1 346 ? -1.246 -24.305 -12.700 1.00 41.56 346 GLY A C 1
ATOM 2779 O O . GLY A 1 346 ? -1.568 -23.505 -13.563 1.00 41.56 346 GLY A O 1
ATOM 2780 N N . ILE A 1 347 ? -0.210 -24.041 -11.892 1.00 41.50 347 ILE A N 1
ATOM 2781 C CA . ILE A 1 347 ? 0.362 -22.682 -11.767 1.00 41.50 347 ILE A CA 1
ATOM 2782 C C . ILE A 1 347 ? 1.347 -22.346 -12.892 1.00 41.50 347 ILE A C 1
ATOM 2784 O O . ILE A 1 347 ? 1.202 -21.285 -13.484 1.00 41.50 347 ILE A O 1
ATOM 2788 N N . ARG A 1 348 ? 2.278 -23.234 -13.271 1.00 37.78 348 ARG A N 1
ATOM 2789 C CA . ARG A 1 348 ? 3.145 -23.002 -14.451 1.00 37.78 348 ARG A CA 1
ATOM 2790 C C . ARG A 1 348 ? 2.335 -22.842 -15.741 1.00 37.78 348 ARG A C 1
ATOM 2792 O O . ARG A 1 348 ? 2.540 -21.885 -16.476 1.00 37.78 348 ARG A O 1
ATOM 2799 N N . CYS A 1 349 ? 1.370 -23.737 -15.953 1.00 35.19 349 CYS A N 1
ATOM 2800 C CA . CYS A 1 349 ? 0.518 -23.737 -17.140 1.00 35.19 349 CYS A CA 1
ATOM 2801 C C . CYS A 1 349 ? -0.412 -22.508 -17.171 1.00 35.19 349 CYS A C 1
ATOM 2803 O O . CYS A 1 349 ? -0.628 -21.935 -18.228 1.00 35.19 349 CYS A O 1
ATOM 2805 N N . GLU A 1 350 ? -0.936 -22.046 -16.028 1.00 43.03 350 GLU A N 1
ATOM 2806 C CA . GLU A 1 350 ? -1.758 -20.829 -15.959 1.00 43.03 350 GLU A CA 1
ATOM 2807 C C . GLU A 1 350 ? -0.947 -19.530 -15.956 1.00 43.03 350 GLU A C 1
ATOM 2809 O O . GLU A 1 350 ? -1.480 -18.537 -16.412 1.00 43.03 350 GLU A O 1
ATOM 2814 N N . LEU A 1 351 ? 0.304 -19.491 -15.479 1.00 42.41 351 LEU A N 1
ATOM 2815 C CA . LEU A 1 351 ? 1.165 -18.300 -15.574 1.00 42.41 351 LEU A CA 1
ATOM 2816 C C . LEU A 1 351 ? 1.602 -18.039 -17.023 1.00 42.41 351 LEU A C 1
ATOM 2818 O O . LEU A 1 351 ? 1.665 -16.885 -17.437 1.00 42.41 351 LEU A O 1
ATOM 2822 N N . GLU A 1 352 ? 1.835 -19.102 -17.799 1.00 39.81 352 GLU A N 1
ATOM 2823 C CA . GLU A 1 352 ? 2.051 -19.036 -19.254 1.00 39.81 352 GLU A CA 1
ATOM 2824 C C . GLU A 1 352 ? 0.763 -18.677 -20.025 1.00 39.81 352 GLU A C 1
ATOM 2826 O O . GLU A 1 352 ? 0.839 -18.091 -21.103 1.00 39.81 352 GLU A O 1
ATOM 2831 N N . ASN A 1 353 ? -0.413 -18.989 -19.459 1.00 36.28 353 ASN A N 1
ATOM 2832 C CA . ASN A 1 353 ? -1.739 -18.760 -20.053 1.00 36.28 353 ASN A CA 1
ATOM 2833 C C . ASN A 1 353 ? -2.553 -17.634 -19.388 1.00 36.28 353 ASN A C 1
ATOM 2835 O O . ASN A 1 353 ? -3.733 -17.463 -19.716 1.00 36.28 353 ASN A O 1
ATOM 2839 N N . LEU A 1 354 ? -1.972 -16.861 -18.458 1.00 35.75 354 LEU A N 1
ATOM 2840 C CA . LEU A 1 354 ? -2.601 -15.640 -17.965 1.00 35.75 354 LEU A CA 1
ATOM 2841 C C . LEU A 1 354 ? -2.885 -14.811 -19.216 1.00 35.75 354 LEU A C 1
ATOM 2843 O O . LEU A 1 354 ? -2.025 -14.765 -20.101 1.00 35.75 354 LEU A O 1
ATOM 2847 N N . PRO A 1 355 ? -4.051 -14.156 -19.334 1.00 32.56 355 PRO A N 1
ATOM 2848 C CA . PRO A 1 355 ? -4.197 -13.113 -20.319 1.00 32.56 355 PRO A CA 1
ATOM 2849 C C . PRO A 1 355 ? -3.201 -12.016 -19.932 1.00 32.56 355 PRO A C 1
ATOM 2851 O O . PRO A 1 355 ? -3.538 -11.026 -19.289 1.00 32.56 355 PRO A O 1
ATOM 2854 N N . VAL A 1 356 ? -1.956 -12.159 -20.393 1.00 32.19 356 VAL A N 1
ATOM 2855 C CA . VAL A 1 356 ? -1.275 -11.045 -21.015 1.00 32.19 356 VAL A CA 1
ATOM 2856 C C . VAL A 1 356 ? -2.371 -10.510 -21.930 1.00 32.19 356 VAL A C 1
ATOM 2858 O O . VAL A 1 356 ? -2.905 -11.278 -22.748 1.00 32.19 356 VAL A O 1
ATOM 2861 N N . PRO A 1 357 ? -2.796 -9.241 -21.794 1.00 27.94 357 PRO A N 1
ATOM 2862 C CA . PRO A 1 357 ? -3.449 -8.611 -22.910 1.00 27.94 357 PRO A CA 1
ATOM 2863 C C . PRO A 1 357 ? -2.589 -9.030 -24.088 1.00 27.94 357 PRO A C 1
ATOM 2865 O O . PRO A 1 357 ? -1.357 -9.059 -23.987 1.00 27.94 357 PRO A O 1
ATOM 2868 N N . LYS A 1 358 ? -3.203 -9.381 -25.207 1.00 26.34 358 LYS A N 1
ATOM 2869 C CA . LYS A 1 358 ? -2.487 -9.069 -26.423 1.00 26.34 358 LYS A CA 1
ATOM 2870 C C . LYS A 1 358 ? -2.166 -7.574 -26.254 1.00 26.34 358 LYS A C 1
ATOM 2872 O O . LYS A 1 358 ? -3.020 -6.745 -26.544 1.00 26.34 358 LYS A O 1
ATOM 2877 N N . VAL A 1 359 ? -0.963 -7.233 -25.741 1.00 31.86 359 VAL A N 1
ATOM 2878 C CA . VAL A 1 359 ? -0.129 -6.193 -26.325 1.00 31.86 359 VAL A CA 1
ATOM 2879 C C . VAL A 1 359 ? -0.392 -6.506 -27.754 1.00 31.86 359 VAL A C 1
ATOM 2881 O O . VAL A 1 359 ? -0.092 -7.641 -28.153 1.00 31.86 359 VAL A O 1
ATOM 2884 N N . ALA A 1 360 ? -1.206 -5.660 -28.397 1.00 29.44 360 ALA A N 1
ATOM 2885 C CA . ALA A 1 360 ? -1.563 -5.872 -29.777 1.00 29.44 360 ALA A CA 1
ATOM 2886 C C . ALA A 1 360 ? -0.248 -6.319 -30.375 1.00 29.44 360 ALA A C 1
ATOM 2888 O O . ALA A 1 360 ? 0.741 -5.596 -30.216 1.00 29.44 360 ALA A O 1
ATOM 2889 N N . ALA A 1 361 ? -0.177 -7.587 -30.807 1.00 33.81 361 ALA A N 1
ATOM 2890 C CA . ALA A 1 361 ? 0.977 -8.047 -31.531 1.00 33.81 361 ALA A CA 1
ATOM 2891 C C . ALA A 1 361 ? 0.882 -7.104 -32.702 1.00 33.81 361 ALA A C 1
ATOM 2893 O O . ALA A 1 361 ? -0.021 -7.252 -33.531 1.00 33.81 361 ALA A O 1
ATOM 2894 N N . GLY A 1 362 ? 1.617 -5.995 -32.588 1.00 37.56 362 GLY A N 1
ATOM 2895 C CA . GLY A 1 362 ? 1.600 -4.923 -33.534 1.00 37.56 362 GLY A CA 1
ATOM 2896 C C . GLY A 1 362 ? 2.065 -5.690 -34.722 1.00 37.56 362 GLY A C 1
ATOM 2897 O O . GLY A 1 362 ? 3.182 -6.215 -34.723 1.00 37.56 362 GLY A O 1
ATOM 2898 N N . ASN A 1 363 ? 1.131 -5.966 -35.626 1.00 43.84 363 ASN A N 1
ATOM 2899 C CA . ASN A 1 363 ? 1.483 -6.627 -36.848 1.00 43.84 363 ASN A CA 1
ATOM 2900 C C . ASN A 1 363 ? 2.540 -5.685 -37.385 1.00 43.84 363 ASN A C 1
ATOM 2902 O O . ASN A 1 363 ? 2.209 -4.533 -37.676 1.00 43.84 363 ASN A O 1
ATOM 2906 N N . ARG A 1 364 ? 3.805 -6.134 -37.373 1.00 52.53 364 ARG A N 1
ATOM 2907 C CA . ARG A 1 364 ? 4.921 -5.378 -37.921 1.00 52.53 364 ARG A CA 1
ATOM 2908 C C . ARG A 1 364 ? 4.375 -4.785 -39.209 1.00 52.53 364 ARG A C 1
ATOM 2910 O O . ARG A 1 364 ? 3.862 -5.583 -40.008 1.00 52.53 364 ARG A O 1
ATOM 2917 N N . PRO A 1 365 ? 4.368 -3.450 -39.383 1.00 58.25 365 PRO A N 1
ATOM 2918 C CA . PRO A 1 365 ? 3.784 -2.866 -40.574 1.00 58.25 365 PRO A CA 1
ATOM 2919 C C . PRO A 1 365 ? 4.415 -3.598 -41.752 1.00 58.25 365 PRO A C 1
ATOM 2921 O O . PRO A 1 365 ? 5.636 -3.603 -41.896 1.00 58.25 365 PRO A O 1
ATOM 2924 N N . GLN A 1 366 ? 3.619 -4.347 -42.520 1.00 58.75 366 GLN A N 1
ATOM 2925 C CA . GLN A 1 366 ? 4.191 -5.222 -43.551 1.00 58.75 366 GLN A CA 1
ATOM 2926 C C . GLN A 1 366 ? 4.907 -4.367 -44.612 1.00 58.75 366 GLN A C 1
ATOM 2928 O O . GLN A 1 366 ? 5.828 -4.839 -45.276 1.00 58.75 366 GLN A O 1
ATOM 2933 N N . ARG A 1 367 ? 4.521 -3.082 -44.716 1.00 78.81 367 ARG A N 1
ATOM 2934 C CA . ARG A 1 367 ? 5.157 -2.017 -45.499 1.00 78.81 367 ARG A CA 1
ATOM 2935 C C . ARG A 1 367 ? 4.961 -0.656 -44.804 1.00 78.81 367 ARG A C 1
ATOM 2937 O O . ARG A 1 367 ? 4.000 0.031 -45.145 1.00 78.81 367 ARG A O 1
ATOM 2944 N N . PRO A 1 368 ? 5.800 -0.275 -43.822 1.00 86.94 368 PRO A N 1
ATOM 2945 C CA . PRO A 1 368 ? 5.698 1.043 -43.205 1.00 86.94 368 PRO A CA 1
ATOM 2946 C C . PRO A 1 368 ? 5.982 2.120 -44.256 1.00 86.94 368 PRO A C 1
ATOM 2948 O O . PRO A 1 368 ? 6.883 1.959 -45.085 1.00 86.94 368 PRO A O 1
ATOM 2951 N N . ARG A 1 369 ? 5.252 3.236 -44.224 1.00 92.38 369 ARG A N 1
ATOM 2952 C CA . ARG A 1 369 ? 5.511 4.349 -45.155 1.00 92.38 369 ARG A CA 1
ATOM 2953 C C . ARG A 1 369 ? 6.818 5.079 -44.863 1.00 92.38 369 ARG A C 1
ATOM 2955 O O . ARG A 1 369 ? 7.429 5.610 -45.790 1.00 92.38 369 ARG A O 1
ATOM 2962 N N . VAL A 1 370 ? 7.270 5.076 -43.608 1.00 94.62 370 VAL A N 1
ATOM 2963 C CA . VAL A 1 370 ? 8.508 5.742 -43.182 1.00 94.62 370 VAL A CA 1
ATOM 2964 C C . VAL A 1 370 ? 9.462 4.757 -42.504 1.00 94.62 370 VAL A C 1
ATOM 2966 O O . VAL A 1 370 ? 9.081 4.033 -41.586 1.00 94.62 370 VAL A O 1
ATOM 2969 N N . ALA A 1 371 ? 10.726 4.761 -42.921 1.00 96.44 371 ALA A N 1
ATOM 2970 C CA . ALA A 1 371 ? 11.816 4.088 -42.224 1.00 96.44 371 ALA A CA 1
ATOM 2971 C C . ALA A 1 371 ? 12.717 5.113 -41.526 1.00 96.44 371 ALA A C 1
ATOM 2973 O O . ALA A 1 371 ? 13.275 6.008 -42.158 1.00 96.44 371 ALA A O 1
ATOM 2974 N N . LEU A 1 372 ? 12.880 4.974 -40.217 1.00 97.06 372 LEU A N 1
ATOM 2975 C CA . LEU A 1 372 ? 13.735 5.823 -39.401 1.00 97.06 372 LEU A CA 1
ATOM 2976 C C . LEU A 1 372 ? 15.040 5.089 -39.101 1.00 97.06 372 LEU A C 1
ATOM 2978 O O . LEU A 1 372 ? 15.019 3.948 -38.645 1.00 97.06 372 LEU A O 1
ATOM 2982 N N . GLY A 1 373 ? 16.175 5.727 -39.373 1.00 96.94 373 GLY A N 1
ATOM 2983 C CA . GLY A 1 373 ? 17.497 5.203 -39.043 1.00 96.94 373 GLY A CA 1
ATOM 2984 C C . GLY A 1 373 ? 18.073 5.890 -37.812 1.00 96.94 373 GLY A C 1
ATOM 2985 O O . GLY A 1 373 ? 18.072 7.115 -37.737 1.00 96.94 373 GLY A O 1
ATOM 2986 N N . MET A 1 374 ? 18.616 5.108 -36.882 1.00 97.69 374 MET A N 1
ATOM 2987 C CA . MET A 1 374 ? 19.320 5.608 -35.700 1.00 97.69 374 MET A CA 1
ATOM 2988 C C . MET A 1 374 ? 20.594 4.794 -35.471 1.00 97.69 374 MET A C 1
ATOM 2990 O O . MET A 1 374 ? 20.625 3.580 -35.682 1.00 97.69 374 MET A O 1
ATOM 2994 N N . THR A 1 375 ? 21.665 5.447 -35.027 1.00 97.38 375 THR A N 1
ATOM 2995 C CA . THR A 1 375 ? 22.902 4.763 -34.626 1.00 97.38 375 THR A CA 1
ATOM 2996 C C . THR A 1 375 ? 23.302 5.169 -33.223 1.00 97.38 375 THR A C 1
ATOM 2998 O O . THR A 1 375 ? 23.207 6.347 -32.891 1.00 97.38 375 THR A O 1
ATOM 3001 N N . VAL A 1 376 ? 23.810 4.227 -32.434 1.00 96.75 376 VAL A N 1
ATOM 3002 C CA . VAL A 1 376 ? 24.278 4.485 -31.069 1.00 96.75 376 VAL A CA 1
ATOM 3003 C C . VAL A 1 376 ? 25.676 3.911 -30.859 1.00 96.75 376 VAL A C 1
ATOM 3005 O O . VAL A 1 376 ? 26.009 2.858 -31.391 1.00 96.75 376 VAL A O 1
ATOM 3008 N N . TYR A 1 377 ? 26.508 4.632 -30.111 1.00 96.12 377 TYR A N 1
ATOM 3009 C CA . TYR A 1 377 ? 27.764 4.136 -29.557 1.00 96.12 377 TYR A CA 1
ATOM 3010 C C . TYR A 1 377 ? 27.991 4.818 -28.213 1.00 96.12 377 TYR A C 1
ATOM 3012 O O . TYR A 1 377 ? 28.126 6.041 -28.178 1.00 96.12 377 TYR A O 1
ATOM 3020 N N . ASN A 1 378 ? 28.033 4.037 -27.140 1.00 94.25 378 ASN A N 1
ATOM 3021 C CA . ASN A 1 378 ? 28.152 4.499 -25.761 1.00 94.25 378 ASN A CA 1
ATOM 3022 C C . ASN A 1 378 ? 27.189 5.656 -25.431 1.00 94.25 378 ASN A C 1
ATOM 3024 O O . ASN A 1 378 ? 27.592 6.727 -24.975 1.00 94.25 378 ASN A O 1
ATOM 3028 N N . GLY A 1 379 ? 25.918 5.463 -25.785 1.00 87.62 379 GLY A N 1
ATOM 3029 C CA . GLY A 1 379 ? 24.853 6.448 -25.655 1.00 87.62 379 GLY A CA 1
ATOM 3030 C C . GLY A 1 379 ? 23.818 6.076 -24.602 1.00 87.62 379 GLY A C 1
ATOM 3031 O O . GLY A 1 379 ? 22.683 6.536 -24.721 1.00 87.62 379 GLY A O 1
ATOM 3032 N N . GLU A 1 380 ? 24.162 5.253 -23.607 1.00 78.56 380 GLU A N 1
ATOM 3033 C CA . GLU A 1 380 ? 23.219 4.703 -22.623 1.00 78.56 380 GLU A CA 1
ATOM 3034 C C . GLU A 1 380 ? 22.358 5.796 -21.979 1.00 78.56 380 GLU A C 1
ATOM 3036 O O . GLU A 1 380 ? 21.140 5.652 -21.867 1.00 78.56 380 GLU A O 1
ATOM 3041 N N . SER A 1 381 ? 22.968 6.944 -21.668 1.00 78.25 381 SER A N 1
ATOM 3042 C CA . SER A 1 381 ? 22.294 8.087 -21.047 1.00 78.25 381 SER A CA 1
ATOM 3043 C C . SER A 1 381 ? 21.236 8.773 -21.924 1.00 78.25 381 SER A C 1
ATOM 3045 O O . SER A 1 381 ? 20.442 9.550 -21.399 1.00 78.25 381 SER A O 1
ATOM 3047 N N . PHE A 1 382 ? 21.227 8.540 -23.242 1.00 81.75 382 PHE A N 1
ATOM 3048 C CA . PHE A 1 382 ? 20.387 9.282 -24.196 1.00 81.75 382 PHE A CA 1
ATOM 3049 C C . PHE A 1 382 ? 19.536 8.384 -25.098 1.00 81.75 382 PHE A C 1
ATOM 3051 O O . PHE A 1 382 ? 18.468 8.801 -25.549 1.00 81.75 382 PHE A O 1
ATOM 3058 N N . ILE A 1 383 ? 19.974 7.149 -25.357 1.00 88.00 383 ILE A N 1
ATOM 3059 C CA . ILE A 1 383 ? 19.364 6.272 -26.361 1.00 88.00 383 ILE A CA 1
ATOM 3060 C C . ILE A 1 383 ? 17.899 5.958 -26.047 1.00 88.00 383 ILE A C 1
ATOM 3062 O O . ILE A 1 383 ? 17.056 5.973 -26.940 1.00 88.00 383 ILE A O 1
ATOM 3066 N N . LYS A 1 384 ? 17.555 5.788 -24.766 1.00 73.31 384 LYS A N 1
ATOM 3067 C CA . LYS A 1 384 ? 16.167 5.576 -24.336 1.00 73.31 384 LYS A CA 1
ATOM 3068 C C . LYS A 1 384 ? 15.270 6.772 -24.664 1.00 73.31 384 LYS A C 1
ATOM 3070 O O . LYS A 1 384 ? 14.153 6.587 -25.146 1.00 73.31 384 LYS A O 1
ATOM 3075 N N . GLN A 1 385 ? 15.752 7.991 -24.414 1.00 64.25 385 GLN A N 1
ATOM 3076 C CA . GLN A 1 385 ? 15.002 9.223 -24.664 1.00 64.25 385 GLN A CA 1
ATOM 3077 C C . GLN A 1 385 ? 14.804 9.447 -26.167 1.00 64.25 385 GLN A C 1
ATOM 3079 O O . GLN A 1 385 ? 13.695 9.765 -26.595 1.00 64.25 385 GLN A O 1
ATOM 3084 N N . ALA A 1 386 ? 15.848 9.211 -26.968 1.00 79.44 386 ALA A N 1
ATOM 3085 C CA . ALA A 1 386 ? 15.781 9.305 -28.423 1.00 79.44 386 ALA A CA 1
ATOM 3086 C C . ALA A 1 386 ? 14.735 8.337 -29.002 1.00 79.44 386 ALA A C 1
ATOM 3088 O O . ALA A 1 386 ? 13.884 8.745 -29.791 1.00 79.44 386 ALA A O 1
ATOM 3089 N N . ILE A 1 387 ? 14.732 7.080 -28.546 1.00 82.31 387 ILE A N 1
ATOM 3090 C CA . ILE A 1 387 ? 13.735 6.080 -28.952 1.00 82.31 387 ILE A CA 1
ATOM 3091 C C . ILE A 1 387 ? 12.330 6.489 -28.502 1.00 82.31 387 ILE A C 1
ATOM 3093 O O . ILE A 1 387 ? 11.397 6.468 -29.297 1.00 82.31 387 ILE A O 1
ATOM 3097 N N . THR A 1 388 ? 12.169 6.913 -27.247 1.00 69.19 388 THR A N 1
ATOM 3098 C CA . THR A 1 388 ? 10.861 7.305 -26.693 1.00 69.19 388 THR A CA 1
ATOM 3099 C C . THR A 1 388 ? 10.258 8.490 -27.448 1.00 69.19 388 THR A C 1
ATOM 3101 O O . THR A 1 388 ? 9.067 8.476 -27.752 1.00 69.19 388 THR A O 1
ATOM 3104 N N . SER A 1 389 ? 11.072 9.486 -27.807 1.00 76.94 389 SER A N 1
ATOM 3105 C CA . SER A 1 389 ? 10.653 10.626 -28.632 1.00 76.94 389 SER A CA 1
ATOM 3106 C C . SER A 1 389 ? 10.062 10.169 -29.971 1.00 76.94 389 SER A C 1
ATOM 3108 O O . SER A 1 389 ? 8.991 10.618 -30.373 1.00 76.94 389 SER A O 1
ATOM 3110 N N . VAL A 1 390 ? 10.711 9.200 -30.625 1.00 86.00 390 VAL A N 1
ATOM 3111 C CA . VAL A 1 390 ? 10.224 8.618 -31.882 1.00 86.00 390 VAL A CA 1
ATOM 3112 C C . VAL A 1 390 ? 8.944 7.805 -31.679 1.00 86.00 390 VAL A C 1
ATOM 3114 O O . VAL A 1 390 ? 8.039 7.880 -32.502 1.00 86.00 390 VAL A O 1
ATOM 3117 N N . LEU A 1 391 ? 8.839 7.028 -30.599 1.00 78.81 391 LEU A N 1
ATOM 3118 C CA . LEU A 1 391 ? 7.696 6.134 -30.377 1.00 78.81 391 LEU A CA 1
ATOM 3119 C C . LEU A 1 391 ? 6.422 6.840 -29.895 1.00 78.81 391 LEU A C 1
ATOM 3121 O O . LEU A 1 391 ? 5.338 6.286 -30.073 1.00 78.81 391 LEU A O 1
ATOM 3125 N N . THR A 1 392 ? 6.543 8.026 -29.290 1.00 72.44 392 THR A N 1
ATOM 3126 C CA . THR A 1 392 ? 5.424 8.784 -28.690 1.00 72.44 392 THR A CA 1
ATOM 3127 C C . THR A 1 392 ? 4.874 9.898 -29.581 1.00 72.44 392 THR A C 1
ATOM 3129 O O . THR A 1 392 ? 3.976 10.637 -29.171 1.00 72.44 392 THR A O 1
ATOM 3132 N N . GLN A 1 393 ? 5.398 10.039 -30.796 1.00 73.62 393 GLN A N 1
ATOM 3133 C CA . GLN A 1 393 ? 4.877 10.998 -31.762 1.00 73.62 393 GLN A CA 1
ATOM 3134 C C . GLN A 1 393 ? 3.539 10.541 -32.367 1.00 73.62 393 GLN A C 1
ATOM 3136 O O . GLN A 1 393 ? 3.160 9.376 -32.281 1.00 73.62 393 GLN A O 1
ATOM 3141 N N . THR A 1 394 ? 2.807 11.478 -32.970 1.00 73.25 394 THR A N 1
ATOM 3142 C CA . THR A 1 394 ? 1.419 11.272 -33.419 1.00 73.25 394 THR A CA 1
ATOM 3143 C C . THR A 1 394 ? 1.282 10.473 -34.717 1.00 73.25 394 THR A C 1
ATOM 3145 O O . THR A 1 394 ? 0.183 10.017 -35.023 1.00 73.25 394 THR A O 1
ATOM 3148 N N . TYR A 1 395 ? 2.351 10.307 -35.501 1.00 81.38 395 TYR A N 1
ATOM 3149 C CA . TYR A 1 395 ? 2.350 9.469 -36.699 1.00 81.38 395 TYR A CA 1
ATOM 3150 C C . TYR A 1 395 ? 2.862 8.066 -36.366 1.00 81.38 395 TYR A C 1
ATOM 3152 O O . TYR A 1 395 ? 3.979 7.925 -35.883 1.00 81.38 395 TYR A O 1
ATOM 3160 N N . GLU A 1 396 ? 2.074 7.027 -36.653 1.00 80.75 396 GLU A N 1
ATOM 3161 C CA . GLU A 1 396 ? 2.340 5.658 -36.174 1.00 80.75 396 GLU A CA 1
ATOM 3162 C C . GLU A 1 396 ? 2.835 4.680 -37.260 1.00 80.75 396 GLU A C 1
ATOM 3164 O O . GLU A 1 396 ? 3.387 3.632 -36.926 1.00 80.75 396 GLU A O 1
ATOM 3169 N N . ASP A 1 397 ? 2.685 5.018 -38.548 1.00 89.62 397 ASP A N 1
ATOM 3170 C CA . ASP A 1 397 ? 3.009 4.155 -39.701 1.00 89.62 397 ASP A CA 1
ATOM 3171 C C . ASP A 1 397 ? 4.498 4.228 -40.097 1.00 89.62 397 ASP A C 1
ATOM 3173 O O . ASP A 1 397 ? 4.886 4.687 -41.178 1.00 89.62 397 ASP A O 1
ATOM 3177 N N . PHE A 1 398 ? 5.361 3.810 -39.171 1.00 93.31 398 PHE A N 1
ATOM 3178 C CA . PHE A 1 398 ? 6.808 3.815 -39.358 1.00 93.31 398 PHE A CA 1
ATOM 3179 C C . PHE A 1 398 ? 7.493 2.592 -38.738 1.00 93.31 398 PHE A C 1
ATOM 3181 O O . PHE A 1 398 ? 6.930 1.877 -37.908 1.00 93.31 398 PHE A O 1
ATOM 3188 N N . ILE A 1 399 ? 8.752 2.384 -39.125 1.00 94.88 399 ILE A N 1
ATOM 3189 C CA . ILE A 1 399 ? 9.686 1.468 -38.462 1.00 94.88 399 ILE A CA 1
ATOM 3190 C C . ILE A 1 399 ? 10.943 2.231 -38.040 1.00 94.88 399 ILE A C 1
ATOM 3192 O O . ILE A 1 399 ? 11.409 3.103 -38.771 1.00 94.88 399 ILE A O 1
ATOM 3196 N N . LEU A 1 400 ? 11.494 1.915 -36.872 1.00 96.12 400 LEU A N 1
ATOM 3197 C CA . LEU A 1 400 ? 12.721 2.494 -36.333 1.00 96.12 400 LEU A CA 1
ATOM 3198 C C . LEU A 1 400 ? 13.818 1.431 -36.298 1.00 96.12 400 LEU A C 1
ATOM 3200 O O . LEU A 1 400 ? 13.731 0.455 -35.562 1.00 96.12 400 LEU A O 1
ATOM 3204 N N . VAL A 1 401 ? 14.869 1.632 -37.084 1.00 97.38 401 VAL A N 1
ATOM 3205 C CA . VAL A 1 401 ? 15.990 0.701 -37.220 1.00 97.38 401 VAL A CA 1
ATOM 3206 C C . VAL A 1 401 ? 17.208 1.294 -36.532 1.00 97.38 401 VAL A C 1
ATOM 3208 O O . VAL A 1 401 ? 17.727 2.336 -36.938 1.00 97.38 401 VAL A O 1
ATOM 3211 N N . ILE A 1 402 ? 17.665 0.610 -35.486 1.00 97.94 402 ILE A N 1
ATOM 3212 C CA . ILE A 1 402 ? 18.719 1.083 -34.592 1.00 97.94 402 ILE A CA 1
ATOM 3213 C C . ILE A 1 402 ? 19.944 0.192 -34.730 1.00 97.94 402 ILE A C 1
ATOM 3215 O O . ILE A 1 402 ? 19.872 -1.024 -34.537 1.00 97.94 402 ILE A O 1
ATOM 3219 N N . VAL A 1 403 ? 21.086 0.806 -35.038 1.00 98.00 403 VAL A N 1
ATOM 3220 C CA . VAL A 1 403 ? 22.380 0.125 -35.098 1.00 98.00 403 VAL A CA 1
ATOM 3221 C C . VAL A 1 403 ? 23.260 0.551 -33.930 1.00 98.00 403 VAL A C 1
ATOM 3223 O O . VAL A 1 403 ? 23.716 1.691 -33.879 1.00 98.00 403 VAL A O 1
ATOM 3226 N N . ASP A 1 404 ? 23.550 -0.386 -33.030 1.00 97.19 404 ASP A N 1
ATOM 3227 C CA . ASP A 1 404 ? 24.614 -0.223 -32.042 1.00 97.19 404 ASP A CA 1
ATOM 3228 C C . ASP A 1 404 ? 25.979 -0.482 -32.690 1.00 97.19 404 ASP A C 1
ATOM 3230 O O . ASP A 1 404 ? 26.241 -1.576 -33.199 1.00 97.19 404 ASP A O 1
ATOM 3234 N N . ASP A 1 405 ? 26.861 0.515 -32.672 1.00 97.06 405 ASP A N 1
ATOM 3235 C CA . ASP A 1 405 ? 28.208 0.446 -33.239 1.00 97.06 405 ASP A CA 1
ATOM 3236 C C . ASP A 1 405 ? 29.226 -0.127 -32.241 1.00 97.06 405 ASP A C 1
ATOM 3238 O O . ASP A 1 405 ? 30.335 0.381 -32.102 1.00 97.06 405 ASP A O 1
ATOM 3242 N N . GLY A 1 406 ? 28.850 -1.200 -31.543 1.00 93.00 406 GLY A N 1
ATOM 3243 C CA . GLY A 1 406 ? 29.712 -1.916 -30.605 1.00 93.00 406 GLY A CA 1
ATOM 3244 C C . GLY A 1 406 ? 29.916 -1.168 -29.292 1.00 93.00 406 GLY A C 1
ATOM 3245 O O . GLY A 1 406 ? 31.064 -1.002 -28.877 1.00 93.00 406 GLY A O 1
ATOM 3246 N N . SER A 1 407 ? 28.826 -0.703 -28.672 1.00 94.25 407 SER A N 1
ATOM 3247 C C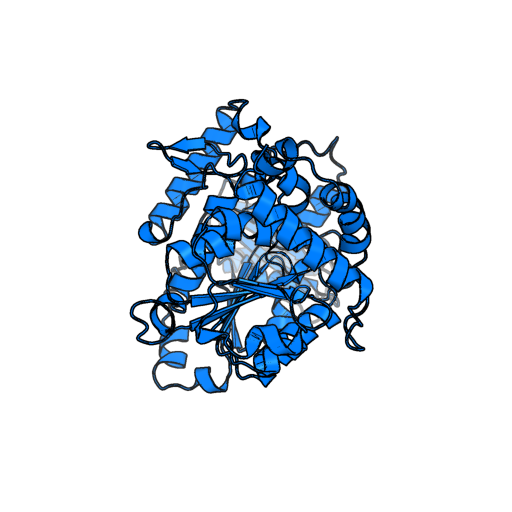A . SER A 1 407 ? 28.889 -0.058 -27.358 1.00 94.25 407 SER A CA 1
ATOM 3248 C C . SER A 1 407 ? 29.446 -0.997 -26.290 1.00 94.25 407 SER A C 1
ATOM 3250 O O . SER A 1 407 ? 29.238 -2.210 -26.324 1.00 94.25 407 SER A O 1
ATOM 3252 N N . THR A 1 408 ? 30.137 -0.408 -25.322 1.00 90.69 408 THR A N 1
ATOM 3253 C CA . THR A 1 408 ? 30.684 -1.077 -24.135 1.00 90.69 408 THR A CA 1
ATOM 3254 C C . THR A 1 408 ? 29.924 -0.719 -22.856 1.00 90.69 408 THR A C 1
ATOM 3256 O O . THR A 1 408 ? 30.298 -1.184 -21.785 1.00 90.69 408 THR A O 1
ATOM 3259 N N . ASP A 1 409 ? 28.903 0.131 -22.961 1.00 86.62 409 ASP A N 1
ATOM 3260 C CA . ASP A 1 409 ? 27.985 0.512 -21.884 1.00 86.62 409 ASP A CA 1
ATOM 3261 C C . ASP A 1 409 ? 26.631 -0.223 -22.020 1.00 86.62 409 ASP A C 1
ATOM 3263 O O . ASP A 1 409 ? 26.478 -1.147 -22.827 1.00 86.62 409 ASP A O 1
ATOM 3267 N N . GLY A 1 410 ? 25.618 0.187 -21.253 1.00 78.62 410 GLY A N 1
ATOM 3268 C CA . GLY A 1 410 ? 24.281 -0.408 -21.283 1.00 78.62 410 GLY A CA 1
ATOM 3269 C C . GLY A 1 410 ? 23.444 -0.103 -22.534 1.00 78.62 410 GLY A C 1
ATOM 3270 O O . GLY A 1 410 ? 22.324 -0.612 -22.631 1.00 78.62 410 GLY A O 1
ATOM 3271 N N . SER A 1 411 ? 23.945 0.660 -23.520 1.00 83.56 411 SER A N 1
ATOM 3272 C CA . SER A 1 411 ? 23.175 1.088 -24.707 1.00 83.56 411 SER A CA 1
ATOM 3273 C C . SER A 1 411 ? 22.466 -0.072 -25.401 1.00 83.56 411 SER A C 1
ATOM 3275 O O . SER A 1 411 ? 21.268 -0.006 -25.671 1.00 83.56 411 SER A O 1
ATOM 3277 N N . ALA A 1 412 ? 23.186 -1.165 -25.662 1.00 87.56 412 ALA A N 1
ATOM 3278 C CA . ALA A 1 412 ? 22.638 -2.319 -26.368 1.00 87.56 412 ALA A CA 1
ATOM 3279 C C . ALA A 1 412 ? 21.512 -3.012 -25.585 1.00 87.56 412 ALA A C 1
ATOM 3281 O O . ALA A 1 412 ? 20.556 -3.499 -26.188 1.00 87.56 412 ALA A O 1
ATOM 3282 N N . ASN A 1 413 ? 21.602 -3.040 -24.252 1.00 74.88 413 ASN A N 1
ATOM 3283 C CA . ASN A 1 413 ? 20.577 -3.636 -23.396 1.00 74.88 413 ASN A CA 1
ATOM 3284 C C . ASN A 1 413 ? 19.302 -2.796 -23.403 1.00 74.88 413 ASN A C 1
ATOM 3286 O O . ASN A 1 413 ? 18.213 -3.348 -23.547 1.00 74.88 413 ASN A O 1
ATOM 3290 N N . VAL A 1 414 ? 19.442 -1.468 -23.349 1.00 72.25 414 VAL A N 1
ATOM 3291 C CA . VAL A 1 414 ? 18.312 -0.538 -23.458 1.00 72.25 414 VAL A CA 1
ATOM 3292 C C . VAL A 1 414 ? 17.580 -0.726 -24.785 1.00 72.25 414 VAL A C 1
ATOM 3294 O O . VAL A 1 414 ? 16.360 -0.873 -24.795 1.00 72.25 414 VAL A O 1
ATOM 3297 N N . VAL A 1 415 ? 18.307 -0.761 -25.907 1.00 81.81 415 VAL A N 1
ATOM 3298 C CA . VAL A 1 415 ? 17.677 -0.899 -27.228 1.00 81.81 415 VAL A CA 1
ATOM 3299 C C . VAL A 1 415 ? 17.012 -2.266 -27.397 1.00 81.81 415 VAL A C 1
ATOM 3301 O O . V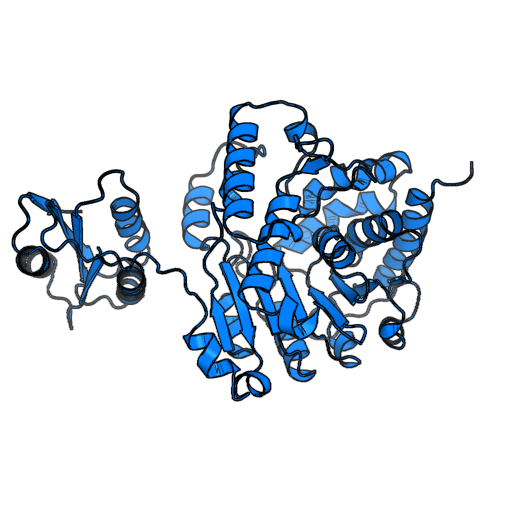AL A 1 415 ? 15.899 -2.337 -27.915 1.00 81.81 415 VAL A O 1
ATOM 3304 N N . ARG A 1 416 ? 17.656 -3.345 -26.931 1.00 81.50 416 ARG A N 1
ATOM 3305 C CA . ARG A 1 416 ? 17.100 -4.704 -26.991 1.00 81.50 416 ARG A CA 1
ATOM 3306 C C . ARG A 1 416 ? 15.792 -4.812 -26.214 1.00 81.50 416 ARG A C 1
ATOM 3308 O O . ARG A 1 416 ? 14.813 -5.304 -26.759 1.00 81.50 416 ARG A O 1
ATOM 3315 N N . HIS A 1 417 ? 15.761 -4.266 -25.001 1.00 61.41 417 HIS A N 1
ATOM 3316 C CA . HIS A 1 417 ? 14.557 -4.245 -24.180 1.00 61.41 417 HIS A CA 1
ATOM 3317 C C . HIS A 1 417 ? 13.407 -3.496 -24.869 1.00 61.41 417 HIS A C 1
ATOM 3319 O O . HIS A 1 417 ? 12.269 -3.950 -24.852 1.00 61.41 417 HIS A O 1
ATOM 3325 N N . VAL A 1 418 ? 13.686 -2.366 -25.531 1.00 65.00 418 VAL A N 1
ATOM 3326 C CA . VAL A 1 418 ? 12.650 -1.634 -26.278 1.00 65.00 418 VAL A CA 1
ATOM 3327 C C . VAL A 1 418 ? 12.175 -2.412 -27.511 1.00 65.00 418 VAL A C 1
ATOM 3329 O O . VAL A 1 418 ? 10.974 -2.461 -27.757 1.00 65.00 418 VAL A O 1
ATOM 3332 N N . ALA A 1 419 ? 13.077 -3.065 -28.246 1.00 75.44 419 ALA A N 1
ATOM 3333 C CA . ALA A 1 419 ? 12.717 -3.899 -29.397 1.00 75.44 419 ALA A CA 1
ATOM 3334 C C . ALA A 1 419 ? 11.855 -5.121 -29.019 1.00 75.44 419 ALA A C 1
ATOM 3336 O O . ALA A 1 419 ? 11.044 -5.572 -29.822 1.00 75.44 419 ALA A O 1
ATOM 3337 N N . GLU A 1 420 ? 11.994 -5.639 -27.796 1.00 67.25 420 GLU A N 1
ATOM 3338 C CA . GLU A 1 420 ? 11.125 -6.694 -27.256 1.00 67.25 420 GLU A CA 1
ATOM 3339 C C . GLU A 1 420 ? 9.710 -6.185 -26.929 1.00 67.25 420 GLU A C 1
ATOM 3341 O O . GLU A 1 420 ? 8.750 -6.951 -26.995 1.00 67.25 420 GLU A O 1
ATOM 3346 N N . MET A 1 421 ? 9.567 -4.897 -26.594 1.00 59.06 421 MET A N 1
ATOM 3347 C CA . MET A 1 421 ? 8.294 -4.285 -26.193 1.00 59.06 421 MET A CA 1
ATOM 3348 C C . MET A 1 421 ? 7.525 -3.624 -27.346 1.00 59.06 421 MET A C 1
ATOM 3350 O O . MET A 1 421 ? 6.298 -3.562 -27.290 1.00 59.06 421 MET A O 1
ATOM 3354 N N . ASP A 1 422 ? 8.210 -3.109 -28.372 1.00 75.88 422 ASP A N 1
ATOM 3355 C CA . ASP A 1 422 ? 7.589 -2.414 -29.505 1.00 75.88 422 ASP A CA 1
ATOM 3356 C C . ASP A 1 422 ? 8.073 -2.989 -30.843 1.00 75.88 422 ASP A C 1
ATOM 3358 O O . ASP A 1 422 ? 9.211 -2.790 -31.268 1.00 75.88 422 ASP A O 1
ATOM 3362 N N . SER A 1 423 ? 7.153 -3.656 -31.546 1.00 84.69 423 SER A N 1
ATOM 3363 C CA . SER A 1 423 ? 7.381 -4.281 -32.858 1.00 84.69 423 SER A CA 1
ATOM 3364 C C . SER A 1 423 ? 7.844 -3.324 -33.970 1.00 84.69 423 SER A C 1
ATOM 3366 O O . SER A 1 423 ? 8.307 -3.787 -35.015 1.00 84.69 423 SER A O 1
ATOM 3368 N N . ARG A 1 424 ? 7.724 -2.001 -33.778 1.00 90.12 424 ARG A N 1
ATOM 3369 C CA . ARG A 1 424 ? 8.244 -0.988 -34.708 1.00 90.12 424 ARG A CA 1
ATOM 3370 C C . ARG A 1 424 ? 9.752 -0.791 -34.563 1.00 90.12 424 ARG A C 1
ATOM 3372 O O . ARG A 1 424 ? 10.346 -0.179 -35.446 1.00 90.12 424 ARG A O 1
ATOM 3379 N N . VAL A 1 425 ? 10.383 -1.268 -33.488 1.00 93.25 425 VAL A N 1
ATOM 3380 C CA . VAL A 1 425 ? 11.819 -1.085 -33.235 1.00 93.25 425 VAL A CA 1
ATOM 3381 C C . VAL A 1 425 ? 12.597 -2.331 -33.636 1.00 93.25 425 VAL A C 1
ATOM 3383 O O . VAL A 1 425 ? 12.393 -3.416 -33.102 1.00 93.25 425 VAL A O 1
ATOM 3386 N N . VAL A 1 426 ? 13.543 -2.167 -34.559 1.00 94.06 426 VAL A N 1
ATOM 3387 C CA . VAL A 1 426 ? 14.430 -3.237 -35.022 1.00 94.06 426 VAL A CA 1
ATOM 3388 C C . VAL A 1 426 ? 15.855 -2.934 -34.595 1.00 94.06 426 VAL A C 1
ATOM 3390 O O . VAL A 1 426 ? 16.427 -1.906 -34.962 1.00 94.06 426 VAL A O 1
ATOM 3393 N N . PHE A 1 427 ? 16.440 -3.847 -33.823 1.00 95.69 427 PHE A N 1
ATOM 3394 C CA . PHE A 1 427 ? 17.767 -3.675 -33.252 1.00 95.69 427 PHE A CA 1
ATOM 3395 C C . PHE A 1 427 ? 18.822 -4.529 -33.954 1.00 95.69 427 PHE A C 1
ATOM 3397 O O . PHE A 1 427 ? 18.673 -5.742 -34.097 1.00 95.69 427 PHE A O 1
ATOM 3404 N N . HIS A 1 428 ? 19.946 -3.909 -34.312 1.00 96.25 428 HIS A N 1
ATOM 3405 C CA . HIS A 1 428 ? 21.129 -4.613 -34.788 1.00 96.25 428 HIS A CA 1
ATOM 3406 C C . HIS A 1 428 ? 22.384 -4.137 -34.072 1.00 96.25 428 HIS A C 1
ATOM 3408 O O . HIS A 1 428 ? 22.662 -2.947 -33.983 1.00 96.25 428 HIS A O 1
ATOM 3414 N N . GLN A 1 429 ? 23.228 -5.082 -33.674 1.00 95.69 429 GLN A N 1
ATOM 3415 C CA . GLN A 1 429 ? 24.482 -4.786 -32.990 1.00 95.69 429 GLN A CA 1
ATOM 3416 C C . GLN A 1 429 ? 25.691 -5.119 -33.870 1.00 95.69 429 GLN A C 1
ATOM 3418 O O . GLN A 1 429 ? 25.691 -6.118 -34.597 1.00 95.69 429 GLN A O 1
ATOM 3423 N N . ASN A 1 430 ? 26.707 -4.258 -33.858 1.00 92.31 430 ASN A N 1
ATOM 3424 C CA . ASN A 1 430 ? 28.029 -4.539 -34.411 1.00 92.31 430 ASN A CA 1
ATOM 3425 C C . ASN A 1 430 ? 28.882 -5.263 -33.363 1.00 92.31 430 ASN A C 1
ATOM 3427 O O . ASN A 1 430 ? 28.897 -4.890 -32.198 1.00 92.31 430 ASN A O 1
ATOM 3431 N N . LYS A 1 431 ? 29.666 -6.262 -33.789 1.00 88.69 431 LYS A N 1
ATOM 3432 C CA . LYS A 1 431 ? 30.587 -6.991 -32.891 1.00 88.69 431 LYS A CA 1
ATOM 3433 C C . LYS A 1 431 ? 31.739 -6.128 -32.358 1.00 88.69 431 LYS A C 1
ATOM 3435 O O . LYS A 1 431 ? 32.380 -6.496 -31.385 1.00 88.69 431 LYS A O 1
ATOM 3440 N N . ARG A 1 432 ? 32.060 -5.037 -33.055 1.00 89.94 432 ARG A N 1
ATOM 3441 C CA . ARG A 1 432 ? 33.110 -4.073 -32.714 1.00 89.94 432 ARG A CA 1
ATOM 3442 C C . ARG A 1 432 ? 32.778 -2.728 -33.340 1.00 89.94 432 ARG A C 1
ATOM 3444 O O . ARG A 1 432 ? 32.086 -2.695 -34.359 1.00 89.94 432 ARG A O 1
ATOM 3451 N N . ARG A 1 433 ? 33.348 -1.659 -32.792 1.00 95.25 433 ARG A N 1
ATOM 3452 C CA . ARG A 1 433 ? 33.196 -0.308 -33.331 1.00 95.25 433 ARG A CA 1
ATOM 3453 C C . ARG A 1 433 ? 33.702 -0.208 -34.765 1.00 95.25 433 ARG A C 1
ATOM 3455 O O . ARG A 1 433 ? 34.848 -0.553 -35.051 1.00 95.25 433 ARG A O 1
ATOM 3462 N N . THR A 1 434 ? 32.837 0.253 -35.664 1.00 92.94 434 THR A N 1
ATOM 3463 C CA . THR A 1 434 ? 33.128 0.419 -37.097 1.00 92.94 434 THR A CA 1
ATOM 3464 C C . THR A 1 434 ? 33.250 1.884 -37.513 1.00 92.94 434 THR A C 1
ATOM 3466 O O . THR A 1 434 ? 33.775 2.173 -38.588 1.00 92.94 434 THR A O 1
ATOM 3469 N N . GLY A 1 435 ? 32.843 2.809 -36.641 1.00 87.88 435 GLY A N 1
ATOM 3470 C CA . GLY A 1 435 ? 32.888 4.245 -36.865 1.00 87.88 435 GLY A CA 1
ATOM 3471 C C . GLY A 1 435 ? 31.602 4.770 -37.502 1.00 87.88 435 GLY A C 1
ATOM 3472 O O . GLY A 1 435 ? 30.907 4.071 -38.239 1.00 87.88 435 GLY A O 1
ATOM 3473 N N . MET A 1 436 ? 31.317 6.051 -37.253 1.00 89.62 436 MET A N 1
ATOM 3474 C CA . MET A 1 436 ? 30.049 6.715 -37.588 1.00 89.62 436 MET A CA 1
ATOM 3475 C C . MET A 1 436 ? 29.584 6.463 -39.031 1.00 89.62 436 MET A C 1
ATOM 3477 O O . MET A 1 436 ? 28.466 6.011 -39.250 1.00 89.62 436 MET A O 1
ATOM 3481 N N . VAL A 1 437 ? 30.452 6.674 -40.026 1.00 93.88 437 VAL A N 1
ATOM 3482 C CA . VAL A 1 437 ? 30.089 6.511 -41.447 1.00 93.88 437 VAL A CA 1
ATOM 3483 C C . VAL A 1 437 ? 29.713 5.064 -41.783 1.00 93.88 437 VAL A C 1
ATOM 3485 O O . VAL A 1 437 ? 28.783 4.827 -42.557 1.00 93.88 437 VAL A O 1
ATOM 3488 N N . ALA A 1 438 ? 30.420 4.083 -41.216 1.00 93.38 438 ALA A N 1
ATOM 3489 C CA . ALA A 1 438 ? 30.133 2.671 -41.446 1.00 93.38 438 ALA A CA 1
ATOM 3490 C C . ALA A 1 438 ? 28.828 2.250 -40.753 1.00 93.38 438 ALA A C 1
ATOM 3492 O O . ALA A 1 438 ? 28.003 1.576 -41.375 1.00 93.38 438 ALA A O 1
ATOM 3493 N N . ALA A 1 439 ? 28.605 2.717 -39.521 1.00 92.56 439 ALA A N 1
ATOM 3494 C CA . ALA A 1 439 ? 27.374 2.491 -38.772 1.00 92.56 439 ALA A CA 1
ATOM 3495 C C . ALA A 1 439 ? 26.149 3.080 -39.490 1.00 92.56 439 ALA A C 1
ATOM 3497 O O . ALA A 1 439 ? 25.153 2.383 -39.669 1.00 92.56 439 ALA A O 1
ATOM 3498 N N . TRP A 1 440 ? 26.246 4.311 -40.000 1.00 95.50 440 TRP A N 1
ATOM 3499 C CA . TRP A 1 440 ? 25.168 4.968 -40.747 1.00 95.50 440 TRP A CA 1
ATOM 3500 C C . TRP A 1 440 ? 24.869 4.240 -42.059 1.00 95.50 440 TRP A C 1
ATOM 3502 O O . TRP A 1 440 ? 23.722 3.915 -42.356 1.00 95.50 440 TRP A O 1
ATOM 3512 N N . ARG A 1 441 ? 25.897 3.879 -42.838 1.00 96.56 441 ARG A N 1
ATOM 3513 C CA . ARG A 1 441 ? 25.699 3.078 -44.061 1.00 96.56 441 ARG A CA 1
ATOM 3514 C C . ARG A 1 441 ? 25.018 1.742 -43.767 1.00 96.56 441 ARG A C 1
ATOM 3516 O O . ARG A 1 441 ? 24.197 1.295 -44.567 1.00 96.56 441 ARG A O 1
ATOM 3523 N N . ARG A 1 442 ? 25.356 1.102 -42.643 1.00 95.88 442 ARG A N 1
ATOM 3524 C CA . ARG A 1 442 ? 24.718 -0.141 -42.199 1.00 95.88 442 ARG A CA 1
ATOM 3525 C C . ARG A 1 442 ? 23.258 0.097 -41.808 1.00 95.88 442 ARG A C 1
ATOM 3527 O O . ARG A 1 442 ? 22.405 -0.624 -42.311 1.00 95.88 442 ARG A O 1
ATOM 3534 N N . ALA A 1 443 ? 22.970 1.114 -40.995 1.00 95.44 443 ALA A N 1
ATOM 3535 C CA . ALA A 1 443 ? 21.614 1.460 -40.569 1.00 95.44 443 ALA A CA 1
ATOM 3536 C C . ALA A 1 443 ? 20.700 1.777 -41.758 1.00 95.44 443 ALA A C 1
ATOM 3538 O O . ALA A 1 443 ? 19.604 1.239 -41.837 1.00 95.44 443 ALA A O 1
ATOM 3539 N N . PHE A 1 444 ? 21.179 2.547 -42.739 1.00 96.69 444 PHE A N 1
ATOM 3540 C CA . PHE A 1 444 ? 20.417 2.848 -43.952 1.00 96.69 444 PHE A CA 1
ATOM 3541 C C . PHE A 1 444 ? 20.100 1.590 -44.776 1.00 96.69 444 PHE A C 1
ATOM 3543 O O . PHE A 1 444 ? 18.962 1.385 -45.194 1.00 96.69 444 PHE A O 1
ATOM 3550 N N . LYS A 1 445 ? 21.089 0.707 -44.983 1.00 95.69 445 LYS A N 1
ATOM 3551 C CA . LYS A 1 445 ? 20.878 -0.561 -45.704 1.00 95.69 445 LYS A CA 1
ATOM 3552 C C . LYS A 1 445 ? 19.883 -1.468 -44.985 1.00 95.69 445 LYS A C 1
ATOM 3554 O O . LYS A 1 445 ? 19.010 -2.038 -45.630 1.00 95.69 445 LYS A O 1
ATOM 3559 N N . LEU A 1 446 ? 20.011 -1.593 -43.665 1.00 95.00 446 LEU A N 1
ATOM 3560 C CA . LEU A 1 446 ? 19.083 -2.371 -42.846 1.00 95.00 446 LEU A CA 1
ATOM 3561 C C . LEU A 1 446 ? 17.684 -1.762 -42.894 1.00 95.00 446 LEU A C 1
ATOM 3563 O O . LEU A 1 446 ? 16.730 -2.487 -43.126 1.00 95.00 446 LEU A O 1
ATOM 3567 N N . ALA A 1 447 ? 17.561 -0.438 -42.816 1.00 93.69 447 ALA A N 1
ATOM 3568 C CA . ALA A 1 447 ? 16.280 0.242 -42.941 1.00 93.69 447 ALA A CA 1
ATOM 3569 C C . ALA A 1 447 ? 15.576 -0.064 -44.266 1.00 93.69 447 ALA A C 1
ATOM 3571 O O . ALA A 1 447 ? 14.374 -0.304 -44.261 1.00 93.69 447 ALA A O 1
ATOM 3572 N N . GLN A 1 448 ? 16.299 -0.152 -45.385 1.00 91.31 448 GLN A N 1
ATOM 3573 C CA . GLN A 1 448 ? 15.714 -0.561 -46.669 1.00 91.31 448 GLN A CA 1
ATOM 3574 C C . GLN A 1 448 ? 15.209 -2.012 -46.673 1.00 91.31 448 GLN A C 1
ATOM 3576 O O . GLN A 1 448 ? 14.174 -2.289 -47.279 1.00 91.31 448 GLN A O 1
ATOM 3581 N N . VAL A 1 449 ? 15.932 -2.926 -46.020 1.00 90.75 449 VAL A N 1
ATOM 3582 C CA . VAL A 1 449 ? 15.560 -4.347 -45.930 1.00 90.75 449 VAL A CA 1
ATOM 3583 C C . VAL A 1 449 ? 14.375 -4.529 -44.985 1.00 90.75 449 VAL A C 1
ATOM 3585 O O . VAL A 1 449 ? 13.351 -5.077 -45.382 1.00 90.75 449 VAL A O 1
ATOM 3588 N N . GLU A 1 450 ? 14.481 -4.008 -43.766 1.00 88.12 450 GLU A N 1
ATOM 3589 C CA . GLU A 1 450 ? 13.500 -4.204 -42.700 1.00 88.12 450 GLU A CA 1
ATOM 3590 C C . GLU A 1 450 ? 12.177 -3.460 -42.966 1.00 88.12 450 GLU A C 1
ATOM 3592 O O . GLU A 1 450 ? 11.120 -3.877 -42.494 1.00 88.12 450 GLU A O 1
ATOM 3597 N N . SER A 1 451 ? 12.192 -2.381 -43.750 1.00 87.19 451 SER A N 1
ATOM 3598 C CA . SER A 1 451 ? 10.965 -1.674 -44.150 1.00 87.19 451 SER A CA 1
ATOM 3599 C C . SER A 1 451 ? 10.335 -2.184 -45.448 1.00 87.19 451 SER A C 1
ATOM 3601 O O . SER A 1 451 ? 9.313 -1.651 -45.870 1.00 87.19 451 SER A O 1
ATOM 3603 N N . HIS A 1 452 ? 10.940 -3.169 -46.122 1.00 86.56 452 HIS A N 1
ATOM 3604 C CA . HIS A 1 452 ? 10.559 -3.562 -47.484 1.00 86.56 452 HIS A CA 1
ATOM 3605 C C . HIS A 1 452 ? 10.539 -2.379 -48.474 1.00 86.56 452 HIS A C 1
ATOM 3607 O O . HIS A 1 452 ? 9.682 -2.317 -49.355 1.00 86.56 452 HIS A O 1
ATOM 3613 N N . LYS A 1 453 ? 11.520 -1.471 -48.349 1.00 80.56 453 LYS A N 1
ATOM 3614 C CA . LYS A 1 453 ? 11.627 -0.198 -49.084 1.00 80.56 453 LYS A CA 1
ATOM 3615 C C . LYS A 1 453 ? 10.449 0.751 -48.814 1.00 80.56 453 LYS A C 1
ATOM 3617 O O . LYS A 1 453 ? 9.647 1.012 -49.710 1.00 80.56 453 LYS A O 1
ATOM 3622 N N . ALA A 1 454 ? 10.394 1.289 -47.595 1.00 90.06 454 ALA A N 1
ATOM 3623 C CA . ALA A 1 454 ? 9.514 2.407 -47.249 1.00 90.06 454 ALA A CA 1
ATOM 3624 C C . ALA A 1 454 ? 9.595 3.557 -48.273 1.00 90.06 454 ALA A C 1
ATOM 3626 O O . ALA A 1 454 ? 10.646 3.802 -48.871 1.00 90.06 454 ALA A O 1
ATOM 3627 N N . GLU A 1 455 ? 8.484 4.278 -48.436 1.00 93.44 455 GLU A N 1
ATOM 3628 C CA . GLU A 1 455 ? 8.365 5.446 -49.322 1.00 93.44 455 GLU A CA 1
ATOM 3629 C C . GLU A 1 455 ? 9.345 6.559 -48.918 1.00 93.44 455 GLU A C 1
ATOM 3631 O O . GLU A 1 455 ? 9.955 7.203 -49.773 1.00 93.44 455 GLU A O 1
ATOM 3636 N N . TYR A 1 456 ? 9.547 6.733 -47.609 1.00 95.31 456 TYR A N 1
ATOM 3637 C CA . TYR A 1 456 ? 10.429 7.745 -47.044 1.00 95.31 456 TYR A CA 1
ATOM 3638 C C . TYR A 1 456 ? 11.448 7.143 -46.079 1.00 95.31 456 TYR A C 1
ATOM 3640 O O . TYR A 1 456 ? 11.171 6.180 -45.363 1.00 95.31 456 TYR A O 1
ATOM 3648 N N . PHE A 1 457 ? 12.623 7.769 -46.018 1.00 95.88 457 PHE A N 1
ATOM 3649 C CA . PHE A 1 457 ? 13.637 7.498 -45.008 1.00 95.88 457 PHE A CA 1
ATOM 3650 C C . PHE A 1 457 ? 14.026 8.797 -44.300 1.00 95.88 457 PHE A C 1
ATOM 3652 O O . PHE A 1 457 ? 14.222 9.817 -44.962 1.00 95.88 457 PHE A O 1
ATOM 3659 N N . ALA A 1 458 ? 14.192 8.750 -42.979 1.00 95.25 458 ALA A N 1
ATOM 3660 C CA . ALA A 1 458 ? 14.728 9.867 -42.209 1.00 95.25 458 ALA A CA 1
ATOM 3661 C C . ALA A 1 458 ? 15.735 9.398 -41.151 1.00 95.25 458 ALA A C 1
ATOM 3663 O O . ALA A 1 458 ? 15.629 8.299 -40.605 1.00 95.25 458 ALA A O 1
ATOM 3664 N N . TRP A 1 459 ? 16.719 10.251 -40.871 1.00 95.38 459 TRP A N 1
ATOM 3665 C CA . TRP A 1 459 ? 17.624 10.081 -39.737 1.00 95.38 459 TRP A CA 1
ATOM 3666 C C . TRP A 1 459 ? 16.999 10.675 -38.480 1.00 95.38 459 TRP A C 1
ATOM 3668 O O . TRP A 1 459 ? 16.338 11.713 -38.558 1.00 95.38 459 TRP A O 1
ATOM 3678 N N . VAL A 1 460 ? 17.247 10.019 -37.349 1.00 84.69 460 VAL A N 1
ATOM 3679 C CA . VAL A 1 460 ? 16.924 10.518 -36.008 1.00 84.69 460 VAL A CA 1
ATOM 3680 C C . VAL A 1 460 ? 18.199 10.896 -35.277 1.00 84.69 460 VAL A C 1
ATOM 3682 O O . VAL A 1 460 ? 19.161 10.093 -35.335 1.00 84.69 460 VAL A O 1
#

Secondary structure (DSSP, 8-state):
-PPPHHHHHHHHHHHHHHHHHHH----TT--S--HHHHHHHHTTGGGGG--HHHHTTHHHHTHHHH---THHHHS--HHHHHHHHHHHHHHHHHS-GGG-PPBP-GGG---EEETTEEE-HHHHHHHHHHHHHHHTTHIIIIITT-SS-EEEEEE--TTSHHHHHHHHH--SEEEEEEE-HHHHHHHHHHHHHH-TT--EEETTTS-TTTTTTTGGG-SEEEEETT-GGGGGGS--SEEEEESGGGGS-HHHHHHHHHHHHHTT--EEEEEE-SS-TT-SS---HHHHHHHHSEEEEEPPPSS-HHHHSTTS---S--HHHHHHHTTS---EEEEEE-HHHHTSTTHHHHHHSS-----------SS-SEEEEEEESS-HHHHHHHHHHHHTSS--SEEEEEEE---SSTHHHHHHHHHHH-TTEEEEE-SS---HHHHHHHHHHHHHHHTTS-SEEEE-

pLDDT: mean 82.53, std 18.18, range [26.34, 98.62]